Protein AF-0000000087539225 (afdb_homodimer)

InterPro domains:
  IPR010106 Recombination-promoting nuclease RpnA [TIGR01784] (16-247)

Organism: NCBI:txid88431

pLDDT: mean 88.34, std 15.27, range [31.14, 98.81]

Solvent-accessible surface area (backbone atoms only — not comparable to full-atom values): 29543 Å² total; per-residue (Å²): 127,89,72,78,77,55,67,78,72,51,22,45,39,36,59,68,53,31,54,61,48,50,68,36,59,67,45,41,44,51,51,49,17,47,75,68,71,48,86,68,53,62,39,82,70,54,60,56,61,62,57,68,63,63,58,88,86,47,44,49,81,64,60,76,38,41,40,35,29,77,85,49,37,36,37,34,49,40,58,40,65,68,88,80,85,27,64,46,30,40,54,49,43,52,50,8,48,53,44,53,66,68,54,55,52,68,68,79,62,43,72,70,59,54,38,36,38,40,38,39,37,25,71,49,63,91,82,71,78,41,47,38,62,41,40,28,34,44,23,23,70,81,43,71,88,41,64,59,76,47,43,58,38,40,34,43,33,18,50,63,39,72,46,70,88,80,51,58,70,63,40,54,47,49,37,47,29,30,70,42,59,44,71,70,47,42,69,72,44,84,50,62,65,56,38,54,44,49,53,52,45,50,50,51,52,66,29,65,70,49,50,52,51,49,51,51,52,50,51,50,50,51,50,51,47,49,50,47,49,50,52,48,50,51,51,49,49,52,50,51,52,53,31,58,75,66,67,37,59,68,56,54,59,48,33,77,75,30,65,67,58,32,52,51,52,32,56,75,69,70,98,129,89,71,79,77,55,69,77,73,50,23,45,38,36,58,69,53,31,56,61,47,50,66,38,59,68,45,42,44,52,52,50,16,46,73,68,71,47,87,69,53,62,40,85,70,52,59,56,59,61,57,69,63,65,58,88,85,46,45,49,82,63,63,78,38,41,40,35,30,78,85,47,38,36,37,36,50,40,58,40,64,69,89,80,85,26,63,46,30,38,54,50,43,53,51,7,48,53,44,54,65,68,55,54,53,68,68,81,64,42,72,70,59,54,36,36,39,41,36,39,39,24,72,49,64,90,82,71,78,42,48,37,62,41,42,29,33,44,25,22,70,81,43,69,88,42,65,60,76,47,44,57,38,40,35,44,34,20,50,64,39,72,46,69,88,81,51,59,68,63,39,53,48,49,36,48,30,32,69,42,58,43,71,71,49,41,67,72,44,84,48,62,68,55,38,54,45,48,54,53,46,51,49,52,51,66,30,65,68,48,49,52,51,49,50,51,52,48,51,51,49,50,51,50,48,50,50,47,51,51,51,48,49,50,50,50,50,51,50,49,51,53,31,59,75,68,66,38,57,69,57,55,59,47,33,78,75,30,65,66,56,32,52,50,50,32,56,75,69,70,97

Structure (mmCIF, N/CA/C/O backbone):
data_AF-0000000087539225-model_v1
#
loop_
_entity.id
_entity.type
_entity.pdbx_description
1 polymer 'Rpn family recombination-promoting nuclease/putative transposase'
#
loop_
_atom_site.group_PDB
_atom_site.id
_atom_site.type_symbol
_atom_site.label_atom_id
_atom_site.label_alt_id
_atom_site.label_comp_id
_atom_site.label_asym_id
_atom_site.label_entity_id
_atom_site.label_seq_id
_atom_site.pdbx_PDB_ins_code
_atom_site.Cartn_x
_atom_site.Cartn_y
_atom_site.Cartn_z
_atom_site.occupancy
_atom_site.B_iso_or_equiv
_atom_site.auth_seq_id
_atom_site.auth_comp_id
_atom_site.auth_asym_id
_atom_site.auth_atom_id
_atom_site.pdbx_PDB_model_num
ATOM 1 N N . MET A 1 1 ? -22.438 32.406 12.562 1 39.09 1 MET A N 1
ATOM 2 C CA . MET A 1 1 ? -21.516 33.219 11.781 1 39.09 1 MET A CA 1
ATOM 3 C C . MET A 1 1 ? -20.094 32.656 11.875 1 39.09 1 MET A C 1
ATOM 5 O O . MET A 1 1 ? -19.469 32.688 12.938 1 39.09 1 MET A O 1
ATOM 9 N N . ASN A 1 2 ? -19.766 31.516 11.328 1 51.44 2 ASN A N 1
ATOM 10 C CA . ASN A 1 2 ? -18.5 30.781 11.375 1 51.44 2 ASN A CA 1
ATOM 11 C C . ASN A 1 2 ? -17.328 31.688 11.055 1 51.44 2 ASN A C 1
ATOM 13 O O . ASN A 1 2 ? -17.141 32.094 9.906 1 51.44 2 ASN A O 1
ATOM 17 N N . GLN A 1 3 ? -17.062 32.656 11.969 1 65.56 3 GLN A N 1
ATOM 18 C CA . GLN A 1 3 ? -16.047 33.688 11.852 1 65.56 3 GLN A CA 1
ATOM 19 C C . GLN A 1 3 ? -14.688 33.094 11.484 1 65.56 3 GLN A C 1
ATOM 21 O O . GLN A 1 3 ? -14.312 32.031 12.008 1 65.56 3 GLN A O 1
ATOM 26 N N . ARG A 1 4 ? -14.133 33.625 10.383 1 80 4 ARG A N 1
ATOM 27 C CA . ARG A 1 4 ? -12.828 33.219 9.859 1 80 4 ARG A CA 1
ATOM 28 C C . ARG A 1 4 ? -11.727 33.469 10.891 1 80 4 ARG A C 1
ATOM 30 O O . ARG A 1 4 ? -11.641 34.562 11.461 1 80 4 ARG A O 1
ATOM 37 N N . LYS A 1 5 ? -11.008 32.5 11.281 1 88.19 5 LYS A N 1
ATOM 38 C CA . LYS A 1 5 ? -9.797 32.688 12.078 1 88.19 5 LYS A CA 1
ATOM 39 C C . LYS A 1 5 ? -8.742 33.469 11.305 1 88.19 5 LYS A C 1
ATOM 41 O O . LYS A 1 5 ? -8.438 33.125 10.156 1 88.19 5 LYS A O 1
ATOM 46 N N . PRO A 1 6 ? -8.211 34.562 11.953 1 92.62 6 PRO A N 1
ATOM 47 C CA . PRO A 1 6 ? -7.16 35.312 11.25 1 92.62 6 PRO A CA 1
ATOM 48 C C . PRO A 1 6 ? -5.902 34.469 11.016 1 92.62 6 PRO A C 1
ATOM 50 O O . PRO A 1 6 ? -5.586 33.594 11.812 1 92.62 6 PRO A O 1
ATOM 53 N N . LEU A 1 7 ? -5.18 34.75 9.961 1 94.75 7 LEU A N 1
ATOM 54 C CA . LEU A 1 7 ? -3.963 34.031 9.578 1 94.75 7 LEU A CA 1
ATOM 55 C C . LEU A 1 7 ? -2.975 33.969 10.734 1 94.75 7 LEU A C 1
ATOM 57 O O . LEU A 1 7 ? -2.352 32.938 10.977 1 94.75 7 LEU A O 1
ATOM 61 N N . LYS A 1 8 ? -2.863 35.094 11.492 1 93.44 8 LYS A N 1
ATOM 62 C CA . LYS A 1 8 ? -1.906 35.219 12.586 1 93.44 8 LYS A CA 1
ATOM 63 C C . LYS A 1 8 ? -2.225 34.25 13.719 1 93.44 8 LYS A C 1
ATOM 65 O O . LYS A 1 8 ? -1.36 33.938 14.539 1 93.44 8 LYS A O 1
ATOM 70 N N . GLU A 1 9 ? -3.441 33.75 13.75 1 95.06 9 GLU A N 1
ATOM 71 C CA . GLU A 1 9 ? -3.877 32.875 14.836 1 95.06 9 GLU A CA 1
ATOM 72 C C . GLU A 1 9 ? -3.82 31.406 14.43 1 95.06 9 GLU A C 1
ATOM 74 O O . GLU A 1 9 ? -4.078 30.516 15.242 1 95.06 9 GLU A O 1
ATOM 79 N N . LEU A 1 10 ? -3.492 31.125 13.188 1 96.25 10 LEU A N 1
ATOM 80 C CA . LEU A 1 10 ? -3.395 29.75 12.719 1 96.25 10 LEU A CA 1
ATOM 81 C C . LEU A 1 10 ? -2.188 29.047 13.328 1 96.25 10 LEU A C 1
ATOM 83 O O . LEU A 1 10 ? -1.188 29.688 13.656 1 96.25 10 LEU A O 1
ATOM 87 N N . ASN A 1 11 ? -2.326 27.766 13.531 1 97.19 11 ASN A N 1
ATOM 88 C CA . ASN A 1 11 ? -1.239 26.875 13.953 1 97.19 11 ASN A CA 1
ATOM 89 C C . ASN A 1 11 ? -0.847 25.906 12.852 1 97.19 11 ASN A C 1
ATOM 91 O O . ASN A 1 11 ? -1.572 25.75 11.867 1 97.19 11 ASN A O 1
ATOM 95 N N . LEU A 1 12 ? 0.24 25.266 12.992 1 96 12 LEU A N 1
ATOM 96 C CA . LEU A 1 12 ? 0.751 24.359 11.969 1 96 12 LEU A CA 1
ATOM 97 C C . LEU A 1 12 ? -0.185 23.172 11.773 1 96 12 LEU A C 1
ATOM 99 O O . LEU A 1 12 ? -0.094 22.469 10.766 1 96 12 LEU A O 1
ATOM 103 N N . LEU A 1 13 ? -1.043 22.922 12.672 1 95.81 13 LEU A N 1
ATOM 104 C CA . LEU A 1 13 ? -2.023 21.859 12.469 1 95.81 13 LEU A CA 1
ATOM 105 C C . LEU A 1 13 ? -3.154 22.344 11.562 1 95.81 13 LEU A C 1
ATOM 107 O O . LEU A 1 13 ? -3.955 21.531 11.078 1 95.81 13 LEU A O 1
ATOM 111 N N . ASP A 1 14 ? -3.223 23.641 11.414 1 93.38 14 ASP A N 1
ATOM 112 C CA . ASP A 1 14 ? -4.129 24.156 10.398 1 93.38 14 ASP A CA 1
ATOM 113 C C . ASP A 1 14 ? -3.578 23.922 8.992 1 93.38 14 ASP A C 1
ATOM 115 O O . ASP A 1 14 ? -2.477 24.359 8.672 1 93.38 14 ASP A O 1
ATOM 119 N N . LYS A 1 15 ? -4.371 23.328 8.203 1 88.88 15 LYS A N 1
ATOM 120 C CA . LYS A 1 15 ? -3.918 22.828 6.906 1 88.88 15 LYS A CA 1
ATOM 121 C C . LYS A 1 15 ? -3.301 23.938 6.074 1 88.88 15 LYS A C 1
ATOM 123 O O . LYS A 1 15 ? -2.238 23.766 5.473 1 88.88 15 LYS A O 1
ATOM 128 N N . PHE A 1 16 ? -3.994 25.078 6.004 1 90.31 16 PHE A N 1
ATOM 129 C CA . PHE A 1 16 ? -3.508 26.156 5.152 1 90.31 16 PHE A CA 1
ATOM 130 C C . PHE A 1 16 ? -2.098 26.578 5.555 1 90.31 16 PHE A C 1
ATOM 132 O O . PHE A 1 16 ? -1.202 26.641 4.711 1 90.31 16 PHE A O 1
ATOM 139 N N . LEU A 1 17 ? -1.971 26.891 6.848 1 94.88 17 LEU A N 1
ATOM 140 C CA . LEU A 1 17 ? -0.66 27.344 7.305 1 94.88 17 LEU A CA 1
ATOM 141 C C . LEU A 1 17 ? 0.389 26.25 7.094 1 94.88 17 LEU A C 1
ATOM 143 O O . LEU A 1 17 ? 1.525 26.547 6.719 1 94.88 17 LEU A O 1
ATOM 147 N N . PHE A 1 18 ? 0.068 25.031 7.363 1 94.12 18 PHE A N 1
ATOM 148 C CA . PHE A 1 18 ? 0.99 23.922 7.16 1 94.12 18 PHE A CA 1
ATOM 149 C C . PHE A 1 18 ? 1.491 23.891 5.723 1 94.12 18 PHE A C 1
ATOM 151 O O . PHE A 1 18 ? 2.699 23.828 5.48 1 94.12 18 PHE A O 1
ATOM 158 N N . ASP A 1 19 ? 0.604 23.922 4.805 1 89.12 19 ASP A N 1
ATOM 159 C CA . ASP A 1 19 ? 0.943 23.859 3.385 1 89.12 19 ASP A CA 1
ATOM 160 C C . ASP A 1 19 ? 1.881 25 2.996 1 89.12 19 ASP A C 1
ATOM 162 O O . ASP A 1 19 ? 2.871 24.781 2.295 1 89.12 19 ASP A O 1
ATOM 166 N N . GLU A 1 20 ? 1.54 26.172 3.436 1 91.44 20 GLU A N 1
ATOM 167 C CA . GLU A 1 20 ? 2.352 27.344 3.107 1 91.44 20 GLU A CA 1
ATOM 168 C C . GLU A 1 20 ? 3.734 27.25 3.75 1 91.44 20 GLU A C 1
ATOM 170 O O . GLU A 1 20 ? 4.742 27.578 3.117 1 91.44 20 GLU A O 1
ATOM 175 N N . ALA A 1 21 ? 3.729 26.828 4.977 1 93.62 21 ALA A N 1
ATOM 176 C CA . ALA A 1 21 ? 4.98 26.734 5.723 1 93.62 21 ALA A CA 1
ATOM 177 C C . ALA A 1 21 ? 5.902 25.688 5.113 1 93.62 21 ALA A C 1
ATOM 179 O O . ALA A 1 21 ? 7.117 25.875 5.047 1 93.62 21 ALA A O 1
ATOM 180 N N . MET A 1 22 ? 5.367 24.609 4.629 1 91.81 22 MET A N 1
ATOM 181 C CA . MET A 1 22 ? 6.156 23.469 4.152 1 91.81 22 MET A CA 1
ATOM 182 C C . MET A 1 22 ? 6.59 23.672 2.705 1 91.81 22 MET A C 1
ATOM 184 O O . MET A 1 22 ? 7.32 22.859 2.148 1 91.81 22 MET A O 1
ATOM 188 N N . ASP A 1 23 ? 6.164 24.734 2.172 1 87.38 23 ASP A N 1
ATOM 189 C CA . ASP A 1 23 ? 6.707 25.125 0.876 1 87.38 23 ASP A CA 1
ATOM 190 C C . ASP A 1 23 ? 8.188 25.469 0.987 1 87.38 23 ASP A C 1
ATOM 192 O O . ASP A 1 23 ? 8.914 25.453 -0.01 1 87.38 23 ASP A O 1
ATOM 196 N N . ASP A 1 24 ? 8.555 25.875 2.145 1 88.75 24 ASP A N 1
ATOM 197 C CA . ASP A 1 24 ? 9.969 26.109 2.439 1 88.75 24 ASP A CA 1
ATOM 198 C C . ASP A 1 24 ? 10.695 24.797 2.729 1 88.75 24 ASP A C 1
ATOM 200 O O . ASP A 1 24 ? 10.445 24.156 3.75 1 88.75 24 ASP A O 1
ATOM 204 N N . PRO A 1 25 ? 11.68 24.438 1.879 1 88.31 25 PRO A N 1
ATOM 205 C CA . PRO A 1 25 ? 12.391 23.172 2.074 1 88.31 25 PRO A CA 1
ATOM 206 C C . PRO A 1 25 ? 13.109 23.109 3.418 1 88.31 25 PRO A C 1
ATOM 208 O O . PRO A 1 25 ? 13.273 22.016 3.977 1 88.31 25 PRO A O 1
ATOM 211 N N . GLU A 1 26 ? 13.516 24.219 3.918 1 91.88 26 GLU A N 1
ATOM 212 C CA . GLU A 1 26 ? 14.188 24.219 5.215 1 91.88 26 GLU A CA 1
ATOM 213 C C . GLU A 1 26 ? 13.242 23.766 6.324 1 91.88 26 GLU A C 1
ATOM 215 O O . GLU A 1 26 ? 13.664 23.094 7.266 1 91.88 26 GLU A O 1
ATOM 220 N N . ASN A 1 27 ? 11.984 24.188 6.211 1 94.19 27 ASN A N 1
ATOM 221 C CA . ASN A 1 27 ? 11 23.75 7.191 1 94.19 27 ASN A CA 1
ATOM 222 C C . ASN A 1 27 ? 10.727 22.25 7.082 1 94.19 27 ASN A C 1
ATOM 224 O O . ASN A 1 27 ? 10.594 21.562 8.094 1 94.19 27 ASN A O 1
ATOM 228 N N . VAL A 1 28 ? 10.688 21.766 5.828 1 92.38 28 VAL A N 1
ATOM 229 C CA . VAL A 1 28 ? 10.469 20.344 5.598 1 92.38 28 VAL A CA 1
ATOM 230 C C . VAL A 1 28 ? 11.617 19.547 6.211 1 92.38 28 VAL A C 1
ATOM 232 O O . VAL A 1 28 ? 11.383 18.578 6.941 1 92.38 28 VAL A O 1
ATOM 235 N N . LYS A 1 29 ? 12.781 19.984 5.898 1 93.19 29 LYS A N 1
ATOM 236 C CA . LYS A 1 29 ? 13.953 19.297 6.43 1 93.19 29 LYS A CA 1
ATOM 237 C C . LYS A 1 29 ? 13.953 19.297 7.953 1 93.19 29 LYS A C 1
ATOM 239 O O . LYS A 1 29 ? 14.211 18.266 8.578 1 93.19 29 LYS A O 1
ATOM 244 N N . THR A 1 30 ? 13.719 20.469 8.523 1 95.06 30 THR A N 1
ATOM 245 C CA . THR A 1 30 ? 13.695 20.578 9.977 1 95.06 30 THR A CA 1
ATOM 246 C C . THR A 1 30 ? 12.68 19.609 10.578 1 95.06 30 THR A C 1
ATOM 248 O O . THR A 1 30 ? 13 18.875 11.516 1 95.06 30 THR A O 1
ATOM 251 N N . MET A 1 31 ? 11.453 19.609 10.055 1 95.44 31 MET A N 1
ATOM 252 C CA . MET A 1 31 ? 10.398 18.734 10.555 1 95.44 31 MET A CA 1
ATOM 253 C C . MET A 1 31 ? 10.805 17.266 10.438 1 95.44 31 MET A C 1
ATOM 255 O O . MET A 1 31 ? 10.703 16.516 11.406 1 95.44 31 MET A O 1
ATOM 259 N N . LEU A 1 32 ? 11.297 16.875 9.289 1 95.19 32 LEU A N 1
ATOM 260 C CA . LEU A 1 32 ? 11.68 15.484 9.047 1 95.19 32 LEU A CA 1
ATOM 261 C C . LEU A 1 32 ? 12.828 15.078 9.961 1 95.19 32 LEU A C 1
ATOM 263 O O . LEU A 1 32 ? 12.828 13.977 10.516 1 95.19 32 LEU A O 1
ATOM 267 N N . ASP A 1 33 ? 13.812 15.961 10.102 1 96.56 33 ASP A N 1
ATOM 268 C CA . ASP A 1 33 ? 14.961 15.672 10.961 1 96.56 33 ASP A CA 1
ATOM 269 C C . ASP A 1 33 ? 14.516 15.383 12.391 1 96.56 33 ASP A C 1
ATOM 271 O O . ASP A 1 33 ? 15.016 14.445 13.023 1 96.56 33 ASP A O 1
ATOM 275 N N . ILE A 1 34 ? 13.617 16.141 12.859 1 97.69 34 ILE A N 1
ATOM 276 C CA . ILE A 1 34 ? 13.148 15.977 14.227 1 97.69 34 ILE A CA 1
ATOM 277 C C . ILE A 1 34 ? 12.32 14.703 14.344 1 97.69 34 ILE A C 1
ATOM 279 O O . ILE A 1 34 ? 12.523 13.898 15.25 1 97.69 34 ILE A O 1
ATOM 283 N N . ILE A 1 35 ? 11.375 14.477 13.414 1 97.31 35 ILE A N 1
ATOM 284 C CA . ILE A 1 35 ? 10.477 13.328 13.445 1 97.31 35 ILE A CA 1
ATOM 285 C C . ILE A 1 35 ? 11.289 12.031 13.375 1 97.31 35 ILE A C 1
ATOM 287 O O . ILE A 1 35 ? 11 11.078 14.094 1 97.31 35 ILE A O 1
ATOM 291 N N . LEU A 1 36 ? 12.305 12.023 12.562 1 96.19 36 LEU A N 1
ATOM 292 C CA . LEU A 1 36 ? 13.062 10.797 12.305 1 96.19 36 LEU A CA 1
ATOM 293 C C . LEU A 1 36 ? 14.305 10.734 13.188 1 96.19 36 LEU A C 1
ATOM 295 O O . LEU A 1 36 ? 15.023 9.727 13.18 1 96.19 36 LEU A O 1
ATOM 299 N N . SER A 1 37 ? 14.578 11.828 13.953 1 94.69 37 SER A N 1
ATOM 300 C CA . SER A 1 37 ?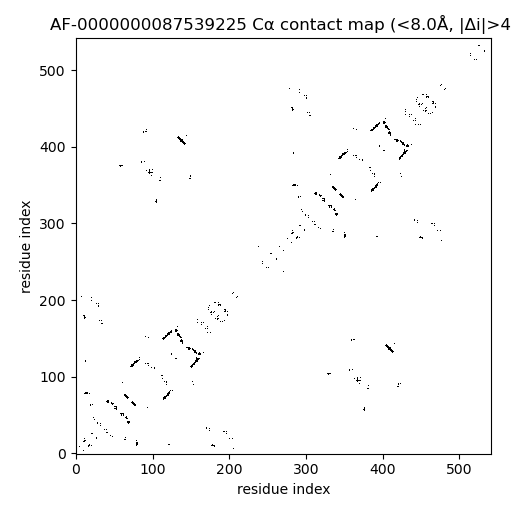 15.766 11.922 14.797 1 94.69 37 SER A CA 1
ATOM 301 C C . SER A 1 37 ? 17.031 11.648 14 1 94.69 37 SER A C 1
ATOM 303 O O . SER A 1 37 ? 17.859 10.828 14.398 1 94.69 37 SER A O 1
ATOM 305 N N . GLN A 1 38 ? 17.109 12.273 12.859 1 93.12 38 GLN A N 1
ATOM 306 C CA . GLN A 1 38 ? 18.25 12.141 11.969 1 93.12 38 GLN A CA 1
ATOM 307 C C . GLN A 1 38 ? 18.516 13.438 11.211 1 93.12 38 GLN A C 1
ATOM 309 O O . GLN A 1 38 ? 17.844 14.445 11.438 1 93.12 38 GLN A O 1
ATOM 314 N N . ASN A 1 39 ? 19.625 13.438 10.508 1 91.94 39 ASN A N 1
ATOM 315 C CA . ASN A 1 39 ? 19.891 14.5 9.539 1 91.94 39 ASN A CA 1
ATOM 316 C C . ASN A 1 39 ? 19.547 14.07 8.117 1 91.94 39 ASN A C 1
ATOM 318 O O . ASN A 1 39 ? 20.312 13.344 7.488 1 91.94 39 ASN A O 1
ATOM 322 N N . THR A 1 40 ? 18.406 14.508 7.633 1 90.19 40 THR A N 1
ATOM 323 C CA . THR A 1 40 ? 17.906 14.094 6.324 1 90.19 40 THR A CA 1
ATOM 324 C C . THR A 1 40 ? 18.547 14.938 5.219 1 90.19 40 THR A C 1
ATOM 326 O O . THR A 1 40 ? 18.531 16.172 5.281 1 90.19 40 THR A O 1
ATOM 329 N N . ASN A 1 41 ? 19.156 14.242 4.297 1 89.94 41 ASN A N 1
ATOM 330 C CA . ASN A 1 41 ? 19.703 14.93 3.133 1 89.94 41 ASN A CA 1
ATOM 331 C C . ASN A 1 41 ? 18.719 14.953 1.976 1 89.94 41 ASN A C 1
ATOM 333 O O . ASN A 1 41 ? 18.719 14.055 1.129 1 89.94 41 ASN A O 1
ATOM 337 N N . LEU A 1 42 ? 17.953 15.953 1.929 1 89.12 42 LEU A N 1
ATOM 338 C CA . LEU A 1 42 ? 16.906 16.047 0.914 1 89.12 42 LEU A CA 1
ATOM 339 C C . LEU A 1 42 ? 17.5 16.438 -0.44 1 89.12 42 LEU A C 1
ATOM 341 O O . LEU A 1 42 ? 18.453 17.219 -0.509 1 89.12 42 LEU A O 1
ATOM 345 N N . LYS A 1 43 ? 16.984 15.719 -1.484 1 83.69 43 LYS A N 1
ATOM 346 C CA . LYS A 1 43 ? 17.344 16.141 -2.834 1 83.69 43 LYS A CA 1
ATOM 347 C C . LYS A 1 43 ? 16.766 17.5 -3.166 1 83.69 43 LYS A C 1
ATOM 349 O O . LYS A 1 43 ? 15.641 17.812 -2.762 1 83.69 43 LYS A O 1
ATOM 354 N N . HIS A 1 44 ? 17.516 18.375 -3.604 1 63.53 44 HIS A N 1
ATOM 355 C CA . HIS A 1 44 ? 17.094 19.734 -3.957 1 63.53 44 HIS A CA 1
ATOM 356 C C . HIS A 1 44 ? 16.734 19.828 -5.434 1 63.53 44 HIS A C 1
ATOM 358 O O . HIS A 1 44 ? 17.375 19.203 -6.281 1 63.53 44 HIS A O 1
ATOM 364 N N . PRO A 1 45 ? 15.555 20.516 -5.762 1 56 45 PRO A N 1
ATOM 365 C CA . PRO A 1 45 ? 14.492 21.109 -4.949 1 56 45 PRO A CA 1
ATOM 366 C C . PRO A 1 45 ? 13.438 20.094 -4.531 1 56 45 PRO A C 1
ATOM 368 O O . PRO A 1 45 ? 13.227 19.094 -5.223 1 56 45 PRO A O 1
ATOM 371 N N . PRO A 1 46 ? 13.109 20.188 -3.27 1 51.31 46 PRO A N 1
ATOM 372 C CA . PRO A 1 46 ? 11.992 19.312 -2.92 1 51.31 46 PRO A CA 1
ATOM 373 C C . PRO A 1 46 ? 10.867 19.344 -3.957 1 51.31 46 PRO A C 1
ATOM 375 O O . PRO A 1 46 ? 10.602 20.391 -4.547 1 51.31 46 PRO A O 1
ATOM 378 N N . GLN A 1 47 ? 10.789 18.422 -4.844 1 48.56 47 GLN A N 1
ATOM 379 C CA . GLN A 1 47 ? 9.648 18.375 -5.758 1 48.56 47 GLN A CA 1
ATOM 380 C C . GLN A 1 47 ? 8.328 18.453 -4.996 1 48.56 47 GLN A C 1
ATOM 382 O O . GLN A 1 47 ? 7.863 17.438 -4.453 1 48.56 47 GLN A O 1
ATOM 387 N N . THR A 1 48 ? 8.18 19.516 -4.18 1 45.09 48 THR A N 1
ATOM 388 C CA . THR A 1 48 ? 6.797 19.594 -3.719 1 45.09 48 THR A CA 1
ATOM 389 C C . THR A 1 48 ? 5.824 19.469 -4.887 1 45.09 48 THR A C 1
ATOM 391 O O . THR A 1 48 ? 5.773 20.344 -5.758 1 45.09 48 THR A O 1
ATOM 394 N N . GLU A 1 49 ? 6.016 18.5 -5.688 1 41.62 49 GLU A N 1
ATOM 395 C CA . GLU A 1 49 ? 4.992 18.422 -6.727 1 41.62 49 GLU A CA 1
ATOM 396 C C . GLU A 1 49 ? 3.592 18.531 -6.129 1 41.62 49 GLU A C 1
ATOM 398 O O . GLU A 1 49 ? 3.125 17.609 -5.469 1 41.62 49 GLU A O 1
ATOM 403 N N . LYS A 1 50 ? 3.275 19.812 -5.699 1 43.22 50 LYS A N 1
ATOM 404 C CA . LYS A 1 50 ? 1.829 19.953 -5.555 1 43.22 50 LYS A CA 1
ATOM 405 C C . LYS A 1 50 ? 1.099 19.422 -6.785 1 43.22 50 LYS A C 1
ATOM 407 O O . LYS A 1 50 ? 1.263 19.953 -7.887 1 43.22 50 LYS A O 1
ATOM 412 N N . GLU A 1 51 ? 1.331 18.297 -7.113 1 38.69 51 GLU A N 1
ATOM 413 C CA . GLU A 1 51 ? 0.468 17.922 -8.227 1 38.69 51 GLU A CA 1
ATOM 414 C C . GLU A 1 51 ? -0.915 18.547 -8.094 1 38.69 51 GLU A C 1
ATOM 416 O O . GLU A 1 51 ? -1.601 18.344 -7.09 1 38.69 51 GLU A O 1
ATOM 421 N N . GLN A 1 52 ? -0.926 19.766 -8.625 1 34.47 52 GLN A N 1
ATOM 422 C CA . GLN A 1 52 ? -2.131 20.578 -8.688 1 34.47 52 GLN A CA 1
ATOM 423 C C . GLN A 1 52 ? -3.346 19.75 -9.086 1 34.47 52 GLN A C 1
ATOM 425 O O . GLN A 1 52 ? -3.24 18.844 -9.922 1 34.47 52 GLN A O 1
ATOM 430 N N . ARG A 1 53 ? -4.434 20.031 -8.375 1 36.66 53 ARG A N 1
ATOM 431 C CA . ARG A 1 53 ? -5.84 19.672 -8.539 1 36.66 53 ARG A CA 1
ATOM 432 C C . ARG A 1 53 ? -6.348 20.062 -9.922 1 36.66 53 ARG A C 1
ATOM 434 O O . ARG A 1 53 ? -7.117 21.016 -10.055 1 36.66 53 ARG A O 1
ATOM 441 N N . THR A 1 54 ? -5.574 20.266 -10.859 1 31.14 54 THR A N 1
ATOM 442 C CA . THR A 1 54 ? -6.332 21 -11.867 1 31.14 54 THR A CA 1
ATOM 443 C C . THR A 1 54 ? -7.574 20.219 -12.289 1 31.14 54 THR A C 1
ATOM 445 O O . THR A 1 54 ? -8.578 20.812 -12.688 1 31.14 54 THR A O 1
ATOM 448 N N . SER A 1 55 ? -7.414 19 -13.094 1 31.41 55 SER A N 1
ATOM 449 C CA . SER A 1 55 ? -8.57 18.828 -13.969 1 31.41 55 SER A CA 1
ATOM 450 C C . SER A 1 55 ? -9.773 18.312 -13.195 1 31.41 55 SER A C 1
ATOM 452 O O . SER A 1 55 ? -9.633 17.531 -12.266 1 31.41 55 SER A O 1
ATOM 454 N N . THR A 1 56 ? -10.977 18.922 -13.266 1 34.94 56 THR A N 1
ATOM 455 C CA . THR A 1 56 ? -12.336 18.594 -12.844 1 34.94 56 THR A CA 1
ATOM 456 C C . THR A 1 56 ? -12.547 17.094 -12.773 1 34.94 56 THR A C 1
ATOM 458 O O . THR A 1 56 ? -13.266 16.594 -11.906 1 34.94 56 THR A O 1
ATOM 461 N N . ASP A 1 57 ? -12.203 16.344 -13.797 1 38.62 57 ASP A N 1
ATOM 462 C CA . ASP A 1 57 ? -12.516 14.945 -14.062 1 38.62 57 ASP A CA 1
ATOM 463 C C . ASP A 1 57 ? -11.641 14.023 -13.234 1 38.62 57 ASP A C 1
ATOM 465 O O . ASP A 1 57 ? -11.859 12.805 -13.203 1 38.62 57 ASP A O 1
ATOM 469 N N . ASN A 1 58 ? -10.258 14.492 -12.75 1 36.41 58 ASN A N 1
ATOM 470 C CA . ASN A 1 58 ? -9.297 13.617 -12.086 1 36.41 58 ASN A CA 1
ATOM 471 C C . ASN A 1 58 ? -8.945 14.133 -10.688 1 36.41 58 ASN A C 1
ATOM 473 O O . ASN A 1 58 ? -7.965 14.859 -10.523 1 36.41 58 ASN A O 1
ATOM 477 N N . ARG A 1 59 ? -9.805 14.328 -9.766 1 39.97 59 ARG A N 1
ATOM 478 C CA . ARG A 1 59 ? -9.477 14.75 -8.406 1 39.97 59 ARG A CA 1
ATOM 479 C C . ARG A 1 59 ? -8.234 14.031 -7.895 1 39.97 59 ARG A C 1
ATOM 481 O O . ARG A 1 59 ? -8.266 12.828 -7.641 1 39.97 59 ARG A O 1
ATOM 488 N N . GLN A 1 60 ? -7.172 14.5 -8.336 1 44.19 60 GLN A N 1
ATOM 489 C CA . GLN A 1 60 ? -5.852 14.039 -7.914 1 44.19 60 GLN A CA 1
ATOM 490 C C . GLN A 1 60 ? -5.637 14.281 -6.422 1 44.19 60 GLN A C 1
ATOM 492 O O . GLN A 1 60 ? -5.965 15.352 -5.906 1 44.19 60 GLN A O 1
ATOM 497 N N . ILE A 1 61 ? -5.77 13.219 -5.637 1 50.59 61 ILE A N 1
ATOM 498 C CA . ILE A 1 61 ? -5.371 13.305 -4.238 1 50.59 61 ILE A CA 1
ATOM 499 C C . ILE A 1 61 ? -4.074 14.094 -4.117 1 50.59 61 ILE A C 1
ATOM 501 O O . ILE A 1 61 ? -3.094 13.805 -4.809 1 50.59 61 ILE A O 1
ATOM 505 N N . ARG A 1 62 ? -4.254 15.344 -3.65 1 54 62 ARG A N 1
ATOM 506 C CA . ARG A 1 62 ? -3.061 16.141 -3.396 1 54 62 ARG A CA 1
ATOM 507 C C . ARG A 1 62 ? -2.34 15.672 -2.139 1 54 62 ARG A C 1
ATOM 509 O O . ARG A 1 62 ? -2.965 15.477 -1.095 1 54 62 ARG A O 1
ATOM 516 N N . LEU A 1 63 ? -1.191 15.102 -2.49 1 60.25 63 LEU A N 1
ATOM 517 C CA . LEU A 1 63 ? -0.324 14.836 -1.349 1 60.25 63 LEU A CA 1
ATOM 518 C C . LEU A 1 63 ? 0.295 16.125 -0.823 1 60.25 63 LEU A C 1
ATOM 520 O O . LEU A 1 63 ? 0.654 17.016 -1.604 1 60.25 63 LEU A O 1
ATOM 524 N N . ASP A 1 64 ? 0.091 16.422 0.377 1 65.94 64 ASP A N 1
ATOM 525 C CA . ASP A 1 64 ? 0.483 17.672 1.005 1 65.94 64 ASP A CA 1
ATOM 526 C C . ASP A 1 64 ? 1.978 17.938 0.828 1 65.94 64 ASP A C 1
ATOM 528 O O . ASP A 1 64 ? 2.371 18.953 0.258 1 65.94 64 ASP A O 1
ATOM 532 N N . VAL A 1 65 ? 2.789 17.172 1.463 1 67 65 VAL A N 1
ATOM 533 C CA . VAL A 1 65 ? 4.227 17.406 1.389 1 67 65 VAL A CA 1
ATOM 534 C C . VAL A 1 65 ? 4.945 16.109 1.017 1 67 65 VAL A C 1
ATOM 536 O O . VAL A 1 65 ? 4.746 15.086 1.66 1 67 65 VAL A O 1
ATOM 539 N N . TYR A 1 66 ? 5.605 16.172 -0.21 1 77.25 66 TYR A N 1
ATOM 540 C CA . TYR A 1 66 ? 6.457 15.023 -0.51 1 77.25 66 TYR A CA 1
ATOM 541 C C . TYR A 1 66 ? 7.895 15.469 -0.757 1 77.25 66 TYR A C 1
ATOM 543 O O . TYR A 1 66 ? 8.133 16.516 -1.347 1 77.25 66 TYR A O 1
ATOM 551 N N . ALA A 1 67 ? 8.82 14.852 -0.045 1 85.19 67 ALA A N 1
ATOM 552 C CA . ALA A 1 67 ? 10.258 15.078 -0.172 1 85.19 67 ALA A CA 1
ATOM 553 C C . ALA A 1 67 ? 10.992 13.781 -0.497 1 85.19 67 ALA A C 1
ATOM 555 O O . ALA A 1 67 ? 10.5 12.688 -0.193 1 85.19 67 ALA A O 1
ATOM 556 N N . ILE A 1 68 ? 12.062 13.898 -1.22 1 89 68 ILE A N 1
ATOM 557 C CA . ILE A 1 68 ? 12.93 12.766 -1.535 1 89 68 ILE A CA 1
ATOM 558 C C . ILE A 1 68 ? 14.352 13.055 -1.048 1 89 68 ILE A C 1
ATOM 560 O O . ILE A 1 68 ? 14.859 14.164 -1.214 1 89 68 ILE A O 1
ATOM 564 N N . ASP A 1 69 ? 14.898 12.141 -0.413 1 91.5 69 ASP A N 1
ATOM 565 C CA . ASP A 1 69 ? 16.25 12.375 0.078 1 91.5 69 ASP A CA 1
ATOM 566 C C . ASP A 1 69 ? 17.297 11.781 -0.866 1 91.5 69 ASP A C 1
ATOM 568 O O . ASP A 1 69 ? 16.938 11.266 -1.935 1 91.5 69 ASP A O 1
ATOM 572 N N . GLU A 1 70 ? 18.562 11.836 -0.508 1 90.5 70 GLU A N 1
ATOM 573 C CA . GLU A 1 70 ? 19.672 11.414 -1.364 1 90.5 70 GLU A CA 1
ATOM 574 C C . GLU A 1 70 ? 19.703 9.898 -1.527 1 90.5 70 GLU A C 1
ATOM 576 O O . GLU A 1 70 ? 20.297 9.383 -2.475 1 90.5 70 GLU A O 1
ATOM 581 N N . ASP A 1 71 ? 19.078 9.211 -0.668 1 90.81 71 ASP A N 1
ATOM 582 C CA . ASP A 1 71 ? 18.984 7.758 -0.776 1 90.81 71 ASP A CA 1
ATOM 583 C C . ASP A 1 71 ? 17.688 7.348 -1.489 1 90.81 71 ASP A C 1
ATOM 585 O O . ASP A 1 71 ? 17.328 6.168 -1.509 1 90.81 71 ASP A O 1
ATOM 589 N N . ASP A 1 72 ? 16.922 8.273 -1.946 1 88.94 72 ASP A N 1
ATOM 590 C CA . ASP A 1 72 ? 15.711 8.102 -2.75 1 88.94 72 ASP A CA 1
ATOM 591 C C . ASP A 1 72 ? 14.547 7.617 -1.892 1 88.94 72 ASP A C 1
ATOM 593 O O . ASP A 1 72 ? 13.648 6.926 -2.383 1 88.94 72 ASP A O 1
ATOM 597 N N . VAL A 1 73 ? 14.68 7.91 -0.633 1 93.19 73 VAL A N 1
ATOM 598 C CA . VAL A 1 73 ? 13.539 7.668 0.239 1 93.19 73 VAL A CA 1
ATOM 599 C C . VAL A 1 73 ? 12.5 8.781 0.054 1 93.19 73 VAL A C 1
ATOM 601 O O . VAL A 1 73 ? 12.859 9.961 -0.006 1 93.19 73 VAL A O 1
ATOM 604 N N . ILE A 1 74 ? 11.25 8.383 -0.069 1 92.44 74 ILE A N 1
ATOM 605 C CA . ILE A 1 74 ? 10.164 9.344 -0.245 1 92.44 74 ILE A CA 1
ATOM 606 C C . ILE A 1 74 ? 9.453 9.57 1.088 1 92.44 74 ILE A C 1
ATOM 608 O O . ILE A 1 74 ? 9.117 8.609 1.79 1 92.44 74 ILE A O 1
ATOM 612 N N . TYR A 1 75 ? 9.234 10.852 1.419 1 92.88 75 TYR A N 1
ATOM 613 C CA . TYR A 1 75 ? 8.539 11.227 2.645 1 92.88 75 TYR A CA 1
ATOM 614 C C . TYR A 1 75 ? 7.254 11.984 2.33 1 92.88 75 TYR A C 1
ATOM 616 O O . TYR A 1 75 ? 7.262 12.938 1.54 1 92.88 75 TYR A O 1
ATOM 624 N N . GLU A 1 76 ? 6.172 11.531 2.877 1 91.81 76 GLU A N 1
ATOM 625 C CA . GLU A 1 76 ? 4.902 12.25 2.844 1 91.81 76 GLU A CA 1
ATOM 626 C C . GLU A 1 76 ? 4.434 12.609 4.25 1 91.81 76 GLU A C 1
ATOM 628 O O . GLU A 1 76 ? 4.309 11.734 5.113 1 91.81 76 GLU A O 1
ATOM 633 N N . VAL A 1 77 ? 4.242 13.898 4.504 1 93.12 77 VAL A N 1
ATOM 634 C CA . VAL A 1 77 ? 3.809 14.352 5.82 1 93.12 77 VAL A CA 1
ATOM 635 C C . VAL A 1 77 ? 2.486 15.102 5.703 1 93.12 77 VAL A C 1
ATOM 637 O O . VAL A 1 77 ? 2.322 15.945 4.816 1 93.12 77 VAL A O 1
ATOM 640 N N . GLU A 1 78 ? 1.571 14.758 6.586 1 91.75 78 GLU A N 1
ATOM 641 C CA . GLU A 1 78 ? 0.258 15.398 6.59 1 91.75 78 GLU A CA 1
ATOM 642 C C . GLU A 1 78 ? -0.174 15.766 8.008 1 91.75 78 GLU A C 1
ATOM 644 O O . GLU A 1 78 ? -0.046 14.953 8.93 1 91.75 78 GLU A O 1
ATOM 649 N N . ALA A 1 79 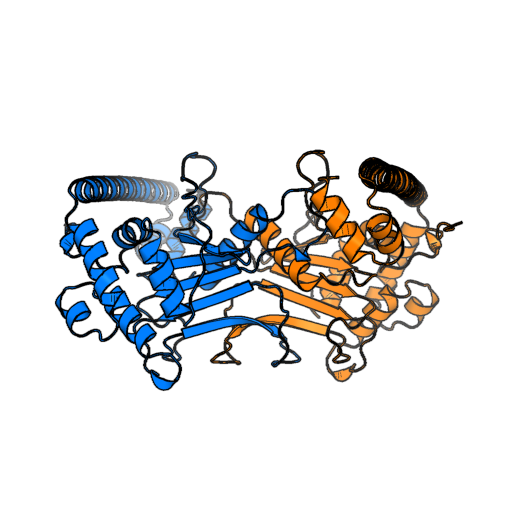? -0.552 17.031 8.188 1 93.5 79 ALA A N 1
ATOM 650 C CA . ALA A 1 79 ? -1.217 17.438 9.422 1 93.5 79 ALA A CA 1
ATOM 651 C C . ALA A 1 79 ? -2.725 17.219 9.328 1 93.5 79 ALA A C 1
ATOM 653 O O . ALA A 1 79 ? -3.361 17.641 8.367 1 93.5 79 ALA A O 1
ATOM 654 N N . GLN A 1 80 ? -3.234 16.484 10.234 1 93.44 80 GLN A N 1
ATOM 655 C CA . GLN A 1 80 ? -4.66 16.172 10.281 1 93.44 80 GLN A CA 1
ATOM 656 C C . GLN A 1 80 ? -5.277 16.609 11.602 1 93.44 80 GLN A C 1
ATOM 658 O O . GLN A 1 80 ? -5.184 15.898 12.609 1 93.44 80 GLN A O 1
ATOM 663 N N . LYS A 1 81 ? -5.992 17.672 11.516 1 93.94 81 LYS A N 1
ATOM 664 C CA . LYS A 1 81 ? -6.512 18.297 12.727 1 93.94 81 LYS A CA 1
ATOM 665 C C . LYS A 1 81 ? -7.738 17.562 13.25 1 93.94 81 LYS A C 1
ATOM 667 O O . LYS A 1 81 ? -7.871 17.328 14.453 1 93.94 81 LYS A O 1
ATOM 672 N N . GLU A 1 82 ? -8.617 17.156 12.344 1 92.81 82 GLU A N 1
ATOM 673 C CA . GLU A 1 82 ? -9.859 16.5 12.727 1 92.81 82 GLU A CA 1
ATOM 674 C C . GLU A 1 82 ? -9.805 15 12.43 1 92.81 82 GLU A C 1
ATOM 676 O O . GLU A 1 82 ? -9.227 14.586 11.422 1 92.81 82 GLU A O 1
ATOM 681 N N . ASN A 1 83 ? -10.43 14.219 13.344 1 94.25 83 ASN A N 1
ATOM 682 C CA . ASN A 1 83 ? -10.555 12.789 13.086 1 94.25 83 ASN A CA 1
ATOM 683 C C . ASN A 1 83 ? -11.648 12.492 12.055 1 94.25 83 ASN A C 1
ATOM 685 O O . ASN A 1 83 ? -12.836 12.547 12.375 1 94.25 83 ASN A O 1
ATOM 689 N N . THR A 1 84 ? -11.273 12.219 10.898 1 90.19 84 THR A N 1
ATOM 690 C CA . THR A 1 84 ? -12.203 11.906 9.82 1 90.19 84 THR A CA 1
ATOM 691 C C . THR A 1 84 ? -12.617 10.445 9.859 1 90.19 84 THR A C 1
ATOM 693 O O . THR A 1 84 ? -13.477 10.008 9.086 1 90.19 84 THR A O 1
ATOM 696 N N . HIS A 1 85 ? -12.016 9.625 10.773 1 93.12 85 HIS A N 1
ATOM 697 C CA . HIS A 1 85 ? -12.328 8.219 11.008 1 93.12 85 HIS A CA 1
ATOM 698 C C . HIS A 1 85 ? -11.992 7.371 9.789 1 93.12 85 HIS A C 1
ATOM 700 O O . HIS A 1 85 ? -12.703 6.41 9.484 1 93.12 85 HIS A O 1
ATOM 706 N N . ASN A 1 86 ? -10.961 7.816 9.016 1 92.94 86 ASN A N 1
ATOM 707 C CA . ASN A 1 86 ? -10.586 7.086 7.812 1 92.94 86 ASN A CA 1
ATOM 708 C C . ASN A 1 86 ? -9.078 7.105 7.59 1 92.94 86 ASN A C 1
ATOM 710 O O . ASN A 1 86 ? -8.602 6.727 6.523 1 92.94 86 ASN A O 1
ATOM 714 N N . LEU A 1 87 ? -8.344 7.496 8.594 1 95.06 87 LEU A N 1
ATOM 715 C CA . LEU A 1 87 ? -6.922 7.789 8.445 1 95.06 87 LEU A CA 1
ATOM 716 C C . LEU A 1 87 ? -6.145 6.531 8.086 1 95.06 87 LEU A C 1
ATOM 718 O O . LEU A 1 87 ? -5.238 6.574 7.246 1 95.06 87 LEU A O 1
ATOM 722 N N . PRO A 1 88 ? -6.539 5.328 8.672 1 96.62 88 PRO A N 1
ATOM 723 C CA . PRO A 1 88 ? -5.809 4.125 8.266 1 96.62 88 PRO A CA 1
ATOM 724 C C . PRO A 1 88 ? -5.949 3.82 6.777 1 96.62 88 PRO A C 1
ATOM 726 O O . PRO A 1 88 ? -4.945 3.625 6.086 1 96.62 88 PRO A O 1
ATOM 729 N N . LYS A 1 89 ? -7.102 3.869 6.23 1 94.31 89 LYS A N 1
ATOM 730 C CA . LYS A 1 89 ? -7.324 3.602 4.812 1 94.31 89 LYS A CA 1
ATOM 731 C C . LYS A 1 89 ? -6.77 4.73 3.943 1 94.31 89 LYS A C 1
ATOM 733 O O . LYS A 1 89 ? -6.273 4.484 2.844 1 94.31 89 LYS A O 1
ATOM 738 N N . ARG A 1 90 ? -6.852 5.941 4.453 1 91.25 90 ARG A N 1
ATOM 739 C CA . ARG A 1 90 ? -6.293 7.078 3.727 1 91.25 90 ARG A CA 1
ATOM 740 C C . ARG A 1 90 ? -4.785 6.93 3.555 1 91.25 90 ARG A C 1
ATOM 742 O O . ARG A 1 90 ? -4.25 7.176 2.471 1 91.25 90 ARG A O 1
ATOM 749 N N . SER A 1 91 ? -4.098 6.516 4.625 1 94.06 91 SER A N 1
ATOM 750 C CA . SER A 1 91 ? -2.656 6.32 4.539 1 94.06 91 SER A CA 1
ATOM 751 C C . SER A 1 91 ? -2.303 5.227 3.535 1 94.06 91 SER 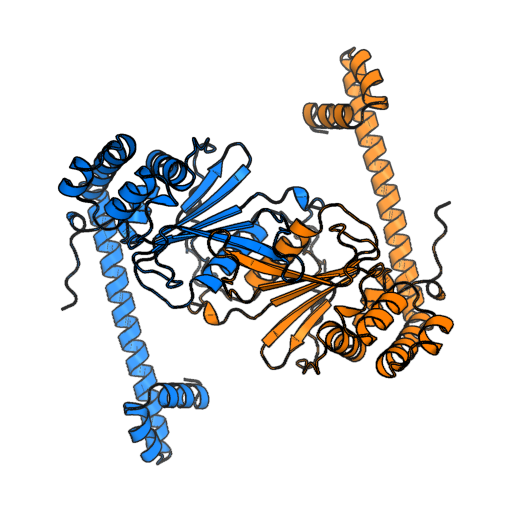A C 1
ATOM 753 O O . SER A 1 91 ? -1.284 5.316 2.848 1 94.06 91 SER A O 1
ATOM 755 N N . ARG A 1 92 ? -3.107 4.191 3.424 1 95.25 92 ARG A N 1
ATOM 756 C CA . ARG A 1 92 ? -2.92 3.145 2.424 1 95.25 92 ARG A CA 1
ATOM 757 C C . ARG A 1 92 ? -3.045 3.707 1.012 1 95.25 92 ARG A C 1
ATOM 759 O O . ARG A 1 92 ? -2.219 3.416 0.146 1 95.25 92 ARG A O 1
ATOM 766 N N . LEU A 1 93 ? -4.105 4.453 0.833 1 90.5 93 LEU A N 1
ATOM 767 C CA . LEU A 1 93 ? -4.332 5.031 -0.487 1 90.5 93 LEU A CA 1
ATOM 768 C C . LEU A 1 93 ? -3.168 5.93 -0.896 1 90.5 93 LEU A C 1
ATOM 770 O O . LEU A 1 93 ? -2.732 5.902 -2.049 1 90.5 93 LEU A O 1
ATOM 774 N N . TYR A 1 94 ? -2.678 6.746 0.071 1 89.31 94 TYR A N 1
ATOM 775 C CA . TYR A 1 94 ? -1.525 7.594 -0.218 1 89.31 94 TYR A CA 1
ATOM 776 C C . TYR A 1 94 ? -0.336 6.758 -0.676 1 89.31 94 TYR A C 1
ATOM 778 O O . TYR A 1 94 ? 0.324 7.094 -1.662 1 89.31 94 TYR A O 1
ATOM 786 N N . GLN A 1 95 ? -0.132 5.66 0.011 1 92.19 95 GLN A N 1
ATOM 787 C CA . GLN A 1 95 ? 0.935 4.738 -0.372 1 92.19 95 GLN A CA 1
ATOM 788 C C . GLN A 1 95 ? 0.732 4.227 -1.795 1 92.19 95 GLN A C 1
ATOM 790 O O . GLN A 1 95 ? 1.669 4.211 -2.596 1 92.19 95 GLN A O 1
ATOM 795 N N . GLY A 1 96 ? -0.463 3.828 -2.078 1 88.31 96 GLY A N 1
ATOM 796 C CA . GLY A 1 96 ? -0.779 3.309 -3.398 1 88.31 96 GLY A CA 1
ATOM 797 C C . GLY A 1 96 ? -0.557 4.32 -4.508 1 88.31 96 GLY A C 1
ATOM 798 O O . GLY A 1 96 ? -0.01 3.988 -5.559 1 88.31 96 GLY A O 1
ATOM 799 N N . ILE A 1 97 ? -0.966 5.496 -4.281 1 84.69 97 ILE A N 1
ATOM 800 C CA . ILE A 1 97 ? -0.818 6.57 -5.258 1 84.69 97 ILE A CA 1
ATOM 801 C C . ILE A 1 97 ? 0.665 6.84 -5.504 1 84.69 97 ILE A C 1
ATOM 803 O O . ILE A 1 97 ? 1.1 6.945 -6.652 1 84.69 97 ILE A O 1
ATOM 807 N N . ILE A 1 98 ? 1.448 6.898 -4.48 1 86.38 98 ILE A N 1
ATOM 808 C CA . ILE A 1 98 ? 2.885 7.125 -4.598 1 86.38 98 ILE A CA 1
ATOM 809 C C . ILE A 1 98 ? 3.527 5.977 -5.371 1 86.38 98 ILE A C 1
ATOM 811 O O . ILE A 1 98 ? 4.262 6.203 -6.336 1 86.38 98 ILE A O 1
ATOM 815 N N . ASP A 1 99 ? 3.195 4.77 -5.023 1 86.81 99 ASP A N 1
ATOM 816 C CA . ASP A 1 99 ? 3.797 3.586 -5.629 1 86.81 99 ASP A CA 1
ATOM 817 C C . ASP A 1 99 ? 3.453 3.498 -7.117 1 86.81 99 ASP A C 1
ATOM 819 O O . ASP A 1 99 ? 4.289 3.096 -7.93 1 86.81 99 ASP A O 1
ATOM 823 N N . SER A 1 100 ? 2.277 3.824 -7.441 1 79.56 100 SER A N 1
ATOM 824 C CA . SER A 1 100 ? 1.818 3.697 -8.82 1 79.56 100 SER A CA 1
ATOM 825 C C . SER A 1 100 ? 2.541 4.68 -9.734 1 79.56 100 SER A C 1
ATOM 827 O O . SER A 1 100 ? 2.6 4.477 -10.953 1 79.56 100 SER A O 1
ATOM 829 N N . LYS A 1 101 ? 3.113 5.695 -9.172 1 76.44 101 LYS A N 1
ATOM 830 C CA . LYS A 1 101 ? 3.805 6.719 -9.953 1 76.44 101 LYS A CA 1
ATOM 831 C C . LYS A 1 101 ? 5.301 6.426 -10.031 1 76.44 101 LYS A C 1
ATOM 833 O O . LYS A 1 101 ? 5.996 6.977 -10.891 1 76.44 101 LYS A O 1
ATOM 838 N N . LEU A 1 102 ? 5.836 5.738 -9.109 1 74.81 102 LEU A N 1
ATOM 839 C CA . LEU A 1 102 ? 7.273 5.523 -8.992 1 74.81 102 LEU A CA 1
ATOM 840 C C . LEU A 1 102 ? 7.758 4.523 -10.039 1 74.81 102 LEU A C 1
ATOM 842 O O . LEU A 1 102 ? 8.922 4.555 -10.438 1 74.81 102 LEU A O 1
ATOM 846 N N . LEU A 1 103 ? 7.016 3.49 -10.328 1 65.88 103 LEU A N 1
ATOM 847 C CA . LEU A 1 103 ? 7.555 2.547 -11.297 1 65.88 103 LEU A CA 1
ATOM 848 C C . LEU A 1 103 ? 6.906 2.742 -12.664 1 65.88 103 LEU A C 1
ATOM 850 O O . LEU A 1 103 ? 5.715 2.477 -12.828 1 65.88 103 LEU A O 1
ATOM 854 N N . PRO A 1 104 ? 7.727 3.557 -13.43 1 56.88 104 PRO A N 1
ATOM 855 C CA . PRO A 1 104 ? 7.234 3.697 -14.805 1 56.88 104 PRO A CA 1
ATOM 856 C C . PRO A 1 104 ? 6.852 2.359 -15.43 1 56.88 104 PRO A C 1
ATOM 858 O O . PRO A 1 104 ? 7.355 1.312 -15.023 1 56.88 104 PRO A O 1
ATOM 861 N N . PRO A 1 105 ? 5.938 2.506 -16.219 1 55.91 105 PRO A N 1
ATOM 862 C CA . PRO A 1 105 ? 5.594 1.296 -16.984 1 55.91 105 PRO A CA 1
ATOM 863 C C . PRO A 1 105 ? 6.816 0.605 -17.578 1 55.91 105 PRO A C 1
ATOM 865 O O . PRO A 1 105 ? 7.727 1.274 -18.078 1 55.91 105 PRO A O 1
ATOM 868 N N . GLY A 1 106 ? 7.043 -0.639 -17.328 1 55.25 106 GLY A N 1
ATOM 869 C CA . GLY A 1 106 ? 8.109 -1.391 -17.969 1 55.25 106 GLY A CA 1
ATOM 870 C C . GLY A 1 106 ? 9.211 -1.803 -17.016 1 55.25 106 GLY A C 1
ATOM 871 O O . GLY A 1 106 ? 10.086 -2.598 -17.375 1 55.25 106 GLY A O 1
ATOM 872 N N . VAL A 1 107 ? 9.156 -1.085 -15.859 1 57.44 107 VAL A N 1
ATOM 873 C CA . VAL A 1 107 ? 10.234 -1.444 -14.945 1 57.44 107 VAL A CA 1
ATOM 874 C C . VAL A 1 107 ? 10.023 -2.869 -14.438 1 57.44 107 VAL A C 1
ATOM 876 O O . VAL A 1 107 ? 8.93 -3.225 -14 1 57.44 107 VAL A O 1
ATOM 879 N N . ILE A 1 108 ? 11.133 -3.697 -14.602 1 63.25 108 ILE A N 1
ATOM 880 C CA . ILE A 1 108 ? 11.047 -5.117 -14.273 1 63.25 108 ILE A CA 1
ATOM 881 C C . ILE A 1 108 ? 11.594 -5.359 -12.875 1 63.25 108 ILE A C 1
ATOM 883 O O . ILE A 1 108 ? 11.18 -6.297 -12.188 1 63.25 108 ILE A O 1
ATOM 887 N N . ASP A 1 109 ? 12.422 -4.41 -12.406 1 75.81 109 ASP A N 1
ATOM 888 C CA . ASP A 1 109 ? 13.016 -4.672 -11.102 1 75.81 109 ASP A CA 1
ATOM 889 C C . ASP A 1 109 ? 12.258 -3.943 -10 1 75.81 109 ASP A C 1
ATOM 891 O O . ASP A 1 109 ? 12.445 -2.744 -9.789 1 75.81 109 ASP A O 1
ATOM 895 N N . PHE A 1 110 ? 11.508 -4.684 -9.234 1 79.44 110 PHE A N 1
ATOM 896 C CA . PHE A 1 110 ? 10.656 -4.137 -8.188 1 79.44 110 PHE A CA 1
ATOM 897 C C . PHE A 1 110 ? 11.5 -3.672 -6.996 1 79.44 110 PHE A C 1
ATOM 899 O O . PHE A 1 110 ? 11.016 -2.93 -6.141 1 79.44 110 PHE A O 1
ATOM 906 N N . ASN A 1 111 ? 12.734 -4.074 -7.031 1 80.25 111 ASN A N 1
ATOM 907 C CA . ASN A 1 111 ? 13.594 -3.637 -5.941 1 80.25 111 ASN A CA 1
ATOM 908 C C . ASN A 1 111 ? 13.945 -2.156 -6.062 1 80.25 111 ASN A C 1
ATOM 910 O O . ASN A 1 111 ? 14.445 -1.552 -5.113 1 80.25 111 ASN A O 1
ATOM 914 N N . LEU A 1 112 ? 13.578 -1.629 -7.172 1 81.06 112 LEU A N 1
ATOM 915 C CA . LEU A 1 112 ? 13.859 -0.214 -7.398 1 81.06 112 LEU A CA 1
ATOM 916 C C . LEU A 1 112 ? 12.781 0.659 -6.762 1 81.06 112 LEU A C 1
ATOM 918 O O . LEU A 1 112 ? 12.914 1.884 -6.715 1 81.06 112 LEU A O 1
ATOM 922 N N . LEU A 1 113 ? 11.797 0.022 -6.254 1 87.69 113 LEU A N 1
ATOM 923 C CA . LEU A 1 113 ? 10.766 0.791 -5.566 1 87.69 113 LEU A CA 1
ATOM 924 C C . LEU A 1 113 ? 11.352 1.524 -4.363 1 87.69 113 LEU A C 1
ATOM 926 O O . LEU A 1 113 ? 12.023 0.919 -3.527 1 87.69 113 LEU A O 1
ATOM 930 N N . ASN A 1 114 ? 11.125 2.77 -4.293 1 90.56 114 ASN A N 1
ATOM 931 C CA . ASN A 1 114 ? 11.641 3.598 -3.205 1 90.56 114 ASN A CA 1
ATOM 932 C C . ASN A 1 114 ? 11.055 3.178 -1.857 1 90.56 114 ASN A C 1
ATOM 934 O O . ASN A 1 114 ? 9.93 2.678 -1.792 1 90.56 114 ASN A O 1
ATOM 938 N N . GLU A 1 115 ? 11.922 3.387 -0.866 1 94.75 115 GLU A N 1
ATOM 939 C CA . GLU A 1 115 ? 11.328 3.395 0.469 1 94.75 115 GLU A CA 1
ATOM 940 C C . GLU A 1 115 ? 10.398 4.59 0.651 1 94.75 115 GLU A C 1
ATOM 942 O O . GLU A 1 115 ? 10.695 5.691 0.181 1 94.75 115 GLU A O 1
ATOM 947 N N . VAL A 1 116 ? 9.273 4.312 1.226 1 95.25 116 VAL A N 1
ATOM 948 C CA . VAL A 1 116 ? 8.289 5.371 1.418 1 95.25 116 VAL A CA 1
ATOM 949 C C . VAL A 1 116 ? 7.902 5.457 2.893 1 95.25 116 VAL A C 1
ATOM 951 O O . VAL A 1 116 ? 7.609 4.441 3.525 1 95.25 116 VAL A O 1
ATOM 954 N N . LEU A 1 117 ? 7.957 6.625 3.438 1 96.62 117 LEU A N 1
ATOM 955 C CA . LEU A 1 117 ? 7.504 6.914 4.793 1 96.62 117 LEU A CA 1
ATOM 956 C C . LEU A 1 117 ? 6.367 7.93 4.781 1 96.62 117 LEU A C 1
ATOM 958 O O . LEU A 1 117 ? 6.535 9.055 4.293 1 96.62 117 LEU A O 1
ATOM 962 N N . ILE A 1 118 ? 5.203 7.547 5.262 1 96.5 118 ILE A N 1
ATOM 963 C CA . ILE A 1 118 ? 4.051 8.43 5.383 1 96.5 118 ILE A CA 1
ATOM 964 C C . ILE A 1 118 ? 3.822 8.789 6.848 1 96.5 118 ILE A C 1
ATOM 966 O O . ILE A 1 118 ? 3.703 7.898 7.699 1 96.5 118 ILE A O 1
ATOM 970 N N . VAL A 1 119 ? 3.76 10.047 7.109 1 96.81 119 VAL A N 1
ATOM 971 C CA . VAL A 1 119 ? 3.588 10.531 8.477 1 96.81 119 VAL A CA 1
ATOM 972 C C . VAL A 1 119 ? 2.303 11.352 8.578 1 96.81 119 VAL A C 1
ATOM 974 O O . VAL A 1 119 ? 2.084 12.273 7.797 1 96.81 119 VAL A O 1
ATOM 977 N N . MET A 1 120 ? 1.484 10.992 9.484 1 96.5 120 MET A N 1
ATOM 978 C CA . MET A 1 120 ? 0.298 11.789 9.797 1 96.5 120 MET A CA 1
ATOM 979 C C . MET A 1 120 ? 0.369 12.328 11.219 1 96.5 120 MET A C 1
ATOM 981 O O . MET A 1 120 ? 0.588 11.578 12.172 1 96.5 120 MET A O 1
ATOM 985 N N . ILE A 1 121 ? 0.231 13.602 11.352 1 97.12 121 ILE A N 1
ATOM 986 C CA . ILE A 1 121 ? 0.303 14.266 12.648 1 97.12 121 ILE A CA 1
ATOM 987 C C . ILE A 1 121 ? -1.092 14.719 13.078 1 97.12 121 ILE A C 1
ATOM 989 O O . ILE A 1 121 ? -1.756 15.469 12.352 1 97.12 121 ILE A O 1
ATOM 993 N N . THR A 1 122 ? -1.511 14.32 14.234 1 98.06 122 THR A N 1
ATOM 994 C CA . THR A 1 122 ? -2.871 14.586 14.688 1 98.06 122 THR A CA 1
ATOM 995 C C . THR A 1 122 ? -2.871 15.102 16.125 1 98.06 122 THR A C 1
ATOM 997 O O . THR A 1 122 ? -1.984 14.766 16.906 1 98.06 122 THR A O 1
ATOM 1000 N N . PRO A 1 123 ? -3.857 15.914 16.5 1 98.25 123 PRO A N 1
ATOM 1001 C CA . PRO A 1 123 ? -3.988 16.344 17.906 1 98.25 123 PRO A CA 1
ATOM 1002 C C . PRO A 1 123 ? -4.891 15.422 18.719 1 98.25 123 PRO A C 1
ATOM 1004 O O . PRO A 1 123 ? -5.562 15.883 19.641 1 98.25 123 PRO A O 1
ATOM 1007 N N . PHE A 1 124 ? -5.078 14.18 18.312 1 98.06 124 PHE A N 1
ATOM 1008 C CA . PHE A 1 124 ? -5.844 13.164 19.031 1 98.06 124 PHE A CA 1
ATOM 1009 C C . PHE A 1 124 ? -5.16 11.805 18.922 1 98.06 124 PHE A C 1
ATOM 1011 O O . PHE A 1 124 ? -4.398 11.555 17.984 1 98.06 124 PHE A O 1
ATOM 1018 N N . ASP A 1 125 ? -5.445 11.031 19.891 1 98.25 125 ASP A N 1
ATOM 1019 C CA . ASP A 1 125 ? -4.871 9.688 19.922 1 98.25 125 ASP A CA 1
ATOM 1020 C C . ASP A 1 125 ? -5.727 8.711 19.125 1 98.25 125 ASP A C 1
ATOM 1022 O O . ASP A 1 125 ? -6.711 8.172 19.641 1 98.25 125 ASP A O 1
ATOM 1026 N N . LEU A 1 126 ? -5.34 8.43 17.953 1 97.69 126 LEU A N 1
ATOM 1027 C CA . LEU A 1 126 ? -6.121 7.609 17.047 1 97.69 126 LEU A CA 1
ATOM 1028 C C . LEU A 1 126 ? -6.277 6.191 17.578 1 97.69 126 LEU A C 1
ATOM 1030 O O . LEU A 1 126 ? -7.281 5.527 17.312 1 97.69 126 LEU A O 1
ATOM 1034 N N . PHE A 1 127 ? -5.332 5.707 18.438 1 98.12 127 PHE A N 1
ATOM 1035 C CA . PHE A 1 127 ? -5.281 4.289 18.766 1 98.12 127 PHE A CA 1
ATOM 1036 C C . PHE A 1 127 ? -5.52 4.07 20.25 1 98.12 127 PHE A C 1
ATOM 1038 O O . PHE A 1 127 ? -5.75 2.943 20.703 1 98.12 127 PHE A O 1
ATOM 1045 N N . GLY A 1 128 ? -5.379 5.078 21.078 1 97.81 128 GLY A N 1
ATOM 1046 C CA . GLY A 1 128 ? -5.84 5.035 22.453 1 97.81 128 GLY A CA 1
ATOM 1047 C C . GLY A 1 128 ? -4.805 4.473 23.406 1 97.81 128 GLY A C 1
ATOM 1048 O O . GLY A 1 128 ? -5.145 4.043 24.516 1 97.81 128 GLY A O 1
ATOM 1049 N N . HIS A 1 129 ? -3.545 4.461 23.062 1 98.25 129 HIS A N 1
ATOM 1050 C CA . HIS A 1 129 ? -2.518 3.912 23.938 1 98.25 129 HIS A CA 1
ATOM 1051 C C . HIS A 1 129 ? -1.697 5.02 24.578 1 98.25 129 HIS A C 1
ATOM 1053 O O . HIS A 1 129 ? -0.732 4.746 25.297 1 98.25 129 HIS A O 1
ATOM 1059 N N . GLY A 1 130 ? -2.01 6.301 24.219 1 98.38 130 GLY A N 1
ATOM 1060 C CA . GLY A 1 130 ? -1.371 7.445 24.844 1 98.38 130 GLY A CA 1
ATOM 1061 C C . GLY A 1 130 ? 0.032 7.703 24.328 1 98.38 130 GLY A C 1
ATOM 1062 O O . GLY A 1 130 ? 0.823 8.391 24.984 1 98.38 130 GLY A O 1
ATOM 1063 N N . LEU A 1 131 ? 0.455 7.086 23.219 1 98.62 131 LEU A N 1
ATOM 1064 C CA . LEU A 1 131 ? 1.812 7.246 22.703 1 98.62 131 LEU A CA 1
ATOM 1065 C C . LEU A 1 131 ? 1.916 8.484 21.812 1 98.62 131 LEU A C 1
ATOM 1067 O O . LEU A 1 131 ? 0.93 8.891 21.203 1 98.62 131 LEU A O 1
ATOM 1071 N N . TYR A 1 132 ? 3.096 9.07 21.766 1 98.75 132 TYR A N 1
ATOM 1072 C CA . TYR A 1 132 ? 3.371 10.172 20.844 1 98.75 132 TYR A CA 1
ATOM 1073 C C . TYR A 1 132 ? 3.551 9.664 19.422 1 98.75 132 TYR A C 1
ATOM 1075 O O . TYR A 1 132 ? 3.283 10.383 18.469 1 98.75 132 TYR A O 1
ATOM 1083 N N . ARG A 1 133 ? 3.988 8.438 19.359 1 98.81 133 ARG A N 1
ATOM 1084 C CA . ARG A 1 133 ? 4.363 7.895 18.062 1 98.81 133 ARG A CA 1
ATOM 1085 C C . ARG A 1 133 ? 3.883 6.457 17.906 1 98.81 133 ARG A C 1
ATOM 1087 O O . ARG A 1 133 ? 4.074 5.633 18.812 1 98.81 133 ARG A O 1
ATOM 1094 N N . TYR A 1 134 ? 3.205 6.16 16.891 1 98.81 134 TYR A N 1
ATOM 1095 C CA . TYR A 1 134 ? 2.852 4.824 16.422 1 98.81 134 TYR A CA 1
ATOM 1096 C C . TYR A 1 134 ? 3.477 4.539 15.055 1 98.81 134 TYR A C 1
ATOM 1098 O O . TYR A 1 134 ? 3.199 5.238 14.078 1 98.81 134 TYR A O 1
ATOM 1106 N N . THR A 1 135 ? 4.34 3.562 14.984 1 98.69 135 THR A N 1
ATOM 1107 C CA . THR A 1 135 ? 5 3.188 13.742 1 98.69 135 THR A CA 1
ATOM 1108 C C . THR A 1 135 ? 4.457 1.859 13.219 1 98.69 135 THR A C 1
ATOM 1110 O O . THR A 1 135 ? 4.477 0.853 13.93 1 98.69 135 THR A O 1
ATOM 1113 N N . PHE A 1 136 ? 3.982 1.885 12.031 1 98.75 136 PHE A N 1
ATOM 1114 C CA . PHE A 1 136 ? 3.387 0.684 11.453 1 98.75 136 PHE A CA 1
ATOM 1115 C C . PHE A 1 136 ? 4.199 0.188 10.266 1 98.75 136 PHE A C 1
ATOM 1117 O O . PHE A 1 136 ? 4.621 0.982 9.422 1 98.75 136 PHE A O 1
ATOM 1124 N N . GLN A 1 137 ? 4.406 -1.055 10.211 1 98.56 137 GLN A N 1
ATOM 1125 C CA . GLN A 1 137 ? 4.996 -1.796 9.102 1 98.56 137 GLN A CA 1
ATOM 1126 C C . GLN A 1 137 ? 4.305 -3.145 8.914 1 98.56 137 GLN A C 1
ATOM 1128 O O . GLN A 1 137 ? 3.59 -3.611 9.805 1 98.56 137 GLN A O 1
ATOM 1133 N N . MET A 1 138 ? 4.449 -3.711 7.723 1 98.56 138 MET A N 1
ATOM 1134 C CA . MET A 1 138 ? 3.918 -5.055 7.504 1 98.56 138 MET A CA 1
ATOM 1135 C C . MET A 1 138 ? 4.66 -6.078 8.359 1 98.56 138 MET A C 1
ATOM 1137 O O . MET A 1 138 ? 5.871 -6.25 8.211 1 98.56 138 MET A O 1
ATOM 1141 N N . ARG A 1 139 ? 3.924 -6.691 9.242 1 98.25 139 ARG A N 1
ATOM 1142 C CA . ARG A 1 139 ? 4.488 -7.715 10.117 1 98.25 139 ARG A CA 1
ATOM 1143 C C . ARG A 1 139 ? 3.668 -9 10.055 1 98.25 139 ARG A C 1
ATOM 1145 O O . ARG A 1 139 ? 2.475 -8.969 9.75 1 98.25 139 ARG A O 1
ATOM 1152 N N . CYS A 1 140 ? 4.32 -10.023 10.352 1 98.19 140 CYS A N 1
ATOM 1153 C CA . CYS A 1 140 ? 3.746 -11.352 10.18 1 98.19 140 CYS A CA 1
ATOM 1154 C C . CYS A 1 140 ? 2.896 -11.742 11.383 1 98.19 140 CYS A C 1
ATOM 1156 O O . CYS A 1 140 ? 3.316 -11.555 12.531 1 98.19 140 CYS A O 1
ATOM 1158 N N . GLU A 1 141 ? 1.742 -12.219 11.133 1 97 141 GLU A N 1
ATOM 1159 C CA . GLU A 1 141 ? 0.847 -12.672 12.188 1 97 141 GLU A CA 1
ATOM 1160 C C . GLU A 1 141 ? 1.394 -13.922 12.875 1 97 141 GLU A C 1
ATOM 1162 O O . GLU A 1 141 ? 1.378 -14.023 14.102 1 97 141 GLU A O 1
ATOM 1167 N N . GLU A 1 142 ? 1.889 -14.883 12.094 1 97.38 142 GLU A N 1
ATOM 1168 C CA . GLU A 1 142 ? 2.352 -16.172 12.586 1 97.38 142 GLU A CA 1
ATOM 1169 C C . GLU A 1 142 ? 3.703 -16.047 13.281 1 97.38 142 GLU A C 1
ATOM 1171 O O . GLU A 1 142 ? 4.016 -16.812 14.195 1 97.38 142 GLU A O 1
ATOM 1176 N N . VAL A 1 143 ? 4.547 -15.109 12.828 1 96.94 143 VAL A N 1
ATOM 1177 C CA . VAL A 1 143 ? 5.852 -14.797 13.406 1 96.94 143 VAL A CA 1
ATOM 1178 C C . VAL A 1 143 ? 5.945 -13.297 13.68 1 96.94 143 VAL A C 1
ATOM 1180 O O . VAL A 1 143 ? 6.488 -12.547 12.867 1 96.94 143 VAL A O 1
ATOM 1183 N N . PRO A 1 144 ? 5.547 -12.883 14.875 1 93 144 PRO A N 1
ATOM 1184 C CA . PRO A 1 144 ? 5.371 -11.453 15.141 1 93 144 PRO A CA 1
ATOM 1185 C C . PRO A 1 144 ? 6.66 -10.656 14.953 1 93 144 PRO A C 1
ATOM 1187 O O . PRO A 1 144 ? 6.613 -9.469 14.609 1 93 144 PRO A O 1
ATOM 1190 N N . GLU A 1 145 ? 7.832 -11.273 15.094 1 94.75 145 GLU A N 1
ATOM 1191 C CA . GLU A 1 145 ? 9.102 -10.562 14.969 1 94.75 145 GLU A CA 1
ATOM 1192 C C . GLU A 1 145 ? 9.5 -10.391 13.508 1 94.75 145 GLU A C 1
ATOM 1194 O O . GLU A 1 145 ? 10.414 -9.633 13.195 1 94.75 145 GLU A O 1
ATOM 1199 N N . LEU A 1 146 ? 8.781 -11.039 12.609 1 97.5 146 LEU A N 1
ATOM 1200 C CA . LEU A 1 146 ? 9.133 -11.039 11.195 1 97.5 146 LEU A CA 1
ATOM 1201 C C . LEU A 1 146 ? 8.484 -9.859 10.477 1 97.5 146 LEU A C 1
ATOM 1203 O O . LEU A 1 146 ? 7.262 -9.703 10.492 1 97.5 146 LEU A O 1
ATOM 1207 N N . LYS A 1 147 ? 9.328 -8.992 9.875 1 98 147 LYS A N 1
ATOM 1208 C CA . LYS A 1 147 ? 8.891 -7.898 9.016 1 98 147 LYS A CA 1
ATOM 1209 C C . LYS A 1 147 ? 8.922 -8.305 7.543 1 98 147 LYS A C 1
ATOM 1211 O O . LYS A 1 147 ? 9.82 -9.039 7.117 1 98 147 LYS A O 1
ATOM 1216 N N . LEU A 1 148 ? 8.031 -7.812 6.754 1 98.25 148 LEU A N 1
ATOM 1217 C CA . LEU A 1 148 ? 7.988 -8.125 5.328 1 98.25 148 LEU A CA 1
ATOM 1218 C C . LEU A 1 148 ? 9.117 -7.422 4.582 1 98.25 148 LEU A C 1
ATOM 1220 O O . LEU A 1 148 ? 9.602 -7.918 3.566 1 98.25 148 LEU A O 1
ATOM 1224 N N . ASP A 1 149 ? 9.508 -6.23 5.078 1 96.69 149 ASP A N 1
ATOM 1225 C CA . ASP A 1 149 ? 10.562 -5.414 4.492 1 96.69 149 ASP A CA 1
ATOM 1226 C C . ASP A 1 149 ? 10.219 -5.008 3.061 1 96.69 149 ASP A C 1
ATOM 1228 O O . ASP A 1 149 ? 11.016 -5.215 2.145 1 96.69 149 ASP A O 1
ATOM 1232 N N . ASP A 1 150 ? 9.047 -4.484 2.912 1 97.38 150 ASP A N 1
ATOM 1233 C CA . ASP A 1 150 ? 8.602 -4.035 1.599 1 97.38 150 ASP A CA 1
ATOM 1234 C C . ASP A 1 150 ? 8.938 -2.562 1.378 1 97.38 150 ASP A C 1
ATOM 1236 O O . ASP A 1 150 ? 8.57 -1.984 0.354 1 97.38 150 ASP A O 1
ATOM 1240 N N . GLY A 1 151 ? 9.531 -1.877 2.365 1 97 151 GLY A N 1
ATOM 1241 C CA . GLY A 1 151 ? 9.992 -0.505 2.232 1 97 151 GLY A CA 1
ATOM 1242 C C . GLY A 1 151 ? 8.93 0.521 2.562 1 97 151 GLY A C 1
ATOM 1243 O O . GLY A 1 151 ? 9.133 1.72 2.363 1 97 151 GLY A O 1
ATOM 1244 N N . ALA A 1 152 ? 7.77 0.072 3.051 1 97.69 152 ALA A N 1
ATOM 1245 C CA . ALA A 1 152 ? 6.684 0.981 3.398 1 97.69 152 ALA A CA 1
ATOM 1246 C C . ALA A 1 152 ? 6.566 1.147 4.91 1 97.69 152 ALA A C 1
ATOM 1248 O O . ALA A 1 152 ? 6.512 0.16 5.648 1 97.69 152 ALA A O 1
ATOM 1249 N N . THR A 1 153 ? 6.57 2.316 5.375 1 98.31 153 THR A N 1
ATOM 1250 C CA . THR A 1 153 ? 6.375 2.639 6.785 1 98.31 153 THR A CA 1
ATOM 1251 C C . THR A 1 153 ? 5.336 3.744 6.949 1 98.31 153 THR A C 1
ATOM 1253 O O . THR A 1 153 ? 5.34 4.723 6.199 1 98.31 153 THR A O 1
ATOM 1256 N N . ARG A 1 154 ? 4.422 3.566 7.855 1 98.38 154 ARG A N 1
ATOM 1257 C CA . ARG A 1 154 ? 3.434 4.57 8.227 1 98.38 154 ARG A CA 1
ATOM 1258 C C . ARG A 1 154 ? 3.6 4.992 9.688 1 98.38 154 ARG A C 1
ATOM 1260 O O . ARG A 1 154 ? 3.693 4.145 10.578 1 98.38 154 ARG A O 1
ATOM 1267 N N . ILE A 1 155 ? 3.646 6.258 9.883 1 98.56 155 ILE A N 1
ATOM 1268 C CA . ILE A 1 155 ? 3.816 6.789 11.234 1 98.56 155 ILE A CA 1
ATOM 1269 C C . ILE A 1 155 ? 2.65 7.715 11.57 1 98.56 155 ILE A C 1
ATOM 1271 O O . ILE A 1 155 ? 2.283 8.578 10.781 1 98.56 155 ILE A O 1
ATOM 1275 N N . PHE A 1 156 ? 2.072 7.504 12.68 1 98.75 156 PHE A N 1
ATOM 1276 C CA . PHE A 1 156 ? 1.058 8.391 13.234 1 98.75 156 PHE A CA 1
ATOM 1277 C C . PHE A 1 156 ? 1.567 9.078 14.492 1 98.75 156 PHE A C 1
ATOM 1279 O O . PHE A 1 156 ? 1.912 8.406 15.477 1 98.75 156 PHE A O 1
ATOM 1286 N N . LEU A 1 157 ? 1.675 10.344 14.414 1 98.69 157 LEU A N 1
ATOM 1287 C CA . LEU A 1 157 ? 2.105 11.133 15.562 1 98.69 157 LEU A CA 1
ATOM 1288 C C . LEU A 1 157 ? 0.913 11.789 16.25 1 98.69 157 LEU A C 1
ATOM 1290 O O . LEU A 1 157 ? -0.011 12.266 15.586 1 98.69 157 LEU A O 1
ATOM 1294 N N . ASN A 1 158 ? 0.993 11.852 17.484 1 98.06 158 ASN A N 1
ATOM 1295 C CA . ASN A 1 158 ? -0.061 12.344 18.359 1 98.06 158 ASN A CA 1
ATOM 1296 C C . ASN A 1 158 ? 0.459 13.43 19.297 1 98.06 158 ASN A C 1
ATOM 1298 O O . ASN A 1 158 ? 1.382 13.188 20.078 1 98.06 158 ASN A O 1
ATOM 1302 N N . THR A 1 159 ? -0.141 14.633 19.25 1 98.12 159 THR A N 1
ATOM 1303 C CA . THR A 1 159 ? 0.36 15.734 20.062 1 98.12 159 THR A CA 1
ATOM 1304 C C . THR A 1 159 ? -0.074 15.578 21.516 1 98.12 159 THR A C 1
ATOM 1306 O O . THR A 1 159 ? 0.39 16.312 22.391 1 98.12 159 THR A O 1
ATOM 1309 N N . LYS A 1 160 ? -0.898 14.594 21.844 1 97.94 160 LYS A N 1
ATOM 1310 C CA . LYS A 1 160 ? -1.434 14.398 23.188 1 97.94 160 LYS A CA 1
ATOM 1311 C C . LYS A 1 160 ? -0.794 13.188 23.859 1 97.94 160 LYS A C 1
ATOM 1313 O O . LYS A 1 160 ? -1.397 12.57 24.734 1 97.94 160 LYS A O 1
ATOM 1318 N N . GLY A 1 161 ? 0.331 12.812 23.453 1 98.06 161 GLY A N 1
ATOM 1319 C CA . GLY A 1 161 ? 1.01 11.664 24.031 1 98.06 161 GLY A CA 1
ATOM 1320 C C . GLY A 1 161 ? 1.253 11.812 25.516 1 98.06 161 GLY A C 1
ATOM 1321 O O . GLY A 1 161 ? 1.323 12.93 26.031 1 98.06 161 GLY A O 1
ATOM 1322 N N . LYS A 1 162 ? 1.425 10.695 26.188 1 98.31 162 LYS A N 1
ATOM 1323 C CA . LYS A 1 162 ? 1.61 10.688 27.641 1 98.31 162 LYS A CA 1
ATOM 1324 C C . LYS A 1 162 ? 2.85 9.891 28.031 1 98.31 162 LYS A C 1
ATOM 1326 O O . LYS A 1 162 ? 3.131 9.711 29.219 1 98.31 162 LYS A O 1
ATOM 1331 N N . HIS A 1 163 ? 3.523 9.375 27.078 1 97.94 163 HIS A N 1
ATOM 1332 C CA . HIS A 1 163 ? 4.711 8.57 27.344 1 97.94 163 HIS A CA 1
ATOM 1333 C C . HIS A 1 163 ? 5.953 9.203 26.734 1 97.94 163 HIS A C 1
ATOM 1335 O O . HIS A 1 163 ? 6.457 8.727 25.719 1 97.94 163 HIS A O 1
ATOM 1341 N N . PRO A 1 164 ? 6.457 10.234 27.375 1 97.25 164 PRO A N 1
ATOM 1342 C CA . PRO A 1 164 ? 7.59 10.977 26.828 1 97.25 164 PRO A CA 1
ATOM 1343 C C . PRO A 1 164 ? 8.875 10.156 26.781 1 97.25 164 PRO A C 1
ATOM 1345 O O . PRO A 1 164 ? 9.797 10.484 26.031 1 97.25 164 PRO A O 1
ATOM 1348 N N . GLU A 1 165 ? 8.961 9.023 27.531 1 96.88 165 GLU A N 1
ATOM 1349 C CA . GLU A 1 165 ? 10.172 8.219 27.625 1 96.88 165 GLU A CA 1
ATOM 1350 C C . GLU A 1 165 ? 10.422 7.418 26.359 1 96.88 165 GLU A C 1
ATOM 1352 O O . GLU A 1 165 ? 11.523 6.918 26.141 1 96.88 165 GLU A O 1
ATOM 1357 N N . LEU A 1 166 ? 9.477 7.352 25.469 1 96.5 166 LEU A N 1
ATOM 1358 C CA . LEU A 1 166 ? 9.586 6.477 24.297 1 96.5 166 LEU A CA 1
ATOM 1359 C C . LEU A 1 166 ? 10.023 7.254 23.062 1 96.5 166 LEU A C 1
ATOM 1361 O O . LEU A 1 166 ? 10.25 6.672 22.016 1 96.5 166 LEU A O 1
ATOM 1365 N N . VAL A 1 167 ? 10.102 8.594 23.188 1 97.75 167 VAL A N 1
ATOM 1366 C CA . VAL A 1 167 ? 10.461 9.414 22.047 1 97.75 167 VAL A CA 1
ATOM 1367 C C . VAL A 1 167 ? 11.453 10.5 22.484 1 97.75 167 VAL A C 1
ATOM 1369 O O . VAL A 1 167 ? 11.68 10.695 23.672 1 97.75 167 VAL A O 1
ATOM 1372 N N . SER A 1 168 ? 12.086 11.195 21.547 1 97.25 168 SER A N 1
ATOM 1373 C CA . SER A 1 168 ? 13.016 12.273 21.859 1 97.25 168 SER A CA 1
ATOM 1374 C C . SER A 1 168 ? 12.289 13.492 22.406 1 97.25 168 SER A C 1
ATOM 1376 O O . SER A 1 168 ? 11.172 13.797 21.984 1 97.25 168 SER A O 1
ATOM 1378 N N . PRO A 1 169 ? 12.891 14.172 23.297 1 97.56 169 PRO A N 1
ATOM 1379 C CA . PRO A 1 169 ? 12.281 15.398 23.812 1 97.56 169 PRO A CA 1
ATOM 1380 C C . PRO A 1 169 ? 11.977 16.406 22.703 1 97.56 169 PRO A C 1
ATOM 1382 O O . PRO A 1 169 ? 10.977 17.125 22.766 1 97.56 169 PRO A O 1
ATOM 1385 N N . GLU A 1 170 ? 12.812 16.438 21.734 1 98.19 170 GLU A N 1
ATOM 1386 C CA . GLU A 1 170 ? 12.633 17.391 20.641 1 98.19 170 GLU A CA 1
ATOM 1387 C C . GLU A 1 170 ? 11.352 17.109 19.859 1 98.19 170 GLU A C 1
ATOM 1389 O O . GLU A 1 170 ? 10.672 18.031 19.422 1 98.19 170 GLU A O 1
ATOM 1394 N N . LEU A 1 171 ? 11.07 15.836 19.719 1 98.62 171 LEU A N 1
ATOM 1395 C CA . LEU A 1 171 ? 9.82 15.484 19.047 1 98.62 171 LEU A CA 1
ATOM 1396 C C . LEU A 1 171 ? 8.617 15.984 19.828 1 98.62 171 LEU A C 1
ATOM 1398 O O . LEU A 1 171 ? 7.66 16.5 19.25 1 98.62 171 LEU A O 1
ATOM 1402 N N . ILE A 1 172 ? 8.664 15.859 21.109 1 98.56 172 ILE A N 1
ATOM 1403 C CA . ILE A 1 172 ? 7.586 16.328 21.969 1 98.56 172 ILE A CA 1
ATOM 1404 C C . ILE A 1 172 ? 7.414 17.844 21.812 1 98.56 172 ILE A C 1
ATOM 1406 O O . ILE A 1 172 ? 6.293 18.328 21.688 1 98.56 172 ILE A O 1
ATOM 1410 N N . GLU A 1 173 ? 8.508 18.531 21.781 1 98.44 173 GLU A N 1
ATOM 1411 C CA . GLU A 1 173 ? 8.469 19.984 21.594 1 98.44 173 GLU A CA 1
ATOM 1412 C C . GLU A 1 173 ? 7.844 20.359 20.25 1 98.44 173 GLU A C 1
ATOM 1414 O O . GLU A 1 173 ? 7.031 21.281 20.172 1 98.44 173 GLU A O 1
ATOM 1419 N N . LEU A 1 174 ? 8.266 19.641 19.234 1 98.5 174 LEU A N 1
ATOM 1420 C CA . LEU A 1 174 ? 7.715 19.906 17.906 1 98.5 174 LEU A CA 1
ATOM 1421 C C . LEU A 1 174 ? 6.203 19.703 17.891 1 98.5 174 LEU A C 1
ATOM 1423 O O . LEU A 1 174 ? 5.469 20.547 17.359 1 98.5 174 LEU A O 1
ATOM 1427 N N . LEU A 1 175 ? 5.762 18.594 18.469 1 98.56 175 LEU A N 1
ATOM 1428 C CA . LEU A 1 175 ? 4.34 18.281 18.469 1 98.56 175 LEU A CA 1
ATOM 1429 C C . LEU A 1 175 ? 3.547 19.328 19.25 1 98.56 175 LEU A C 1
ATOM 1431 O O . LEU A 1 175 ? 2.465 19.734 18.812 1 98.56 175 LEU A O 1
ATOM 1435 N N . LYS A 1 176 ? 4.031 19.75 20.344 1 97.88 176 LYS A N 1
ATOM 1436 C CA . LYS A 1 176 ? 3.4 20.828 21.094 1 97.88 176 LYS A CA 1
ATOM 1437 C C . LYS A 1 176 ? 3.357 22.109 20.281 1 97.88 176 LYS A C 1
ATOM 1439 O O . LYS A 1 176 ? 2.332 22.797 20.25 1 97.88 176 LYS A O 1
ATOM 1444 N N . TYR A 1 177 ? 4.461 22.406 19.672 1 98.12 177 TYR A N 1
ATOM 1445 C CA . TYR A 1 177 ? 4.555 23.609 18.859 1 98.12 177 TYR A CA 1
ATOM 1446 C C . TYR A 1 177 ? 3.564 23.562 17.703 1 98.12 177 TYR A C 1
ATOM 1448 O O . TYR A 1 177 ? 2.979 24.578 17.328 1 98.12 177 TYR A O 1
ATOM 1456 N N . MET A 1 178 ? 3.379 22.422 17.062 1 97.06 178 MET A N 1
ATOM 1457 C CA . MET A 1 178 ? 2.451 22.281 15.945 1 97.06 178 MET A CA 1
ATOM 1458 C C . MET A 1 178 ? 1.023 22.609 16.375 1 97.06 178 MET A C 1
ATOM 1460 O O . MET A 1 178 ? 0.25 23.172 15.602 1 97.06 178 MET A O 1
ATOM 1464 N N . GLU A 1 179 ? 0.75 22.234 17.547 1 95.69 179 GLU A N 1
ATOM 1465 C CA . GLU A 1 179 ? -0.587 22.5 18.062 1 95.69 179 GLU A CA 1
ATOM 1466 C C . GLU A 1 179 ? -0.758 23.969 18.422 1 95.69 179 GLU A C 1
ATOM 1468 O O . GLU A 1 179 ? -1.845 24.531 18.266 1 95.69 179 GLU A O 1
ATOM 1473 N N . HIS A 1 180 ? 0.353 24.5 18.953 1 96.56 180 HIS A N 1
ATOM 1474 C CA . HIS A 1 180 ? 0.376 25.906 19.359 1 96.56 180 HIS A CA 1
ATOM 1475 C C . HIS A 1 180 ? 1.603 26.625 18.797 1 96.56 180 HIS A C 1
ATOM 1477 O O . HIS A 1 180 ? 2.586 26.828 19.5 1 96.56 180 HIS A O 1
ATOM 1483 N N . SER A 1 181 ? 1.489 27.109 17.578 1 97.31 181 SER A N 1
ATOM 1484 C CA . SER A 1 181 ? 2.609 27.734 16.891 1 97.31 181 SER A CA 1
ATOM 1485 C C . SER A 1 181 ? 2.707 29.219 17.234 1 97.31 181 SER A C 1
ATOM 1487 O O . SER A 1 181 ? 2.557 30.078 16.359 1 97.31 181 SER A O 1
ATOM 1489 N N . THR A 1 182 ? 3.031 29.516 18.484 1 96.88 182 THR A N 1
ATOM 1490 C CA . THR A 1 182 ? 3.068 30.875 19.016 1 96.88 182 THR A CA 1
ATOM 1491 C C . THR A 1 182 ? 4.469 31.234 19.516 1 96.88 182 THR A C 1
ATOM 1493 O O . THR A 1 182 ? 5.309 30.344 19.688 1 96.88 182 THR A O 1
ATOM 1496 N N . ASP A 1 183 ? 4.617 32.5 19.719 1 97.06 183 ASP A N 1
ATOM 1497 C CA . ASP A 1 183 ? 5.871 33 20.281 1 97.06 183 ASP A CA 1
ATOM 1498 C C . ASP A 1 183 ? 6.133 32.375 21.656 1 97.06 183 ASP A C 1
ATOM 1500 O O . ASP A 1 183 ? 7.262 31.969 21.953 1 97.06 183 ASP A O 1
ATOM 1504 N N . GLU A 1 184 ? 5.148 32.281 22.422 1 96.94 184 GLU A N 1
ATOM 1505 C CA . GLU A 1 184 ? 5.27 31.766 23.781 1 96.94 184 GLU A CA 1
ATOM 1506 C C . GLU A 1 184 ? 5.797 30.328 23.781 1 96.94 184 GLU A C 1
ATOM 1508 O O . GLU A 1 184 ? 6.719 30 24.531 1 96.94 184 GLU A O 1
ATOM 1513 N N . VAL A 1 185 ? 5.234 29.516 22.953 1 97.38 185 VAL A N 1
ATOM 1514 C CA . VAL A 1 185 ? 5.633 28.109 22.891 1 97.38 185 VAL A CA 1
ATOM 1515 C C . VAL A 1 185 ? 7.043 28 22.312 1 97.38 185 VAL A C 1
ATOM 1517 O O . VAL A 1 185 ? 7.852 27.188 22.797 1 97.38 185 VAL A O 1
ATOM 1520 N N . SER A 1 186 ? 7.328 28.719 21.234 1 97.12 186 SER A N 1
ATOM 1521 C CA . SER A 1 186 ? 8.656 28.719 20.641 1 97.12 186 SER A CA 1
ATOM 1522 C C . SER A 1 186 ? 9.727 29.109 21.656 1 97.12 186 SER A C 1
ATOM 1524 O O . SER A 1 186 ? 10.805 28.516 21.688 1 97.12 186 SER A O 1
ATOM 1526 N N . GLU A 1 187 ? 9.453 30.047 22.516 1 95.38 187 GLU A N 1
ATOM 1527 C CA . GLU A 1 187 ? 10.414 30.578 23.484 1 95.38 187 GLU A CA 1
ATOM 1528 C C . GLU A 1 187 ? 10.75 29.531 24.547 1 95.38 187 GLU A C 1
ATOM 1530 O O . GLU A 1 187 ? 11.875 29.5 25.062 1 95.38 187 GLU A O 1
ATOM 1535 N N . ILE A 1 188 ? 9.82 28.734 24.906 1 94.88 188 ILE A N 1
ATOM 1536 C CA . ILE A 1 188 ? 10.016 27.719 25.922 1 94.88 188 ILE A CA 1
ATOM 1537 C C . ILE A 1 188 ? 10.742 26.5 25.344 1 94.88 188 ILE A C 1
ATOM 1539 O O . ILE A 1 188 ? 11.328 25.703 26.062 1 94.88 188 ILE A O 1
ATOM 1543 N N . CYS A 1 189 ? 10.672 26.359 23.984 1 94.88 189 CYS A N 1
ATOM 1544 C CA . CYS A 1 189 ? 11.336 25.25 23.328 1 94.88 189 CYS A CA 1
ATOM 1545 C C . CYS A 1 189 ? 12.844 25.328 23.484 1 94.88 189 CYS A C 1
ATOM 1547 O O . CYS A 1 189 ? 13.43 26.406 23.391 1 94.88 189 CYS A O 1
ATOM 1549 N N . LYS A 1 190 ? 13.523 24.281 23.797 1 96.38 190 LYS A N 1
ATOM 1550 C CA . LYS A 1 190 ? 14.977 24.188 23.875 1 96.38 190 LYS A CA 1
ATOM 1551 C C . LYS A 1 190 ? 15.602 24.016 22.5 1 96.38 190 LYS A C 1
ATOM 1553 O O . LYS A 1 190 ? 16.75 24.422 22.266 1 96.38 190 LYS A O 1
ATOM 1558 N N . SER A 1 191 ? 14.875 23.5 21.578 1 97.06 191 SER A N 1
ATOM 1559 C CA . SER A 1 191 ? 15.375 23.203 20.25 1 97.06 191 SER A CA 1
ATOM 1560 C C . SER A 1 191 ? 15.562 24.484 19.438 1 97.06 191 SER A C 1
ATOM 1562 O O . SER A 1 191 ? 14.594 25.156 19.078 1 97.06 191 SER A O 1
ATOM 1564 N N . GLU A 1 192 ? 16.734 24.719 19.047 1 96.56 192 GLU A N 1
ATOM 1565 C CA . GLU A 1 192 ? 17.047 25.875 18.203 1 96.56 192 GLU A CA 1
ATOM 1566 C C . GLU A 1 192 ? 16.422 25.719 16.812 1 96.56 192 GLU A C 1
ATOM 1568 O O . GLU A 1 192 ? 16.047 26.719 16.188 1 96.56 192 GLU A O 1
ATOM 1573 N N . ARG A 1 193 ? 16.344 24.531 16.406 1 96.5 193 ARG A N 1
ATOM 1574 C CA . ARG A 1 193 ? 15.766 24.266 15.102 1 96.5 193 ARG A CA 1
ATOM 1575 C C . ARG A 1 193 ? 14.297 24.688 15.062 1 96.5 193 ARG A C 1
ATOM 1577 O O . ARG A 1 193 ? 13.836 25.266 14.07 1 96.5 193 ARG A O 1
ATOM 1584 N N . ILE A 1 194 ? 13.625 24.406 16.141 1 98 194 ILE A N 1
ATOM 1585 C CA . ILE A 1 194 ? 12.219 24.766 16.219 1 98 194 ILE A CA 1
ATOM 1586 C C . ILE A 1 194 ? 12.078 26.281 16.297 1 98 194 ILE A C 1
ATOM 1588 O O . ILE A 1 194 ? 11.203 26.875 15.664 1 98 194 ILE A O 1
ATOM 1592 N N . GLN A 1 195 ? 12.945 26.906 17 1 98.12 195 GLN A N 1
ATOM 1593 C CA . GLN A 1 195 ? 12.93 28.359 17.109 1 98.12 195 GLN A CA 1
ATOM 1594 C C . GLN A 1 195 ? 13.172 29.031 15.75 1 98.12 195 GLN A C 1
ATOM 1596 O O . GLN A 1 195 ? 12.492 29.984 15.391 1 98.12 195 GLN A O 1
ATOM 1601 N N . LYS A 1 196 ? 14.125 28.5 15.055 1 97.69 196 LYS A N 1
ATOM 1602 C CA . LYS A 1 196 ? 14.398 29.016 13.719 1 97.69 196 LYS A CA 1
ATOM 1603 C C . LYS A 1 196 ? 13.203 28.797 12.789 1 97.69 196 LYS A C 1
ATOM 1605 O O . LYS A 1 196 ? 12.852 29.688 12.008 1 97.69 196 LYS A O 1
ATOM 1610 N N . MET A 1 197 ? 12.617 27.625 12.867 1 97.56 197 MET A N 1
ATOM 1611 C CA . MET A 1 197 ? 11.422 27.359 12.07 1 97.56 197 MET A CA 1
ATOM 1612 C C . MET A 1 197 ? 10.305 28.328 12.43 1 97.56 197 MET A C 1
ATOM 1614 O O . MET A 1 197 ? 9.594 28.812 11.547 1 97.56 197 MET A O 1
ATOM 1618 N N . HIS A 1 198 ? 10.117 28.609 13.734 1 98.12 198 HIS A N 1
ATOM 1619 C CA . HIS A 1 198 ? 9.109 29.562 14.18 1 98.12 198 HIS A CA 1
ATOM 1620 C C . HIS A 1 198 ? 9.32 30.938 13.539 1 98.12 198 HIS A C 1
ATOM 1622 O O . HIS A 1 198 ? 8.359 31.594 13.125 1 98.12 198 HIS A O 1
ATOM 1628 N N . SER A 1 199 ? 10.555 31.297 13.469 1 97.75 199 SER A N 1
ATOM 1629 C CA . SER A 1 199 ? 10.859 32.594 12.828 1 97.75 199 SER A CA 1
ATOM 1630 C C . SER A 1 199 ? 10.391 32.594 11.375 1 97.75 199 SER A C 1
ATOM 1632 O O . SER A 1 199 ? 9.82 33.594 10.914 1 97.75 199 SER A O 1
ATOM 1634 N N . ARG A 1 200 ? 10.633 31.547 10.688 1 97.38 200 ARG A N 1
ATOM 1635 C CA . ARG A 1 200 ? 10.195 31.438 9.297 1 97.38 200 ARG A CA 1
ATOM 1636 C C . ARG A 1 200 ? 8.68 31.422 9.203 1 97.38 200 ARG A C 1
ATOM 1638 O O . ARG A 1 200 ? 8.094 32.031 8.297 1 97.38 200 ARG A O 1
ATOM 1645 N N . ILE A 1 201 ? 8.047 30.766 10.117 1 97.5 201 ILE A N 1
ATOM 1646 C CA . ILE A 1 201 ? 6.594 30.672 10.125 1 97.5 201 ILE A CA 1
ATOM 1647 C C . ILE A 1 201 ? 5.984 32.031 10.391 1 97.5 201 ILE A C 1
ATOM 1649 O O . ILE A 1 201 ? 4.98 32.406 9.781 1 97.5 201 ILE A O 1
ATOM 1653 N N . CYS A 1 202 ? 6.59 32.781 11.281 1 97.25 202 CYS A N 1
ATOM 1654 C CA . CYS A 1 202 ? 6.137 34.125 11.555 1 97.25 202 CYS A CA 1
ATOM 1655 C C . CYS A 1 202 ? 6.219 35 10.297 1 97.25 202 CYS A C 1
ATOM 1657 O O . CYS A 1 202 ? 5.344 35.812 10.047 1 97.25 202 CYS A O 1
ATOM 1659 N N . GLN A 1 203 ? 7.227 34.781 9.523 1 97 203 GLN A N 1
ATOM 1660 C CA . GLN A 1 203 ? 7.355 35.5 8.266 1 97 203 GLN A CA 1
ATOM 1661 C C . GLN A 1 203 ? 6.223 35.156 7.309 1 97 203 GLN A C 1
ATOM 1663 O O . GLN A 1 203 ? 5.691 36.031 6.617 1 97 203 GLN A O 1
ATOM 1668 N N . VAL A 1 204 ? 5.914 33.906 7.262 1 96.31 204 VAL A N 1
ATOM 1669 C CA . VAL A 1 204 ? 4.812 33.438 6.422 1 96.31 204 VAL A CA 1
ATOM 1670 C C . VAL A 1 204 ? 3.514 34.094 6.867 1 96.31 204 VAL A C 1
ATOM 1672 O O . VAL A 1 204 ? 2.74 34.594 6.035 1 96.31 204 VAL A O 1
ATOM 1675 N N . LYS A 1 205 ? 3.27 34.188 8.172 1 96.19 205 LYS A N 1
ATOM 1676 C CA . LYS A 1 205 ? 2.051 34.75 8.727 1 96.19 205 LYS A CA 1
ATOM 1677 C C . LYS A 1 205 ? 1.985 36.281 8.484 1 96.19 205 LYS A C 1
ATOM 1679 O O . LYS A 1 205 ? 0.898 36.844 8.391 1 96.19 205 LYS A O 1
ATOM 1684 N N . ALA A 1 206 ? 3.133 36.844 8.344 1 95.56 206 ALA A N 1
ATOM 1685 C CA . ALA A 1 206 ? 3.205 38.281 8.195 1 95.56 206 ALA A CA 1
ATOM 1686 C C . ALA A 1 206 ? 3.156 38.688 6.73 1 95.56 206 ALA A C 1
ATOM 1688 O O . ALA A 1 206 ? 3.018 39.875 6.41 1 95.56 206 ALA A O 1
ATOM 1689 N N . SER A 1 207 ? 3.211 37.781 5.898 1 94.69 207 SER A N 1
ATOM 1690 C CA . SER A 1 207 ? 3.285 38.031 4.465 1 94.69 207 SER A CA 1
ATOM 1691 C C . SER A 1 207 ? 1.932 38.469 3.914 1 94.69 207 SER A C 1
ATOM 1693 O O . SER A 1 207 ? 0.933 37.781 4.074 1 94.69 207 SER A O 1
ATOM 1695 N N . GLU A 1 208 ? 1.907 39.562 3.178 1 93.38 208 GLU A N 1
ATOM 1696 C CA . GLU A 1 208 ? 0.691 40.031 2.525 1 93.38 208 GLU A CA 1
ATOM 1697 C C . GLU A 1 208 ? 0.217 39.031 1.458 1 93.38 208 GLU A C 1
ATOM 1699 O O . GLU A 1 208 ? -0.985 38.812 1.309 1 93.38 208 GLU A O 1
ATOM 1704 N N . LYS A 1 209 ? 1.195 38.625 0.836 1 94.31 209 LYS A N 1
ATOM 1705 C CA . LYS A 1 209 ? 0.87 37.625 -0.197 1 94.31 209 LYS A CA 1
ATOM 1706 C C . LYS A 1 209 ? 0.147 36.438 0.396 1 94.31 209 LYS A C 1
ATOM 1708 O O . LYS A 1 209 ? -0.851 35.969 -0.159 1 94.31 209 LYS A O 1
ATOM 1713 N N . THR A 1 210 ? 0.624 35.969 1.483 1 94.44 210 THR A N 1
ATOM 1714 C CA . THR A 1 210 ? 0.011 34.812 2.145 1 94.44 210 THR A CA 1
ATOM 1715 C C . THR A 1 210 ? -1.386 35.156 2.65 1 94.44 210 THR A C 1
ATOM 1717 O O . THR A 1 210 ? -2.301 34.344 2.584 1 94.44 210 THR A O 1
ATOM 1720 N N . GLU A 1 211 ? -1.507 36.312 3.146 1 93.38 211 GLU A N 1
ATOM 1721 C CA . GLU A 1 211 ? -2.809 36.75 3.631 1 93.38 211 GLU A CA 1
ATOM 1722 C C . GLU A 1 211 ? -3.846 36.75 2.512 1 93.38 211 GLU A C 1
ATOM 1724 O O . GLU A 1 211 ? -4.988 36.344 2.721 1 93.38 211 GLU A O 1
ATOM 1729 N N . VAL A 1 212 ? -3.5 37.219 1.398 1 93.94 212 VAL A N 1
ATOM 1730 C CA . VAL A 1 212 ? -4.402 37.25 0.253 1 93.94 212 VAL A CA 1
ATOM 1731 C C . VAL A 1 212 ? -4.785 35.812 -0.12 1 93.94 212 VAL A C 1
ATOM 1733 O O . VAL A 1 212 ? -5.961 35.5 -0.333 1 93.94 212 VAL A O 1
ATOM 1736 N N . LYS A 1 213 ? -3.787 35 -0.16 1 93.06 213 LYS A N 1
ATOM 1737 C CA . LYS A 1 213 ? -4.043 33.594 -0.471 1 93.06 213 LYS A CA 1
ATOM 1738 C C . LYS A 1 213 ? -5.012 32.969 0.533 1 93.06 213 LYS A C 1
ATOM 1740 O O . LYS A 1 213 ? -5.898 32.219 0.157 1 93.06 213 LYS A O 1
ATOM 1745 N N . TYR A 1 214 ? -4.781 33.312 1.733 1 93 214 TYR A N 1
ATOM 1746 C CA . TYR A 1 214 ? -5.625 32.781 2.799 1 93 214 TYR A CA 1
ATOM 1747 C C . TYR A 1 214 ? -7.07 33.25 2.623 1 93 214 TYR A C 1
ATOM 1749 O O . TYR A 1 214 ? -7.996 32.438 2.725 1 93 214 TYR A O 1
ATOM 1757 N N . MET A 1 215 ? -7.238 34.438 2.367 1 92.25 215 MET A N 1
ATOM 1758 C CA . MET A 1 215 ? -8.57 34.969 2.172 1 92.25 215 MET A CA 1
ATOM 1759 C C . MET A 1 215 ? -9.258 34.344 0.972 1 92.25 215 MET A C 1
ATOM 1761 O O . MET A 1 215 ? -10.445 34 1.032 1 92.25 215 MET A O 1
ATOM 1765 N N . GLN A 1 216 ? -8.562 34.219 -0.028 1 91.38 216 GLN A N 1
ATOM 1766 C CA . GLN A 1 216 ? -9.117 33.594 -1.222 1 91.38 216 GLN A CA 1
ATOM 1767 C C . GLN A 1 216 ? -9.539 32.156 -0.937 1 91.38 216 GLN A C 1
ATOM 1769 O O . GLN A 1 216 ? -10.617 31.719 -1.365 1 91.38 216 GLN A O 1
ATOM 1774 N N . SER A 1 217 ? -8.656 31.469 -0.284 1 89.56 217 SER A N 1
ATOM 1775 C CA . SER A 1 217 ? -8.984 30.094 0.085 1 89.56 217 SER A CA 1
ATOM 1776 C C . SER A 1 217 ? -10.234 30.047 0.952 1 89.56 217 SER A C 1
ATOM 1778 O O . SER A 1 217 ? -11.062 29.141 0.795 1 89.56 217 SER A O 1
ATOM 1780 N N . TRP A 1 218 ? -10.344 30.906 1.865 1 87.94 218 TRP A N 1
ATOM 1781 C CA . TRP A 1 218 ? -11.5 30.969 2.752 1 87.94 218 TRP A CA 1
ATOM 1782 C C . TRP A 1 218 ? -12.773 31.266 1.967 1 87.94 218 TRP A C 1
ATOM 1784 O O . TRP A 1 218 ? -13.812 30.625 2.193 1 87.94 218 TRP A O 1
ATOM 1794 N N . GLU A 1 219 ? -12.664 32.188 1.097 1 87.06 219 GLU A N 1
ATOM 1795 C CA . GLU A 1 219 ? -13.812 32.531 0.254 1 87.06 219 GLU A CA 1
ATOM 1796 C C . GLU A 1 219 ? -14.266 31.312 -0.557 1 87.06 219 GLU A C 1
ATOM 1798 O O . GLU A 1 219 ? -15.461 31.047 -0.667 1 87.06 219 GLU A O 1
ATOM 1803 N N . GLU A 1 220 ? -13.328 30.734 -1.104 1 85.81 220 GLU A N 1
ATOM 1804 C CA . GLU A 1 220 ? -13.633 29.516 -1.866 1 85.81 220 GLU A CA 1
ATOM 1805 C C . GLU A 1 220 ? -14.336 28.484 -0.997 1 85.81 220 GLU A C 1
ATOM 1807 O O . GLU A 1 220 ? -15.289 27.844 -1.438 1 85.81 220 GLU A O 1
ATOM 1812 N N . LYS A 1 221 ? -13.875 28.344 0.152 1 85.81 221 LYS A N 1
ATOM 1813 C CA . LYS A 1 221 ? -14.469 27.375 1.082 1 85.81 221 LYS A CA 1
ATOM 1814 C C . LYS A 1 221 ? -15.914 27.766 1.418 1 85.81 221 LYS A C 1
ATOM 1816 O O . LYS A 1 221 ? -16.781 26.891 1.512 1 85.81 221 LYS A O 1
ATOM 1821 N N . ILE A 1 222 ? -16.141 28.969 1.649 1 86.56 222 ILE A N 1
ATOM 1822 C CA . ILE A 1 222 ? -17.484 29.453 1.951 1 86.56 222 ILE A CA 1
ATOM 1823 C C . ILE A 1 222 ? -18.406 29.172 0.77 1 86.56 222 ILE A C 1
ATOM 1825 O O . ILE A 1 222 ? -19.531 28.703 0.954 1 86.56 222 ILE A O 1
ATOM 1829 N N . LEU A 1 223 ? -17.922 29.516 -0.364 1 85.75 223 LEU A N 1
ATOM 1830 C CA . LEU A 1 223 ? -18.719 29.281 -1.564 1 85.75 223 LEU A CA 1
ATOM 1831 C C . LEU A 1 223 ? -19.047 27.812 -1.718 1 85.75 223 LEU A C 1
ATOM 1833 O O . LEU A 1 223 ? -20.188 27.453 -2.047 1 85.75 223 LEU A O 1
ATOM 1837 N N . ILE A 1 224 ? -18.078 27.031 -1.532 1 83.44 224 ILE A N 1
ATOM 1838 C CA . ILE A 1 224 ? -18.266 25.578 -1.631 1 83.44 224 ILE A CA 1
ATOM 1839 C C . ILE A 1 224 ? -19.281 25.125 -0.585 1 83.44 224 ILE A C 1
ATOM 1841 O O . ILE A 1 224 ? -20.156 24.297 -0.876 1 83.44 224 ILE A O 1
ATOM 1845 N N . LYS A 1 225 ? -19.172 25.625 0.563 1 87.31 225 LYS A N 1
ATOM 1846 C CA . LYS A 1 225 ? -20.109 25.297 1.632 1 87.31 225 LYS A CA 1
ATOM 1847 C C . LYS A 1 225 ? -21.531 25.688 1.26 1 87.31 225 LYS A C 1
ATOM 1849 O O . LYS A 1 225 ? -22.469 24.922 1.47 1 87.31 225 LYS A O 1
ATOM 1854 N N . GLN A 1 226 ? -21.578 26.828 0.822 1 86.94 226 GLN A N 1
ATOM 1855 C CA . GLN A 1 226 ? -22.891 27.312 0.401 1 86.94 226 GLN A CA 1
ATOM 1856 C C . GLN A 1 226 ? -23.484 26.438 -0.704 1 86.94 226 GLN A C 1
ATOM 1858 O O . GLN A 1 226 ? -24.656 26.094 -0.675 1 86.94 226 GLN A O 1
ATOM 1863 N N . GLU A 1 227 ? -22.672 26.219 -1.645 1 87.38 227 GLU A N 1
ATOM 1864 C CA . GLU A 1 227 ? -23.094 25.328 -2.715 1 87.38 227 GLU A CA 1
ATOM 1865 C C . GLU A 1 227 ? -23.531 23.969 -2.16 1 87.38 227 GLU A C 1
ATOM 1867 O O . GLU A 1 227 ? -24.531 23.406 -2.604 1 87.38 227 GLU A O 1
ATOM 1872 N N . GLY A 1 228 ? -22.766 23.5 -1.288 1 86.88 228 GLY A N 1
ATOM 1873 C CA . GLY A 1 228 ? -23.125 22.25 -0.644 1 86.88 228 GLY A CA 1
ATOM 1874 C C . GLY A 1 228 ? -24.438 22.297 0.101 1 86.88 228 GLY A C 1
ATOM 1875 O O . GLY A 1 228 ? -25.234 21.359 0.047 1 86.88 228 GLY A O 1
ATOM 1876 N N . GLU A 1 229 ? -24.547 23.328 0.788 1 89.25 229 GLU A N 1
ATOM 1877 C CA . GLU A 1 229 ? -25.812 23.547 1.48 1 89.25 229 GLU A CA 1
ATOM 1878 C C . GLU A 1 229 ? -26.984 23.578 0.499 1 89.25 229 GLU A C 1
ATOM 1880 O O . GLU A 1 229 ? -28.031 22.969 0.751 1 89.25 229 GLU A O 1
ATOM 1885 N N . ARG A 1 230 ? -26.766 24.328 -0.52 1 89 230 ARG A N 1
ATOM 1886 C CA . ARG A 1 230 ? -27.797 24.406 -1.552 1 89 230 ARG A CA 1
ATOM 1887 C C . ARG A 1 230 ? -28.109 23.031 -2.129 1 89 230 ARG A C 1
ATOM 1889 O O . ARG A 1 230 ? -29.281 22.641 -2.238 1 89 230 ARG A O 1
ATOM 1896 N N . ILE A 1 231 ? -27.156 22.312 -2.531 1 88.06 231 ILE A N 1
ATOM 1897 C CA . ILE A 1 231 ? -27.312 20.969 -3.094 1 88.06 231 ILE A CA 1
ATOM 1898 C C . ILE A 1 231 ? -28.016 20.078 -2.09 1 88.06 231 ILE A C 1
ATOM 1900 O O . ILE A 1 231 ? -28.938 19.328 -2.455 1 88.06 231 ILE A O 1
ATOM 1904 N N . GLY A 1 232 ? -27.609 20.188 -0.866 1 89.25 232 GLY A N 1
ATOM 1905 C CA . GLY A 1 232 ? -28.25 19.406 0.172 1 89.25 232 GLY A CA 1
ATOM 1906 C C . GLY A 1 232 ? -29.734 19.703 0.316 1 89.25 232 GLY A C 1
ATOM 1907 O O . GLY A 1 232 ? -30.562 18.797 0.412 1 89.25 232 GLY A O 1
ATOM 1908 N N . LEU A 1 233 ? -29.938 20.906 0.375 1 90.12 233 LEU A N 1
ATOM 1909 C CA . LEU A 1 233 ? -31.328 21.344 0.468 1 90.12 233 LEU A CA 1
ATOM 1910 C C . LEU A 1 233 ? -32.125 20.859 -0.73 1 90.12 233 LEU A C 1
ATOM 1912 O O . LEU A 1 233 ? -33.25 20.375 -0.571 1 90.12 233 LEU A O 1
ATOM 1916 N N . GLU A 1 234 ? -31.562 21.031 -1.846 1 92.19 234 GLU A N 1
ATOM 1917 C CA . GLU A 1 234 ? -32.25 20.578 -3.061 1 92.19 234 GLU A CA 1
ATOM 1918 C C . GLU A 1 234 ? -32.5 19.078 -3.039 1 92.19 234 GLU A C 1
ATOM 1920 O O . GLU A 1 234 ? -33.562 18.609 -3.43 1 92.19 234 GLU A O 1
ATOM 1925 N N . ARG A 1 235 ? -31.547 18.328 -2.611 1 91.5 235 ARG A N 1
ATOM 1926 C CA . ARG A 1 235 ? -31.672 16.891 -2.545 1 91.5 235 ARG A CA 1
ATOM 1927 C C . ARG A 1 235 ? -32.781 16.469 -1.575 1 91.5 235 ARG A C 1
ATOM 1929 O O . ARG A 1 235 ? -33.594 15.609 -1.889 1 91.5 235 ARG A O 1
ATOM 1936 N N . ILE A 1 236 ? -32.781 17.125 -0.441 1 92.25 236 ILE A N 1
ATOM 1937 C CA . ILE A 1 236 ? -33.781 16.797 0.572 1 92.25 236 ILE A CA 1
ATOM 1938 C C . ILE A 1 236 ? -35.188 17.219 0.096 1 92.25 236 ILE A C 1
ATOM 1940 O O . ILE A 1 236 ? -36.156 16.516 0.318 1 92.25 236 ILE A O 1
ATOM 1944 N N . ASN A 1 237 ? -35.188 18.344 -0.506 1 92.31 237 ASN A N 1
ATOM 1945 C CA . ASN A 1 237 ? -36.469 18.797 -1.05 1 92.31 237 ASN A CA 1
ATOM 1946 C C . ASN A 1 237 ? -37 17.844 -2.109 1 92.31 237 ASN A C 1
ATOM 1948 O O . ASN A 1 237 ? -38.188 17.531 -2.131 1 92.31 237 ASN A O 1
ATOM 1952 N N . ARG A 1 238 ? -36.156 17.406 -2.906 1 94 238 ARG A N 1
ATOM 1953 C CA . ARG A 1 238 ? -36.562 16.422 -3.916 1 94 238 ARG A CA 1
ATOM 1954 C C . ARG A 1 238 ? -37.062 15.133 -3.268 1 94 238 ARG A C 1
ATOM 1956 O O . ARG A 1 238 ? -38.062 14.555 -3.711 1 94 238 ARG A O 1
ATOM 1963 N N . LEU A 1 239 ? -36.375 14.711 -2.244 1 94.19 239 LEU A N 1
ATOM 1964 C CA . LEU A 1 239 ? -36.781 13.516 -1.513 1 94.19 239 LEU A CA 1
ATOM 1965 C C . LEU A 1 239 ? -38.156 13.711 -0.89 1 94.19 239 LEU A C 1
ATOM 1967 O O . LEU A 1 239 ? -39.031 12.852 -1.02 1 94.19 239 LEU A O 1
ATOM 1971 N N . ASN A 1 240 ? -38.312 14.82 -0.273 1 93.31 240 ASN A N 1
ATOM 1972 C CA . ASN A 1 240 ? -39.594 15.125 0.37 1 93.31 240 ASN A CA 1
ATOM 1973 C C . ASN A 1 240 ? -40.719 15.156 -0.64 1 93.31 240 ASN A C 1
ATOM 1975 O O . ASN A 1 240 ? -41.812 14.625 -0.378 1 93.31 240 ASN A O 1
ATOM 1979 N N . GLN A 1 241 ? -40.469 15.758 -1.727 1 94.38 241 GLN A N 1
ATOM 1980 C CA . GLN A 1 241 ? -41.5 15.828 -2.779 1 94.38 241 GLN A CA 1
ATOM 1981 C C . GLN A 1 241 ? -41.875 14.43 -3.246 1 94.38 241 GLN A C 1
ATOM 1983 O O . GLN A 1 241 ? -43.062 14.148 -3.414 1 94.38 241 GLN A O 1
ATOM 1988 N N . LYS A 1 242 ? -40.906 13.594 -3.432 1 95.25 242 LYS A N 1
ATOM 1989 C CA . LYS A 1 242 ? -41.188 12.227 -3.889 1 95.25 242 LYS A CA 1
ATOM 1990 C C . LYS A 1 242 ? -41.969 11.438 -2.846 1 95.25 242 LYS A C 1
ATOM 1992 O O . LYS A 1 242 ? -42.875 10.68 -3.188 1 95.25 242 LYS A O 1
ATOM 1997 N N . LEU A 1 243 ? -41.656 11.586 -1.65 1 94.81 243 LEU A N 1
ATOM 1998 C CA . LEU A 1 243 ? -42.312 10.867 -0.576 1 94.81 243 LEU A CA 1
ATOM 1999 C C . LEU A 1 243 ? -43.75 11.367 -0.418 1 94.81 243 LEU A C 1
ATOM 2001 O O . LEU A 1 243 ? -44.688 10.57 -0.192 1 94.81 243 LEU A O 1
ATOM 2005 N N . ILE A 1 244 ? -44 12.641 -0.524 1 94.12 244 ILE A N 1
ATOM 2006 C CA . ILE A 1 244 ? -45.344 13.234 -0.432 1 94.12 244 ILE A CA 1
ATOM 2007 C C . ILE A 1 244 ? -46.188 12.742 -1.593 1 94.12 244 ILE A C 1
ATOM 2009 O O . ILE A 1 244 ? -47.344 12.344 -1.394 1 94.12 244 ILE A O 1
ATOM 2013 N N . GLU A 1 245 ? -45.594 12.719 -2.74 1 94.88 245 GLU A N 1
ATOM 2014 C CA . GLU A 1 245 ? -46.312 12.266 -3.93 1 94.88 245 GLU A CA 1
ATOM 2015 C C . GLU A 1 245 ? -46.75 10.805 -3.785 1 94.88 245 GLU A C 1
ATOM 2017 O O . GLU A 1 245 ? -47.812 10.422 -4.289 1 94.88 245 GLU A O 1
ATOM 2022 N N . GLN A 1 246 ? -46 10.031 -3.041 1 95.12 246 GLN A N 1
ATOM 2023 C CA . GLN A 1 246 ? -46.281 8.609 -2.9 1 95.12 246 GLN A CA 1
ATOM 2024 C C . GLN A 1 246 ? -47.062 8.336 -1.619 1 95.12 246 GLN A C 1
ATOM 2026 O O . GLN A 1 246 ? -47.344 7.176 -1.294 1 95.12 246 GLN A O 1
ATOM 2031 N N . GLY A 1 247 ? -47.375 9.336 -0.844 1 93.25 247 GLY A N 1
ATOM 2032 C CA . GLY A 1 247 ? -48.125 9.203 0.386 1 93.25 247 GLY A CA 1
ATOM 2033 C C . GLY A 1 247 ? -47.375 8.523 1.499 1 93.25 247 GLY A C 1
ATOM 2034 O O . GLY A 1 247 ? -47.969 7.93 2.4 1 93.25 247 GLY A O 1
ATOM 2035 N N . ARG A 1 248 ? -46.062 8.469 1.407 1 94.81 248 ARG A N 1
ATOM 2036 C CA . ARG A 1 248 ? -45.219 7.812 2.396 1 94.81 248 ARG A CA 1
ATOM 2037 C C . ARG A 1 248 ? -44.844 8.766 3.529 1 94.81 248 ARG A C 1
ATOM 2039 O O . ARG A 1 248 ? -43.688 9.039 3.77 1 94.81 248 ARG A O 1
ATOM 2046 N N . PHE A 1 249 ? -45.812 9.242 4.297 1 93.38 249 PHE A N 1
ATOM 2047 C CA . PHE A 1 249 ? -45.656 10.266 5.32 1 93.38 249 PHE A CA 1
ATOM 2048 C C . PHE A 1 249 ? -44.906 9.719 6.527 1 93.38 249 PHE A C 1
ATOM 2050 O O . PHE A 1 249 ? -44.188 10.445 7.199 1 93.38 249 PHE A O 1
ATOM 2057 N N . ASP A 1 250 ? -45.094 8.461 6.758 1 94 250 ASP A N 1
ATOM 2058 C CA . ASP A 1 250 ? -44.344 7.836 7.844 1 94 250 ASP A CA 1
ATOM 2059 C C . ASP A 1 250 ? -42.844 7.859 7.555 1 94 250 ASP A C 1
ATOM 2061 O O . ASP A 1 250 ? -42.031 8.133 8.445 1 94 250 ASP A O 1
ATOM 2065 N N . ASP A 1 251 ? -42.5 7.613 6.297 1 94.44 251 ASP A N 1
ATOM 2066 C CA . ASP A 1 251 ? -41.094 7.668 5.875 1 94.44 251 ASP A CA 1
ATOM 2067 C C . ASP A 1 251 ? -40.531 9.086 5.984 1 94.44 251 ASP A C 1
ATOM 2069 O O . ASP A 1 251 ? -39.375 9.281 6.375 1 94.44 251 ASP A O 1
ATOM 2073 N N . LEU A 1 252 ? -41.375 10.047 5.613 1 92.56 252 LEU A N 1
ATOM 2074 C CA . LEU A 1 252 ? -40.969 11.453 5.703 1 92.56 252 LEU A CA 1
ATOM 2075 C C . LEU A 1 252 ? -40.656 11.836 7.145 1 92.56 252 LEU A C 1
ATOM 2077 O O . LEU A 1 252 ? -39.625 12.461 7.402 1 92.56 252 LEU A O 1
ATOM 2081 N N . THR A 1 253 ? -41.5 11.406 8.078 1 93.25 253 THR A N 1
ATOM 2082 C CA . THR A 1 253 ? -41.312 11.703 9.492 1 93.25 253 THR A CA 1
ATOM 2083 C C . THR A 1 253 ? -40.031 11.008 10.016 1 93.25 253 THR A C 1
ATOM 2085 O O . THR A 1 253 ? -39.219 11.633 10.688 1 93.25 253 THR A O 1
ATOM 2088 N N . LYS A 1 254 ? -39.938 9.836 9.664 1 93.69 254 LYS A N 1
ATOM 2089 C CA . LYS A 1 254 ? -38.781 9.055 10.133 1 93.69 254 LYS A CA 1
ATOM 2090 C C . LYS A 1 254 ? -37.469 9.586 9.562 1 93.69 254 LYS A C 1
ATOM 2092 O O . LYS A 1 254 ? -36.438 9.578 10.242 1 93.69 254 LYS A O 1
ATOM 2097 N N . ALA A 1 255 ? -37.5 10.062 8.367 1 91.25 255 ALA A N 1
ATOM 2098 C CA . ALA A 1 255 ? -36.312 10.547 7.68 1 91.25 255 ALA A CA 1
ATOM 2099 C C . ALA A 1 255 ? -35.75 11.805 8.352 1 91.25 255 ALA A C 1
ATOM 2101 O O . ALA A 1 255 ? -34.562 12.078 8.281 1 91.25 255 ALA A O 1
ATOM 2102 N N . THR A 1 256 ? -36.594 12.602 9.008 1 89.31 256 THR A N 1
ATOM 2103 C CA . THR A 1 256 ? -36.125 13.844 9.625 1 89.31 256 THR A CA 1
ATOM 2104 C C . THR A 1 256 ? -35.344 13.562 10.898 1 89.31 256 THR A C 1
ATOM 2106 O O . THR A 1 256 ? -34.531 14.391 11.32 1 89.31 256 THR A O 1
ATOM 2109 N N . SER A 1 257 ? -35.531 12.336 11.461 1 90.88 257 SER A N 1
ATOM 2110 C CA . SER A 1 257 ? -34.875 12.047 12.742 1 90.88 257 SER A CA 1
ATOM 2111 C C . SER A 1 257 ? -33.844 10.961 12.602 1 90.88 257 SER A C 1
ATOM 2113 O O . SER A 1 257 ? -32.969 10.797 13.477 1 90.88 257 SER A O 1
ATOM 2115 N N . ASP A 1 258 ? -33.906 10.25 11.625 1 92.12 258 ASP A N 1
ATOM 2116 C CA . ASP A 1 258 ? -32.969 9.133 11.391 1 92.12 258 ASP A CA 1
ATOM 2117 C C . ASP A 1 258 ? -32.156 9.367 10.141 1 92.12 258 ASP A C 1
ATOM 2119 O O . ASP A 1 258 ? -32.594 9.062 9.023 1 92.12 258 ASP A O 1
ATOM 2123 N N . SER A 1 259 ? -30.938 9.734 10.359 1 89.94 259 SER A N 1
ATOM 2124 C CA . SER A 1 259 ? -30.047 10.094 9.25 1 89.94 259 SER A CA 1
ATOM 2125 C C . SER A 1 259 ? -29.75 8.891 8.367 1 89.94 259 SER A C 1
ATOM 2127 O O . SER A 1 259 ? -29.672 9.016 7.145 1 89.94 259 SER A O 1
ATOM 2129 N N . ASN A 1 260 ? -29.594 7.832 8.977 1 89.56 260 ASN A N 1
ATOM 2130 C CA . ASN A 1 260 ? -29.312 6.617 8.211 1 89.56 260 ASN A CA 1
ATOM 2131 C C . ASN A 1 260 ? -30.5 6.238 7.328 1 89.56 260 ASN A C 1
ATOM 2133 O O . ASN A 1 260 ? -30.328 5.824 6.18 1 89.56 260 ASN A O 1
ATOM 2137 N N . TYR A 1 261 ? -31.594 6.332 7.973 1 91.5 261 TYR A N 1
ATOM 2138 C CA . TYR A 1 261 ? -32.812 6.035 7.215 1 91.5 261 TYR A CA 1
ATOM 2139 C C . TYR A 1 261 ? -32.969 7.016 6.059 1 91.5 261 TYR A C 1
ATOM 2141 O O . TYR A 1 261 ? -33.375 6.625 4.965 1 91.5 261 TYR A O 1
ATOM 2149 N N . GLN A 1 262 ? -32.656 8.266 6.289 1 91.75 262 GLN A N 1
ATOM 2150 C CA . GLN A 1 262 ? -32.719 9.273 5.238 1 91.75 262 GLN A CA 1
ATOM 2151 C C . GLN A 1 262 ? -31.781 8.93 4.086 1 91.75 262 GLN A C 1
ATOM 2153 O O . GLN A 1 262 ? -32.156 9.07 2.916 1 91.75 262 GLN A O 1
ATOM 2158 N N . LYS A 1 263 ? -30.609 8.531 4.402 1 90.12 263 LYS A N 1
ATOM 2159 C CA . LYS A 1 263 ? -29.625 8.133 3.389 1 90.12 263 LYS A CA 1
ATOM 2160 C C . LYS A 1 263 ? -30.156 6.969 2.551 1 90.12 263 LYS A C 1
ATOM 2162 O O . LYS A 1 263 ? -29.953 6.941 1.333 1 90.12 263 LYS A O 1
ATOM 2167 N N . LYS A 1 264 ? -30.734 6.02 3.215 1 92.06 264 LYS A N 1
ATOM 2168 C CA . LYS A 1 264 ? -31.312 4.875 2.521 1 92.06 264 LYS A CA 1
ATOM 2169 C C . LYS A 1 264 ? -32.375 5.32 1.52 1 92.06 264 LYS A C 1
ATOM 2171 O O . LYS A 1 264 ? -32.438 4.805 0.402 1 92.06 264 LYS A O 1
ATOM 2176 N N . LEU A 1 265 ? -33.188 6.211 1.967 1 93 265 LEU A N 1
ATOM 2177 C CA . LEU A 1 265 ? -34.25 6.719 1.104 1 93 265 LEU A CA 1
ATOM 2178 C C . LEU A 1 265 ? -33.688 7.469 -0.089 1 93 265 LEU A C 1
ATOM 2180 O O . LEU A 1 265 ? -34.188 7.359 -1.206 1 93 265 LEU A O 1
ATOM 2184 N N . LEU A 1 266 ? -32.625 8.219 0.162 1 93.12 266 LEU A N 1
ATOM 2185 C CA . LEU A 1 266 ? -31.984 8.945 -0.916 1 93.12 266 LEU A CA 1
ATOM 2186 C C . LEU A 1 266 ? -31.438 7.984 -1.97 1 93.12 266 LEU A C 1
ATOM 2188 O O . LEU A 1 266 ? -31.562 8.242 -3.17 1 93.12 266 LEU A O 1
ATOM 2192 N N . LYS A 1 267 ? -30.891 6.902 -1.541 1 91.12 267 LYS A N 1
ATOM 2193 C CA . LYS A 1 267 ? -30.375 5.879 -2.449 1 91.12 267 LYS A CA 1
ATOM 2194 C C . LYS A 1 267 ? -31.516 5.219 -3.229 1 91.12 267 LYS A C 1
ATOM 2196 O O . LYS A 1 267 ? -31.391 4.984 -4.43 1 91.12 267 LYS A O 1
ATOM 2201 N N . GLU A 1 268 ? -32.562 4.887 -2.475 1 92.31 268 GLU A N 1
ATOM 2202 C CA . GLU A 1 268 ? -33.719 4.27 -3.086 1 92.31 268 GLU A CA 1
ATOM 2203 C C . GLU A 1 268 ? -34.25 5.098 -4.262 1 92.31 268 GLU A C 1
ATOM 2205 O O . GLU A 1 268 ? -34.594 4.547 -5.312 1 92.31 268 GLU A O 1
ATOM 2210 N N . PHE A 1 269 ? -34.219 6.391 -4.086 1 93.38 269 PHE A N 1
ATOM 2211 C CA . PHE A 1 269 ? -34.781 7.27 -5.102 1 93.38 269 PHE A CA 1
ATOM 2212 C C . PHE A 1 269 ? -33.688 7.789 -6.035 1 93.38 269 PHE A C 1
ATOM 2214 O O . PHE A 1 269 ? -33.969 8.648 -6.883 1 93.38 269 PHE A O 1
ATOM 2221 N N . LYS A 1 270 ? -32.438 7.281 -5.844 1 90.75 270 LYS A N 1
ATOM 2222 C CA . LYS A 1 270 ? -31.266 7.645 -6.66 1 90.75 270 LYS A CA 1
ATOM 2223 C C . LYS A 1 270 ? -31.062 9.156 -6.672 1 90.75 270 LYS A C 1
ATOM 2225 O O . LYS A 1 270 ? -30.906 9.758 -7.738 1 90.75 270 LYS A O 1
ATOM 2230 N N . ILE A 1 271 ? -31.297 9.742 -5.652 1 87.06 271 ILE A N 1
ATOM 2231 C CA . ILE A 1 271 ? -31.078 11.172 -5.461 1 87.06 271 ILE A CA 1
ATOM 2232 C C . ILE A 1 271 ? -29.688 11.398 -4.887 1 87.06 271 ILE A C 1
ATOM 2234 O O . ILE A 1 271 ? -29.219 10.648 -4.027 1 87.06 271 ILE A O 1
ATOM 2238 N N . MET B 1 1 ? 19.891 -26.516 -25.547 1 39.16 1 MET B N 1
ATOM 2239 C CA . MET B 1 1 ? 18.609 -26.641 -26.234 1 39.16 1 MET B CA 1
ATOM 2240 C C . MET B 1 1 ? 17.453 -26.594 -25.234 1 39.16 1 MET B C 1
ATOM 2242 O O . MET B 1 1 ? 17.281 -27.516 -24.438 1 39.16 1 MET B O 1
ATOM 2246 N N . ASN B 1 2 ? 17.125 -25.5 -24.594 1 51.47 2 ASN B N 1
ATOM 2247 C CA . ASN B 1 2 ? 16.109 -25.297 -23.562 1 51.47 2 ASN B CA 1
ATOM 2248 C C . ASN B 1 2 ? 14.766 -25.859 -23.984 1 51.47 2 ASN B C 1
ATOM 2250 O O . ASN B 1 2 ? 14.102 -25.312 -24.875 1 51.47 2 ASN B O 1
ATOM 2254 N N . GLN B 1 3 ? 14.711 -27.219 -24.094 1 65.38 3 GLN B N 1
ATOM 2255 C CA . GLN B 1 3 ? 13.555 -27.984 -24.547 1 65.38 3 GLN B CA 1
ATOM 2256 C C . GLN B 1 3 ? 12.289 -27.562 -23.828 1 65.38 3 GLN B C 1
ATOM 2258 O O . GLN B 1 3 ? 12.305 -27.344 -22.609 1 65.38 3 GLN B O 1
ATOM 2263 N N . ARG B 1 4 ? 11.281 -27.172 -24.625 1 79.56 4 ARG B N 1
ATOM 2264 C CA . ARG B 1 4 ? 9.969 -26.75 -24.156 1 79.56 4 ARG B CA 1
ATOM 2265 C C . ARG B 1 4 ? 9.281 -27.875 -23.375 1 79.56 4 ARG B C 1
ATOM 2267 O O . ARG B 1 4 ? 9.211 -29.016 -23.844 1 79.56 4 ARG B O 1
ATOM 2274 N N . LYS B 1 5 ? 8.922 -27.672 -22.172 1 88.12 5 LYS B N 1
ATOM 2275 C CA . LYS B 1 5 ? 8.062 -28.594 -21.438 1 88.12 5 LYS B CA 1
ATOM 2276 C C . LYS B 1 5 ? 6.684 -28.688 -22.078 1 88.12 5 LYS B C 1
ATOM 2278 O O . LYS B 1 5 ? 6.055 -27.672 -22.359 1 88.12 5 LYS B O 1
ATOM 2283 N N . PRO B 1 6 ? 6.227 -29.969 -22.344 1 92.62 6 PRO B N 1
ATOM 2284 C CA . PRO B 1 6 ? 4.887 -30.094 -22.906 1 92.62 6 PRO B CA 1
ATOM 2285 C C . PRO B 1 6 ? 3.793 -29.594 -21.969 1 92.62 6 PRO B C 1
ATOM 2287 O O . PRO B 1 6 ? 3.939 -29.672 -20.75 1 92.62 6 PRO B O 1
ATOM 2290 N N . LEU B 1 7 ? 2.707 -29.094 -22.516 1 94.69 7 LEU B N 1
ATOM 2291 C CA . LEU B 1 7 ? 1.576 -28.562 -21.766 1 94.69 7 LEU B CA 1
ATOM 2292 C C . LEU B 1 7 ? 1.092 -29.562 -20.719 1 94.69 7 LEU B C 1
ATOM 2294 O O . LEU B 1 7 ? 0.788 -29.188 -19.578 1 94.69 7 LEU B O 1
ATOM 2298 N N . LYS B 1 8 ? 1.078 -30.859 -21.062 1 93.5 8 LYS B N 1
ATOM 2299 C CA . LYS B 1 8 ? 0.569 -31.938 -20.219 1 93.5 8 LYS B CA 1
ATOM 2300 C C . LYS B 1 8 ? 1.436 -32.094 -18.969 1 93.5 8 LYS B C 1
ATOM 2302 O O . LYS B 1 8 ? 0.99 -32.656 -17.969 1 93.5 8 LYS B O 1
ATOM 2307 N N . GLU B 1 9 ? 2.645 -31.594 -19.016 1 95.06 9 GLU B N 1
ATOM 2308 C CA . GLU B 1 9 ? 3.584 -31.781 -17.906 1 95.06 9 GLU B CA 1
ATOM 2309 C C . GLU B 1 9 ? 3.639 -30.547 -17.016 1 95.06 9 GLU B C 1
ATOM 2311 O O . GLU B 1 9 ? 4.32 -30.531 -15.992 1 95.06 9 GLU B O 1
ATOM 2316 N N . LEU B 1 10 ? 2.928 -29.5 -17.391 1 96.25 10 LEU B N 1
ATOM 2317 C CA . LEU B 1 10 ? 2.912 -28.281 -16.594 1 96.25 10 LEU B CA 1
ATOM 2318 C C . LEU B 1 10 ? 2.143 -28.484 -15.289 1 96.25 10 LEU B C 1
ATOM 2320 O O . LEU B 1 10 ? 1.228 -29.312 -15.234 1 96.25 10 LEU B O 1
ATOM 2324 N N . ASN B 1 11 ? 2.576 -27.781 -14.266 1 97.19 11 ASN B N 1
ATOM 2325 C CA . ASN B 1 11 ? 1.881 -27.734 -12.984 1 97.19 11 ASN B CA 1
ATOM 2326 C C . ASN B 1 11 ? 1.298 -26.344 -12.727 1 97.19 11 ASN B C 1
ATOM 2328 O O . ASN B 1 11 ? 1.64 -25.375 -13.422 1 97.19 11 ASN B O 1
ATOM 2332 N N . LEU B 1 12 ? 0.456 -26.219 -11.781 1 96.06 12 LEU B N 1
ATOM 2333 C CA . LEU B 1 12 ? -0.224 -24.969 -11.492 1 96.06 12 LEU B CA 1
ATOM 2334 C C . LEU B 1 12 ? 0.772 -23.891 -11.047 1 96.06 12 LEU B C 1
ATOM 2336 O O . LEU B 1 12 ? 0.451 -22.703 -11.039 1 96.06 12 LEU B O 1
ATOM 2340 N N . LEU B 1 13 ? 1.936 -24.266 -10.664 1 95.81 13 LEU B N 1
ATOM 2341 C CA . LEU B 1 13 ? 2.945 -23.266 -10.336 1 95.81 13 LEU B CA 1
ATOM 2342 C C . LEU B 1 13 ? 3.568 -22.688 -11.609 1 95.81 13 LEU B C 1
ATOM 2344 O O . LEU B 1 13 ? 4.27 -21.688 -11.562 1 95.81 13 LEU B O 1
ATOM 2348 N N . ASP B 1 14 ? 3.352 -23.406 -12.68 1 93.38 14 ASP B N 1
ATOM 2349 C CA . ASP B 1 14 ? 3.729 -22.812 -13.961 1 93.38 14 ASP B CA 1
ATOM 2350 C C . ASP B 1 14 ? 2.758 -21.703 -14.367 1 93.38 14 ASP B C 1
ATOM 2352 O O . ASP B 1 14 ? 1.554 -21.938 -14.484 1 93.38 14 ASP B O 1
ATOM 2356 N N . LYS B 1 15 ? 3.312 -20.609 -14.641 1 88.75 15 LYS B N 1
ATOM 2357 C CA . LYS B 1 15 ? 2.516 -19.406 -14.836 1 88.75 15 LYS B CA 1
ATOM 2358 C C . LYS B 1 15 ? 1.459 -19.594 -15.914 1 88.75 15 LYS B C 1
ATOM 2360 O O . LYS B 1 15 ? 0.3 -19.219 -15.742 1 88.75 15 LYS B O 1
ATOM 2365 N N . PHE B 1 16 ? 1.874 -20.156 -17.047 1 90.25 16 PHE B N 1
ATOM 2366 C CA . PHE B 1 16 ? 0.938 -20.297 -18.156 1 90.25 16 PHE B CA 1
ATOM 2367 C C . PHE B 1 16 ? -0.283 -21.094 -17.75 1 90.25 16 PHE B C 1
ATOM 2369 O O . PHE B 1 16 ? -1.42 -20.672 -17.938 1 90.25 16 PHE B O 1
ATOM 2376 N N . LEU B 1 17 ? 0.01 -22.297 -17.203 1 94.88 17 LEU B N 1
ATOM 2377 C CA . LEU B 1 17 ? -1.104 -23.141 -16.812 1 94.88 17 LEU B CA 1
ATOM 2378 C C . LEU B 1 17 ? -1.958 -22.469 -15.75 1 94.88 17 LEU B C 1
ATOM 2380 O O . LEU B 1 17 ? -3.186 -22.578 -15.773 1 94.88 17 LEU B O 1
ATOM 2384 N N . PHE B 1 18 ? -1.372 -21.844 -14.805 1 94.06 18 PHE B N 1
ATOM 2385 C CA . PHE B 1 18 ? -2.098 -21.125 -13.758 1 94.06 18 PHE B CA 1
ATOM 2386 C C . PHE B 1 18 ? -3.068 -20.125 -14.352 1 94.06 18 PHE B C 1
ATOM 2388 O O . PHE B 1 18 ? -4.25 -20.109 -14 1 94.06 18 PHE B O 1
ATOM 2395 N N . ASP B 1 19 ? -2.586 -19.312 -15.211 1 89.06 19 ASP B N 1
ATOM 2396 C CA . ASP B 1 19 ? -3.396 -18.266 -15.836 1 89.06 19 ASP B CA 1
ATOM 2397 C C . ASP B 1 19 ? -4.594 -18.875 -16.578 1 89.06 19 ASP B C 1
ATOM 2399 O O . ASP B 1 19 ? -5.715 -18.375 -16.438 1 89.06 19 ASP B O 1
ATOM 2403 N N . GLU B 1 20 ? -4.312 -19.891 -17.328 1 91.38 20 GLU B N 1
ATOM 2404 C CA . GLU B 1 20 ? -5.375 -20.531 -18.094 1 91.38 20 GLU B CA 1
ATOM 2405 C C . GLU B 1 20 ? -6.398 -21.203 -17.172 1 91.38 20 GLU B C 1
ATOM 2407 O O . GLU B 1 20 ? -7.605 -21.109 -17.406 1 91.38 20 GLU B O 1
ATOM 2412 N N . ALA B 1 21 ? -5.887 -21.844 -16.172 1 93.69 21 ALA B N 1
ATOM 2413 C CA . ALA B 1 21 ? -6.75 -22.562 -15.234 1 93.69 21 ALA B CA 1
ATOM 2414 C C . ALA B 1 21 ? -7.629 -21.578 -14.453 1 93.69 21 ALA B C 1
ATOM 2416 O O . ALA B 1 21 ? -8.805 -21.875 -14.203 1 93.69 21 ALA B O 1
ATOM 2417 N N . MET B 1 22 ? -7.133 -20.438 -14.109 1 91.81 22 MET B N 1
ATOM 2418 C CA . MET B 1 22 ? -7.828 -19.5 -13.242 1 91.81 22 MET B CA 1
ATOM 2419 C C . MET B 1 22 ? -8.781 -18.609 -14.047 1 91.81 22 MET B C 1
ATOM 2421 O O . MET B 1 22 ? -9.508 -17.797 -13.484 1 91.81 22 MET B O 1
ATOM 2425 N N . ASP B 1 23 ? -8.75 -18.812 -15.289 1 87.31 23 ASP B N 1
ATOM 2426 C CA . ASP B 1 23 ? -9.781 -18.188 -16.109 1 87.31 23 ASP B CA 1
ATOM 2427 C C . ASP B 1 23 ? -11.164 -18.75 -15.781 1 87.31 23 ASP B C 1
ATOM 2429 O O . ASP B 1 23 ? -12.18 -18.109 -16.062 1 87.31 23 ASP B O 1
ATOM 2433 N N . ASP B 1 24 ? -11.164 -19.938 -15.297 1 88.75 24 ASP B N 1
ATOM 2434 C CA . ASP B 1 24 ? -12.391 -20.547 -14.812 1 88.75 24 ASP B CA 1
ATOM 2435 C C . ASP B 1 24 ? -12.734 -20.062 -13.406 1 88.75 24 ASP B C 1
ATOM 2437 O O . ASP B 1 24 ? -12.023 -20.359 -12.445 1 88.75 24 ASP B O 1
ATOM 2441 N N . PRO B 1 25 ? -13.883 -19.359 -13.266 1 88.19 25 PRO B N 1
ATOM 2442 C CA . PRO B 1 25 ? -14.25 -18.812 -11.953 1 88.19 25 PRO B CA 1
ATOM 2443 C C . PRO B 1 25 ? -14.414 -19.906 -10.891 1 88.19 25 PRO B C 1
ATOM 2445 O O . PRO B 1 25 ? -14.172 -19.656 -9.711 1 88.19 25 PRO B O 1
ATOM 2448 N N . GLU B 1 26 ? -14.789 -21.047 -11.297 1 91.88 26 GLU B N 1
ATOM 2449 C CA . GLU B 1 26 ? -14.945 -22.141 -10.336 1 91.88 26 GLU B CA 1
ATOM 2450 C C . GLU B 1 26 ? -13.602 -22.516 -9.719 1 91.88 26 GLU B C 1
ATOM 2452 O O . GLU B 1 26 ? -13.531 -22.859 -8.539 1 91.88 26 GLU B O 1
ATOM 2457 N N . ASN B 1 27 ? -12.562 -22.5 -10.539 1 94.12 27 ASN B N 1
ATOM 2458 C CA . ASN B 1 27 ? -11.227 -22.781 -10.023 1 94.12 27 ASN B CA 1
ATOM 2459 C C . ASN B 1 27 ? -10.758 -21.688 -9.055 1 94.12 27 ASN B C 1
ATOM 2461 O O . ASN B 1 27 ? -10.156 -21.984 -8.023 1 94.12 27 ASN B O 1
ATOM 2465 N N . VAL B 1 28 ? -11.102 -20.438 -9.422 1 92.31 28 VAL B N 1
ATOM 2466 C CA . VAL B 1 28 ? -10.734 -19.312 -8.562 1 92.31 28 VAL B CA 1
ATOM 2467 C C . VAL B 1 28 ? -11.43 -19.453 -7.207 1 92.31 28 VAL B C 1
ATOM 2469 O O . VAL B 1 28 ? -10.789 -19.344 -6.16 1 92.31 28 VAL B O 1
ATOM 2472 N N . LYS B 1 29 ? -12.672 -19.703 -7.285 1 93.12 29 LYS B N 1
ATOM 2473 C CA . LYS B 1 29 ? -13.445 -19.859 -6.055 1 93.12 29 LYS B CA 1
ATOM 2474 C C . LYS B 1 29 ? -12.898 -21 -5.203 1 93.12 29 LYS B C 1
ATOM 2476 O O . LYS B 1 29 ? -12.734 -20.844 -3.99 1 93.12 29 LYS B O 1
ATOM 2481 N N . THR B 1 30 ? -12.68 -22.125 -5.848 1 95 30 THR B N 1
ATOM 2482 C CA . THR B 1 30 ? -12.156 -23.281 -5.133 1 95 30 THR B CA 1
ATOM 2483 C C . THR B 1 30 ? -10.844 -22.938 -4.434 1 95 30 THR B C 1
ATOM 2485 O O . THR B 1 30 ? -10.672 -23.234 -3.246 1 95 30 THR B O 1
ATOM 2488 N N . MET B 1 31 ? -9.914 -22.344 -5.168 1 95.38 31 MET B N 1
ATOM 2489 C CA . MET B 1 31 ? -8.617 -21.984 -4.613 1 95.38 31 MET B CA 1
ATOM 2490 C C . MET B 1 31 ? -8.773 -21.016 -3.438 1 95.38 31 MET B C 1
ATOM 2492 O O . MET B 1 31 ? -8.203 -21.25 -2.367 1 95.38 31 MET B O 1
ATOM 2496 N N . LEU B 1 32 ? -9.57 -19.984 -3.604 1 95.12 32 LEU B N 1
ATOM 2497 C CA . LEU B 1 32 ? -9.766 -18.984 -2.562 1 95.12 32 LEU B CA 1
ATOM 2498 C C . LEU B 1 32 ? -10.43 -19.594 -1.333 1 95.12 32 LEU B C 1
ATOM 2500 O O . LEU B 1 32 ? -10.039 -19.312 -0.201 1 95.12 32 LEU B O 1
ATOM 2504 N N . ASP B 1 33 ? -11.422 -20.438 -1.562 1 96.5 33 ASP B N 1
ATOM 2505 C CA . ASP B 1 33 ? -12.117 -21.094 -0.454 1 96.5 33 ASP B CA 1
ATOM 2506 C C . ASP B 1 33 ? -11.141 -21.891 0.404 1 96.5 33 ASP B C 1
ATOM 2508 O O . ASP B 1 33 ? -11.211 -21.844 1.635 1 96.5 33 ASP B O 1
ATOM 2512 N N . ILE B 1 34 ? -10.281 -22.578 -0.229 1 97.62 34 ILE B N 1
ATOM 2513 C CA . ILE B 1 34 ? -9.336 -23.422 0.49 1 97.62 34 ILE B CA 1
ATOM 2514 C C . ILE B 1 34 ? -8.312 -22.547 1.208 1 97.62 34 ILE B C 1
ATOM 2516 O O . ILE B 1 34 ? -8.031 -22.75 2.391 1 97.62 34 ILE B O 1
ATOM 2520 N N . ILE B 1 35 ? -7.742 -21.547 0.527 1 97.31 35 ILE B N 1
ATOM 2521 C CA . ILE B 1 35 ? -6.711 -20.672 1.076 1 97.31 35 ILE B CA 1
ATOM 2522 C C . ILE B 1 35 ? -7.258 -19.938 2.295 1 97.31 35 ILE B C 1
ATOM 2524 O O . ILE B 1 35 ? -6.57 -19.812 3.312 1 97.31 35 ILE B O 1
ATOM 2528 N N . LEU B 1 36 ? -8.484 -19.5 2.213 1 96.12 36 LEU B N 1
ATOM 2529 C CA . LEU B 1 36 ? -9.055 -18.656 3.258 1 96.12 36 LEU B CA 1
ATOM 2530 C C . LEU B 1 36 ? -9.859 -19.484 4.25 1 96.12 36 LEU B C 1
ATOM 2532 O O . LEU B 1 36 ? -10.344 -18.969 5.258 1 96.12 36 LEU B O 1
ATOM 2536 N N . SER B 1 37 ? -10.031 -20.797 3.953 1 94.56 37 SER B N 1
ATOM 2537 C CA . SER B 1 37 ? -10.828 -21.703 4.781 1 94.56 37 SER B CA 1
ATOM 2538 C C . SER B 1 37 ? -12.234 -21.156 5 1 94.56 37 SER B C 1
ATOM 2540 O O . SER B 1 37 ? -12.711 -21.078 6.133 1 94.56 37 SER B O 1
ATOM 2542 N N . GLN B 1 38 ? -12.805 -20.703 3.924 1 92.94 38 GLN B N 1
ATOM 2543 C CA . GLN B 1 38 ? -14.164 -20.156 3.947 1 92.94 38 GLN B CA 1
ATOM 2544 C C . GLN B 1 38 ? -14.898 -20.469 2.646 1 92.94 38 GLN B C 1
ATOM 2546 O O . GLN B 1 38 ? -14.367 -21.141 1.768 1 92.94 38 GLN B O 1
ATOM 2551 N N . ASN B 1 39 ? -16.172 -20.141 2.645 1 91.62 39 ASN B N 1
ATOM 2552 C CA . ASN B 1 39 ? -16.953 -20.141 1.407 1 91.62 39 ASN B CA 1
ATOM 2553 C C . ASN B 1 39 ? -17.078 -18.734 0.823 1 91.62 39 ASN B C 1
ATOM 2555 O O . ASN B 1 39 ? -17.891 -17.938 1.286 1 91.62 39 ASN B O 1
ATOM 2559 N N . THR B 1 40 ? -16.266 -18.453 -0.178 1 89.88 40 THR B N 1
ATOM 2560 C CA . THR B 1 40 ? -16.234 -17.125 -0.769 1 89.88 40 THR B CA 1
ATOM 2561 C C . THR B 1 40 ? -17.359 -16.938 -1.781 1 89.88 40 THR B C 1
ATOM 2563 O O . THR B 1 40 ? -17.531 -17.781 -2.67 1 89.88 40 THR B O 1
ATOM 2566 N N . ASN B 1 41 ? -18.125 -15.906 -1.566 1 89.69 41 ASN B N 1
ATOM 2567 C CA . ASN B 1 41 ? -19.172 -15.57 -2.529 1 89.69 41 ASN B CA 1
ATOM 2568 C C . ASN B 1 41 ? -18.672 -14.555 -3.555 1 89.69 41 ASN B C 1
ATOM 2570 O O . ASN B 1 41 ? -18.828 -13.344 -3.361 1 89.69 41 ASN B O 1
ATOM 2574 N N . LEU B 1 42 ? -18.172 -15.031 -4.598 1 89 42 LEU B N 1
ATOM 2575 C CA . LEU B 1 42 ? -17.594 -14.156 -5.613 1 89 42 LEU B CA 1
ATOM 2576 C C . LEU B 1 42 ? -18.688 -13.492 -6.449 1 89 42 LEU B C 1
ATOM 2578 O O . LEU B 1 42 ? -19.719 -14.109 -6.734 1 89 42 LEU B O 1
ATOM 2582 N N . LYS B 1 43 ? -18.484 -12.172 -6.676 1 83.19 43 LYS B N 1
ATOM 2583 C CA . LYS B 1 43 ? -19.375 -11.492 -7.609 1 83.19 43 LYS B CA 1
ATOM 2584 C C . LYS B 1 43 ? -19.188 -12.016 -9.031 1 83.19 43 LYS B C 1
ATOM 2586 O O . LYS B 1 43 ? -18.062 -12.32 -9.445 1 83.19 43 LYS B O 1
ATOM 2591 N N . HIS B 1 44 ? -20.203 -12.391 -9.648 1 63.38 44 HIS B N 1
ATOM 2592 C CA . HIS B 1 44 ? -20.203 -12.945 -10.992 1 63.38 44 HIS B CA 1
ATOM 2593 C C . HIS B 1 44 ? -20.328 -11.844 -12.047 1 63.38 44 HIS B C 1
ATOM 2595 O O . HIS B 1 44 ? -21.062 -10.875 -11.844 1 63.38 44 HIS B O 1
ATOM 2601 N N . PRO B 1 45 ? -19.453 -11.961 -13.148 1 55.72 45 PRO B N 1
ATOM 2602 C CA . PRO B 1 45 ? -18.266 -12.727 -13.531 1 55.72 45 PRO B CA 1
ATOM 2603 C C . PRO B 1 45 ? -16.984 -12.164 -12.914 1 55.72 45 PRO B C 1
ATOM 2605 O O . PRO B 1 45 ? -16.891 -10.969 -12.641 1 55.72 45 PRO B O 1
ATOM 2608 N N . PRO B 1 46 ? -16.25 -13.086 -12.328 1 51.03 46 PRO B N 1
ATOM 2609 C CA . PRO B 1 46 ? -14.961 -12.562 -11.898 1 51.03 46 PRO B CA 1
ATOM 2610 C C . PRO B 1 46 ? -14.328 -11.625 -12.922 1 51.03 46 PRO B C 1
ATOM 2612 O O . PRO B 1 46 ? -14.453 -11.852 -14.133 1 51.03 46 PRO B O 1
ATOM 2615 N N . GLN B 1 47 ? -14.445 -10.352 -12.797 1 48.75 47 GLN B N 1
ATOM 2616 C CA . GLN B 1 47 ? -13.742 -9.453 -13.711 1 48.75 47 GLN B CA 1
ATOM 2617 C C . GLN B 1 47 ? -12.266 -9.812 -13.812 1 48.75 47 GLN B C 1
ATOM 2619 O O . GLN B 1 47 ? -11.484 -9.531 -12.898 1 48.75 47 GLN B O 1
ATOM 2624 N N . THR B 1 48 ? -11.992 -11.086 -14.188 1 45.06 48 THR B N 1
ATOM 2625 C CA . THR B 1 48 ? -10.578 -11.234 -14.508 1 45.06 48 THR B CA 1
ATOM 2626 C C . THR B 1 48 ? -10.109 -10.094 -15.406 1 45.06 48 THR B C 1
ATOM 2628 O O . THR B 1 48 ? -10.508 -10.008 -16.562 1 45.06 48 THR B O 1
ATOM 2631 N N . GLU B 1 49 ? -10.438 -8.93 -15.055 1 40.94 49 GLU B N 1
ATOM 2632 C CA . GLU B 1 49 ? -9.891 -7.914 -15.953 1 40.94 49 GLU B CA 1
ATOM 2633 C C . GLU B 1 49 ? -8.414 -8.164 -16.234 1 40.94 49 GLU B C 1
ATOM 2635 O O . GLU B 1 49 ? -7.566 -7.945 -15.359 1 40.94 49 GLU B O 1
ATOM 2640 N N . LYS B 1 50 ? -8.188 -9.242 -17.062 1 43.06 50 LYS B N 1
ATOM 2641 C CA . LYS B 1 50 ? -6.852 -9.188 -17.656 1 43.06 50 LYS B CA 1
ATOM 2642 C C . LYS B 1 50 ? -6.551 -7.785 -18.188 1 43.06 50 LYS B C 1
ATOM 2644 O O . LYS B 1 50 ? -7.188 -7.324 -19.125 1 43.06 50 LYS B O 1
ATOM 2649 N N . GLU B 1 51 ? -6.707 -6.879 -17.422 1 38.41 51 GLU B N 1
ATOM 2650 C CA . GLU B 1 51 ? -6.266 -5.641 -18.062 1 38.41 51 GLU B CA 1
ATOM 2651 C C . GLU B 1 51 ? -5.062 -5.887 -18.969 1 38.41 51 GLU B C 1
ATOM 2653 O O . GLU B 1 51 ? -4.031 -6.391 -18.516 1 38.41 51 GLU B O 1
ATOM 2658 N N . GLN B 1 52 ? -5.461 -6.254 -20.172 1 34.5 52 GLN B N 1
ATOM 2659 C CA . GLN B 1 52 ? -4.531 -6.5 -21.266 1 34.5 52 GLN B CA 1
ATOM 2660 C C . GLN B 1 52 ? -3.408 -5.465 -21.281 1 34.5 52 GLN B C 1
ATOM 2662 O O . GLN B 1 52 ? -3.641 -4.285 -21 1 34.5 52 GLN B O 1
ATOM 2667 N N . ARG B 1 53 ? -2.211 -6.004 -21.5 1 36.78 53 ARG B N 1
ATOM 2668 C CA . ARG B 1 53 ? -0.919 -5.414 -21.844 1 36.78 53 ARG B CA 1
ATOM 2669 C C . ARG B 1 53 ? -1.035 -4.504 -23.062 1 36.78 53 ARG B C 1
ATOM 2671 O O . ARG B 1 53 ? -0.562 -4.848 -24.141 1 36.78 53 ARG B O 1
ATOM 2678 N N . THR B 1 54 ? -2.123 -4.031 -23.406 1 31.14 54 THR B N 1
ATOM 2679 C CA . THR B 1 54 ? -1.948 -3.58 -24.797 1 31.14 54 THR B CA 1
ATOM 2680 C C . THR B 1 54 ? -0.791 -2.592 -24.891 1 31.14 54 THR B C 1
ATOM 2682 O O . THR B 1 54 ? -0.117 -2.52 -25.922 1 31.14 54 THR B O 1
ATOM 2685 N N . SER B 1 55 ? -0.988 -1.228 -24.391 1 31.44 55 SER B N 1
ATOM 2686 C CA . SER B 1 55 ? -0.201 -0.277 -25.172 1 31.44 55 SER B CA 1
ATOM 2687 C C . SER B 1 55 ? 1.275 -0.344 -24.797 1 31.44 55 SER B C 1
ATOM 2689 O O . SER B 1 55 ? 1.617 -0.581 -23.641 1 31.44 55 SER B O 1
ATOM 2691 N N . THR B 1 56 ? 2.244 -0.495 -25.719 1 34.75 56 THR B N 1
ATOM 2692 C CA . THR B 1 56 ? 3.699 -0.401 -25.734 1 34.75 56 THR B CA 1
ATOM 2693 C C . THR B 1 56 ? 4.199 0.529 -24.641 1 34.75 56 THR B C 1
ATOM 2695 O O . THR B 1 56 ? 5.262 0.296 -24.062 1 34.75 56 THR B O 1
ATOM 2698 N N . ASP B 1 57 ? 3.666 1.723 -24.5 1 38.44 57 ASP B N 1
ATOM 2699 C CA . ASP B 1 57 ? 4.125 2.859 -23.719 1 38.44 57 ASP B CA 1
ATOM 2700 C C . ASP B 1 57 ? 3.801 2.666 -22.234 1 38.44 57 ASP B C 1
ATOM 2702 O O . ASP B 1 57 ? 4.234 3.451 -21.391 1 38.44 57 ASP B O 1
ATOM 2706 N N . ASN B 1 58 ? 2.621 1.763 -21.812 1 36 58 ASN B N 1
ATOM 2707 C CA . ASN B 1 58 ? 2.158 1.643 -20.438 1 36 58 ASN B CA 1
ATOM 2708 C C . ASN B 1 58 ? 2.26 0.205 -19.922 1 36 58 ASN B C 1
ATOM 2710 O O . ASN B 1 58 ? 1.309 -0.568 -20.047 1 36 58 ASN B O 1
ATOM 2714 N N . ARG B 1 59 ? 3.33 -0.486 -19.875 1 39.66 59 ARG B N 1
ATOM 2715 C CA . ARG B 1 59 ? 3.447 -1.832 -19.312 1 39.66 59 ARG B CA 1
ATOM 2716 C C . ARG B 1 59 ? 2.621 -1.976 -18.047 1 39.66 59 ARG B C 1
ATOM 2718 O O . ARG B 1 59 ? 2.961 -1.4 -17.016 1 39.66 59 ARG B O 1
ATOM 2725 N N . GLN B 1 60 ? 1.399 -2.098 -18.25 1 43.88 60 GLN B N 1
ATOM 2726 C CA . GLN B 1 60 ? 0.425 -2.352 -17.203 1 43.88 60 GLN B CA 1
ATOM 2727 C C . GLN B 1 60 ? 0.721 -3.666 -16.484 1 43.88 60 GLN B C 1
ATOM 2729 O O . GLN B 1 60 ? 1.022 -4.676 -17.125 1 43.88 60 GLN B O 1
ATOM 2734 N N . ILE B 1 61 ? 1.323 -3.549 -15.305 1 50.12 61 ILE B N 1
ATOM 2735 C CA . ILE B 1 61 ? 1.447 -4.727 -14.453 1 50.12 61 ILE B CA 1
ATOM 2736 C C . ILE B 1 61 ? 0.159 -5.547 -14.516 1 50.12 61 ILE B C 1
ATOM 2738 O O . ILE B 1 61 ? -0.934 -5.012 -14.312 1 50.12 61 ILE B O 1
ATOM 2742 N N . ARG B 1 62 ? 0.259 -6.645 -15.289 1 53.66 62 ARG B N 1
ATOM 2743 C CA . ARG B 1 62 ? -0.882 -7.555 -15.32 1 53.66 62 ARG B CA 1
ATOM 2744 C C . ARG B 1 62 ? -1.01 -8.312 -14 1 53.66 62 ARG B C 1
ATOM 2746 O O . ARG B 1 62 ? -0.031 -8.875 -13.508 1 53.66 62 ARG B O 1
ATOM 2753 N N . LEU B 1 63 ? -2.074 -7.859 -13.344 1 59.72 63 LEU B N 1
ATOM 2754 C CA . LEU B 1 63 ? -2.404 -8.688 -12.188 1 59.72 63 LEU B CA 1
ATOM 2755 C C . LEU B 1 63 ? -3.016 -10.016 -12.625 1 59.72 63 LEU B C 1
ATOM 2757 O O . LEU B 1 63 ? -3.812 -10.055 -13.562 1 59.72 63 LEU B O 1
ATOM 2761 N N . ASP B 1 64 ? -2.432 -11.07 -12.25 1 65.81 64 ASP B N 1
ATOM 2762 C CA . ASP B 1 64 ? -2.775 -12.414 -12.695 1 65.81 64 ASP B CA 1
ATOM 2763 C C . ASP B 1 64 ? -4.25 -12.719 -12.453 1 65.81 64 ASP B C 1
ATOM 2765 O O . ASP B 1 64 ? -4.992 -13.031 -13.383 1 65.81 64 ASP B O 1
ATOM 2769 N N . VAL B 1 65 ? -4.633 -12.859 -11.242 1 66.94 65 VAL B N 1
ATOM 2770 C CA . VAL B 1 65 ? -6.016 -13.219 -10.938 1 66.94 65 VAL B CA 1
ATOM 2771 C C . VAL B 1 65 ? -6.594 -12.242 -9.922 1 66.94 65 VAL B C 1
ATOM 2773 O O . VAL B 1 65 ? -6.004 -12.016 -8.859 1 66.94 65 VAL B O 1
ATOM 2776 N N . TYR B 1 66 ? -7.645 -11.492 -10.398 1 77.19 66 TYR B N 1
ATOM 2777 C CA . TYR B 1 66 ? -8.336 -10.672 -9.414 1 77.19 66 TYR B CA 1
ATOM 2778 C C . TYR B 1 66 ? -9.82 -11.023 -9.359 1 77.19 66 TYR B C 1
ATOM 2780 O O . TYR B 1 66 ? -10.43 -11.344 -10.383 1 77.19 66 TYR B O 1
ATOM 2788 N N . ALA B 1 67 ? -10.305 -11.289 -8.18 1 85.31 67 ALA B N 1
ATOM 2789 C CA . ALA B 1 67 ? -11.711 -11.594 -7.898 1 85.31 67 ALA B CA 1
ATOM 2790 C C . ALA B 1 67 ? -12.273 -10.641 -6.848 1 85.31 67 ALA B C 1
ATOM 2792 O O . ALA B 1 67 ? -11.523 -10.086 -6.039 1 85.31 67 ALA B O 1
ATOM 2793 N N . ILE B 1 68 ? -13.531 -10.367 -6.957 1 88.88 68 ILE B N 1
ATOM 2794 C CA . ILE B 1 68 ? -14.242 -9.555 -5.977 1 88.88 68 ILE B CA 1
ATOM 2795 C C . ILE B 1 68 ? -15.414 -10.344 -5.402 1 88.88 68 ILE B C 1
ATOM 2797 O O . ILE B 1 68 ? -16.141 -11.016 -6.141 1 88.88 68 ILE B O 1
ATOM 2801 N N . ASP B 1 69 ? -15.531 -10.32 -4.164 1 91.38 69 ASP B N 1
ATOM 2802 C CA . ASP B 1 69 ? -16.641 -11.07 -3.576 1 91.38 69 ASP B CA 1
ATOM 2803 C C . ASP B 1 69 ? -17.828 -10.156 -3.283 1 91.38 69 ASP B C 1
ATOM 2805 O O . ASP B 1 69 ? -17.812 -8.977 -3.623 1 91.38 69 ASP B O 1
ATOM 2809 N N . GLU B 1 70 ? -18.875 -10.68 -2.664 1 90.31 70 GLU B N 1
ATOM 2810 C CA . GLU B 1 70 ? -20.125 -9.953 -2.436 1 90.31 70 GLU B CA 1
ATOM 2811 C C . GLU B 1 70 ? -19.953 -8.867 -1.381 1 90.31 70 GLU B C 1
ATOM 2813 O O . GLU B 1 70 ? -20.75 -7.93 -1.311 1 90.31 70 GLU B O 1
ATOM 2818 N N . ASP B 1 71 ? -18.969 -8.969 -0.607 1 90.56 71 ASP B N 1
ATOM 2819 C CA . ASP B 1 71 ? -18.656 -7.941 0.382 1 90.56 71 ASP B CA 1
ATOM 2820 C C . ASP B 1 71 ? -17.656 -6.926 -0.173 1 90.56 71 ASP B C 1
ATOM 2822 O O . ASP B 1 71 ? -17.125 -6.094 0.57 1 90.56 71 ASP B O 1
ATOM 2826 N N . ASP B 1 72 ? -17.266 -7.043 -1.403 1 88.88 72 ASP B N 1
ATOM 2827 C CA . ASP B 1 72 ? -16.422 -6.121 -2.158 1 88.88 72 ASP B CA 1
ATOM 2828 C C . ASP B 1 72 ? -14.953 -6.254 -1.739 1 88.88 72 ASP B C 1
ATOM 2830 O O . ASP B 1 72 ? -14.188 -5.289 -1.827 1 88.88 72 ASP B O 1
ATOM 2834 N N . VAL B 1 73 ? -14.68 -7.406 -1.208 1 93.06 73 VAL B N 1
ATOM 2835 C CA . VAL B 1 73 ? -13.273 -7.707 -0.955 1 93.06 73 VAL B CA 1
ATOM 2836 C C . VAL B 1 73 ? -12.586 -8.102 -2.26 1 93.06 73 VAL B C 1
ATOM 2838 O O . VAL B 1 73 ? -13.141 -8.875 -3.051 1 93.06 73 VAL B O 1
ATOM 2841 N N . ILE B 1 74 ? -11.414 -7.531 -2.488 1 92.31 74 ILE B N 1
ATOM 2842 C CA . ILE B 1 74 ? -10.648 -7.828 -3.693 1 92.31 74 ILE B CA 1
ATOM 2843 C C . ILE B 1 74 ? -9.562 -8.852 -3.375 1 92.31 74 ILE B C 1
ATOM 2845 O O . ILE B 1 74 ? -8.836 -8.703 -2.389 1 92.31 74 ILE B O 1
ATOM 2849 N N . TYR B 1 75 ? -9.469 -9.883 -4.227 1 92.81 75 TYR B N 1
ATOM 2850 C CA . TYR B 1 75 ? -8.453 -10.922 -4.078 1 92.81 75 TYR B CA 1
ATOM 2851 C C . TYR B 1 75 ? -7.52 -10.953 -5.281 1 92.81 75 TYR B C 1
ATOM 2853 O O . TYR B 1 75 ? -7.977 -10.961 -6.43 1 92.81 75 TYR B O 1
ATOM 2861 N N . GLU B 1 76 ? -6.254 -10.883 -5.023 1 91.81 76 GLU B N 1
ATOM 2862 C CA . GLU B 1 76 ? -5.227 -11.102 -6.039 1 91.81 76 GLU B CA 1
ATOM 2863 C C . GLU B 1 76 ? -4.352 -12.297 -5.691 1 91.81 76 GLU B C 1
ATOM 2865 O O . GLU B 1 76 ? -3.771 -12.359 -4.605 1 91.81 76 GLU B O 1
ATOM 2870 N N . VAL B 1 77 ? -4.297 -13.289 -6.586 1 93.12 77 VAL B N 1
ATOM 2871 C CA . VAL B 1 77 ? -3.508 -14.492 -6.344 1 93.12 77 VAL B CA 1
ATOM 2872 C C . VAL B 1 77 ? -2.469 -14.664 -7.449 1 93.12 77 VAL B C 1
ATOM 2874 O O . VAL B 1 77 ? -2.785 -14.516 -8.633 1 93.12 77 VAL B O 1
ATOM 2877 N N . GLU B 1 78 ? -1.253 -14.938 -7.023 1 91.62 78 GLU B N 1
ATOM 2878 C CA . GLU B 1 78 ? -0.16 -15.133 -7.973 1 91.62 78 GLU B CA 1
ATOM 2879 C C . GLU B 1 78 ? 0.683 -16.344 -7.602 1 91.62 78 GLU B C 1
ATOM 2881 O O . GLU B 1 78 ? 1.027 -16.547 -6.438 1 91.62 78 GLU B O 1
ATOM 2886 N N . ALA B 1 79 ? 0.892 -17.234 -8.586 1 93.44 79 ALA B N 1
ATOM 2887 C CA . ALA B 1 79 ? 1.878 -18.297 -8.438 1 93.44 79 ALA B CA 1
ATOM 2888 C C . ALA B 1 79 ? 3.266 -17.828 -8.867 1 93.44 79 ALA B C 1
ATOM 2890 O O . ALA B 1 79 ? 3.428 -17.266 -9.945 1 93.44 79 ALA B O 1
ATOM 2891 N N . GLN B 1 80 ? 4.18 -17.938 -7.984 1 93.5 80 GLN B N 1
ATOM 2892 C CA . GLN B 1 80 ? 5.559 -17.531 -8.242 1 93.5 80 GLN B CA 1
ATOM 2893 C C . GLN B 1 80 ? 6.52 -18.688 -8.055 1 93.5 80 GLN B C 1
ATOM 2895 O O . GLN B 1 80 ? 6.93 -19 -6.934 1 93.5 80 GLN B O 1
ATOM 2900 N N . LYS B 1 81 ? 6.961 -19.172 -9.148 1 93.94 81 LYS B N 1
ATOM 2901 C CA . LYS B 1 81 ? 7.762 -20.406 -9.133 1 93.94 81 LYS B CA 1
ATOM 2902 C C . LYS B 1 81 ? 9.203 -20.109 -8.727 1 93.94 81 LYS B C 1
ATOM 2904 O O . LYS B 1 81 ? 9.797 -20.844 -7.941 1 93.94 81 LYS B O 1
ATOM 2909 N N . GLU B 1 82 ? 9.758 -19.016 -9.258 1 92.94 82 GLU B N 1
ATOM 2910 C CA . GLU B 1 82 ? 11.148 -18.672 -9 1 92.94 82 GLU B CA 1
ATOM 2911 C C . GLU B 1 82 ? 11.25 -17.5 -8.023 1 92.94 82 GLU B C 1
ATOM 2913 O O . GLU B 1 82 ? 10.43 -16.578 -8.062 1 92.94 82 GLU B O 1
ATOM 2918 N N . ASN B 1 83 ? 12.289 -17.578 -7.156 1 94.31 83 ASN B N 1
ATOM 2919 C CA . ASN B 1 83 ? 12.555 -16.453 -6.273 1 94.31 83 ASN B CA 1
ATOM 2920 C C . ASN B 1 83 ? 13.234 -15.305 -7.016 1 94.31 83 ASN B C 1
ATOM 2922 O O . ASN B 1 83 ? 14.43 -15.367 -7.305 1 94.31 83 ASN B O 1
ATOM 2926 N N . THR B 1 84 ? 12.523 -14.328 -7.316 1 90.31 84 THR B N 1
ATOM 2927 C CA . THR B 1 84 ? 13.039 -13.156 -8.023 1 90.31 84 THR B CA 1
ATOM 2928 C C . THR B 1 84 ? 13.688 -12.18 -7.051 1 90.31 84 THR B C 1
ATOM 2930 O O . THR B 1 84 ? 14.266 -11.172 -7.465 1 90.31 84 THR B O 1
ATOM 2933 N N . HIS B 1 85 ? 13.602 -12.445 -5.711 1 93.19 85 HIS B N 1
ATOM 2934 C CA . HIS B 1 85 ? 14.211 -11.672 -4.641 1 93.19 85 HIS B CA 1
ATOM 2935 C C . HIS B 1 85 ? 13.617 -10.266 -4.57 1 93.19 85 HIS B C 1
ATOM 2937 O O . HIS B 1 85 ? 14.336 -9.305 -4.285 1 93.19 85 HIS B O 1
ATOM 2943 N N . ASN B 1 86 ? 12.312 -10.156 -4.965 1 93.06 86 ASN B N 1
ATOM 2944 C CA . ASN B 1 86 ? 11.664 -8.844 -4.961 1 93.06 86 ASN B CA 1
ATOM 2945 C C . ASN B 1 86 ? 10.195 -8.945 -4.555 1 93.06 86 ASN B C 1
ATOM 2947 O O . ASN B 1 86 ? 9.445 -7.984 -4.695 1 93.06 86 ASN B O 1
ATOM 2951 N N . LEU B 1 87 ? 9.82 -10.086 -4.016 1 95.06 87 LEU B N 1
ATOM 2952 C CA . LEU B 1 87 ? 8.406 -10.398 -3.812 1 95.06 87 LEU B CA 1
ATOM 2953 C C . LEU B 1 87 ? 7.781 -9.453 -2.791 1 95.06 87 LEU B C 1
ATOM 2955 O O . LEU B 1 87 ? 6.645 -9.016 -2.965 1 95.06 87 LEU B O 1
ATOM 2959 N N . PRO B 1 88 ? 8.57 -9.055 -1.715 1 96.62 88 PRO B N 1
ATOM 2960 C CA . PRO B 1 88 ? 7.965 -8.102 -0.777 1 96.62 88 PRO B CA 1
ATOM 2961 C C . PRO B 1 88 ? 7.609 -6.77 -1.435 1 96.62 88 PRO B C 1
ATOM 2963 O O . PRO B 1 88 ? 6.473 -6.301 -1.312 1 96.62 88 PRO B O 1
ATOM 2966 N N . LYS B 1 89 ? 8.461 -6.199 -2.191 1 94.38 89 LYS B N 1
ATOM 2967 C CA . LYS B 1 89 ? 8.203 -4.926 -2.863 1 94.38 89 LYS B CA 1
ATOM 2968 C C . LYS B 1 89 ? 7.191 -5.094 -3.992 1 94.38 89 LYS B C 1
ATOM 2970 O O . LYS B 1 89 ? 6.383 -4.199 -4.246 1 94.38 89 LYS B O 1
ATOM 2975 N N . ARG B 1 90 ? 7.23 -6.246 -4.637 1 91.31 90 ARG B N 1
ATOM 2976 C CA . ARG B 1 90 ? 6.262 -6.523 -5.691 1 91.31 90 ARG B CA 1
ATOM 2977 C C . ARG B 1 90 ? 4.844 -6.559 -5.137 1 91.31 90 ARG B C 1
ATOM 2979 O O . ARG B 1 90 ? 3.924 -5.992 -5.727 1 91.31 90 ARG B O 1
ATOM 2986 N N . SER B 1 91 ? 4.672 -7.211 -3.98 1 94.12 91 SER B N 1
ATOM 2987 C CA . SER B 1 91 ? 3.352 -7.27 -3.365 1 94.12 91 SER B CA 1
ATOM 2988 C C . SER B 1 91 ? 2.857 -5.879 -2.98 1 94.12 91 SER B C 1
ATOM 2990 O O . SER B 1 91 ? 1.661 -5.594 -3.062 1 94.12 91 SER B O 1
ATOM 2992 N N . ARG B 1 92 ? 3.736 -4.996 -2.557 1 95.25 92 ARG B N 1
ATOM 2993 C CA . ARG B 1 92 ? 3.389 -3.609 -2.266 1 95.25 92 ARG B CA 1
ATOM 2994 C C . ARG B 1 92 ? 2.896 -2.895 -3.52 1 95.25 92 ARG B C 1
ATOM 2996 O O . ARG B 1 92 ? 1.879 -2.199 -3.484 1 95.25 92 ARG B O 1
ATOM 3003 N N . LEU B 1 93 ? 3.676 -3.055 -4.559 1 90.44 93 LEU B N 1
ATOM 3004 C CA . LEU B 1 93 ? 3.311 -2.4 -5.812 1 90.44 93 LEU B CA 1
ATOM 3005 C C . LEU B 1 93 ? 1.94 -2.869 -6.293 1 90.44 93 LEU B C 1
ATOM 3007 O O . LEU B 1 93 ? 1.133 -2.064 -6.762 1 90.44 93 LEU B O 1
ATOM 3011 N N . TYR B 1 94 ? 1.697 -4.195 -6.184 1 89.25 94 TYR B N 1
ATOM 3012 C CA . TYR B 1 94 ? 0.39 -4.719 -6.562 1 89.25 94 TYR B CA 1
ATOM 3013 C C . TYR B 1 94 ? -0.721 -4.043 -5.77 1 89.25 94 TYR B C 1
ATOM 3015 O O . TYR B 1 94 ? -1.737 -3.633 -6.332 1 89.25 94 TYR B O 1
ATOM 3023 N N . GLN B 1 95 ? -0.475 -3.893 -4.492 1 92.12 95 GLN B N 1
ATOM 3024 C CA . GLN B 1 95 ? -1.431 -3.197 -3.635 1 92.12 95 GLN B CA 1
ATOM 3025 C C . GLN B 1 95 ? -1.666 -1.769 -4.117 1 92.12 95 GLN B C 1
ATOM 3027 O O . GLN B 1 95 ? -2.811 -1.322 -4.219 1 92.12 95 GLN B O 1
ATOM 3032 N N . GLY B 1 96 ? -0.598 -1.097 -4.406 1 88.19 96 GLY B N 1
ATOM 3033 C CA . GLY B 1 96 ? -0.693 0.278 -4.871 1 88.19 96 GLY B CA 1
ATOM 3034 C C . GLY B 1 96 ? -1.468 0.418 -6.168 1 88.19 96 GLY B C 1
ATOM 3035 O O . GLY B 1 96 ? -2.293 1.322 -6.309 1 88.19 96 GLY B O 1
ATOM 3036 N N . ILE B 1 97 ? -1.225 -0.436 -7.074 1 84.69 97 ILE B N 1
ATOM 3037 C CA . ILE B 1 97 ? -1.894 -0.416 -8.367 1 84.69 97 ILE B CA 1
ATOM 3038 C C . ILE B 1 97 ? -3.389 -0.661 -8.18 1 84.69 97 ILE B C 1
ATOM 3040 O O . ILE B 1 97 ? -4.219 0.055 -8.75 1 84.69 97 ILE B O 1
ATOM 3044 N N . ILE B 1 98 ? -3.744 -1.597 -7.363 1 86.38 98 ILE B N 1
ATOM 3045 C CA . ILE B 1 98 ? -5.141 -1.903 -7.086 1 86.38 98 ILE B CA 1
ATOM 3046 C C . ILE B 1 98 ? -5.816 -0.699 -6.43 1 86.38 98 ILE B C 1
ATOM 3048 O O . ILE B 1 98 ? -6.871 -0.247 -6.879 1 86.38 98 ILE B O 1
ATOM 3052 N N . ASP B 1 99 ? -5.184 -0.132 -5.453 1 86.81 99 ASP B N 1
ATOM 3053 C CA . ASP B 1 99 ? -5.754 0.974 -4.691 1 86.81 99 ASP B CA 1
ATOM 3054 C C . ASP B 1 99 ? -5.953 2.203 -5.574 1 86.81 99 ASP B C 1
ATOM 3056 O O . ASP B 1 99 ? -6.941 2.924 -5.426 1 86.81 99 ASP B O 1
ATOM 3060 N N . SER B 1 100 ? -5.047 2.445 -6.414 1 79.44 100 SER B N 1
ATOM 3061 C CA . SER B 1 100 ? -5.098 3.639 -7.254 1 79.44 100 SER B CA 1
ATOM 3062 C C . SER B 1 100 ? -6.262 3.57 -8.242 1 79.44 100 SER B C 1
ATOM 3064 O O . SER B 1 100 ? -6.715 4.602 -8.742 1 79.44 100 SER B O 1
ATOM 3066 N N . LYS B 1 101 ? -6.766 2.395 -8.469 1 76.44 101 LYS B N 1
ATOM 3067 C CA . LYS B 1 101 ? -7.855 2.207 -9.422 1 76.44 101 LYS B CA 1
ATOM 3068 C C . LYS B 1 101 ? -9.211 2.193 -8.711 1 76.44 101 LYS B C 1
ATOM 3070 O O . LYS B 1 101 ? -10.25 2.355 -9.352 1 76.44 101 LYS B O 1
ATOM 3075 N N . LEU B 1 102 ? -9.242 1.843 -7.488 1 74.88 102 LEU B N 1
ATOM 3076 C CA . LEU B 1 102 ? -10.484 1.646 -6.75 1 74.88 102 LEU B CA 1
ATOM 3077 C C . LEU B 1 102 ? -11.133 2.982 -6.406 1 74.88 102 LEU B C 1
ATOM 3079 O O . LEU B 1 102 ? -12.352 3.061 -6.234 1 74.88 102 LEU B O 1
ATOM 3083 N N . LEU B 1 103 ? -10.383 3.988 -6.07 1 65.94 103 LEU B N 1
ATOM 3084 C CA . LEU B 1 103 ? -11.062 5.227 -5.707 1 65.94 103 LEU B CA 1
ATOM 3085 C C . LEU B 1 103 ? -11.008 6.234 -6.848 1 65.94 103 LEU B C 1
ATOM 3087 O O . LEU B 1 103 ? -9.93 6.738 -7.184 1 65.94 103 LEU B O 1
ATOM 3091 N N . PRO B 1 104 ? -12.172 6.148 -7.57 1 57.03 104 PRO B N 1
ATOM 3092 C CA . PRO B 1 104 ? -12.258 7.168 -8.617 1 57.03 104 PRO B CA 1
ATOM 3093 C C . PRO B 1 104 ? -11.891 8.562 -8.109 1 57.03 104 PRO B C 1
ATOM 3095 O O . PRO B 1 104 ? -12.008 8.836 -6.914 1 57.03 104 PRO B O 1
ATOM 3098 N N . PRO B 1 105 ? -11.375 9.219 -9 1 56.09 105 PRO B N 1
ATOM 3099 C CA . PRO B 1 105 ? -11.125 10.617 -8.633 1 56.09 105 PRO B CA 1
ATOM 3100 C C . PRO B 1 105 ? -12.336 11.289 -8.008 1 56.09 105 PRO B C 1
ATOM 3102 O O . PRO B 1 105 ? -13.469 11.078 -8.453 1 56.09 105 PRO B O 1
ATOM 3105 N N . GLY B 1 106 ? -12.234 11.867 -6.863 1 55.44 106 GLY B N 1
ATOM 3106 C CA . GLY B 1 106 ? -13.312 12.648 -6.273 1 55.44 106 GLY B CA 1
ATOM 3107 C C . GLY B 1 106 ? -13.906 12.016 -5.031 1 55.44 106 GLY B C 1
ATOM 3108 O O . GLY B 1 106 ? -14.688 12.641 -4.32 1 55.44 106 GLY B O 1
ATOM 3109 N N . VAL B 1 107 ? -13.539 10.703 -4.938 1 57.56 107 VAL B N 1
ATOM 3110 C CA . VAL B 1 107 ? -14.125 10.062 -3.764 1 57.56 107 VAL B CA 1
ATOM 3111 C C . VAL B 1 107 ? -13.508 10.641 -2.494 1 57.56 107 VAL B C 1
ATOM 3113 O O . VAL B 1 107 ? -12.281 10.734 -2.383 1 57.56 107 VAL B O 1
ATOM 3116 N N . ILE B 1 108 ? -14.445 11.102 -1.574 1 63.31 108 ILE B N 1
ATOM 3117 C CA . ILE B 1 108 ? -14 11.781 -0.364 1 63.31 108 ILE B CA 1
ATOM 3118 C C . ILE B 1 108 ? -13.945 10.797 0.798 1 63.31 108 ILE B C 1
ATOM 3120 O O . ILE B 1 108 ? -13.148 10.953 1.724 1 63.31 108 ILE B O 1
ATOM 3124 N N . ASP B 1 109 ? -14.711 9.695 0.643 1 75.62 109 ASP B N 1
ATOM 3125 C CA . ASP B 1 109 ? -14.734 8.781 1.779 1 75.62 109 ASP B CA 1
ATOM 3126 C C . ASP B 1 109 ? -13.766 7.617 1.566 1 75.62 109 ASP B C 1
ATOM 3128 O O . ASP B 1 109 ? -14.086 6.664 0.853 1 75.62 109 ASP B O 1
ATOM 3132 N N . PHE B 1 110 ? -12.68 7.637 2.273 1 79.25 110 PHE B N 1
ATOM 3133 C CA . PHE B 1 110 ? -11.625 6.645 2.131 1 79.25 110 PHE B CA 1
ATOM 3134 C C . PHE B 1 110 ? -12.047 5.316 2.746 1 79.25 110 PHE B C 1
ATOM 3136 O O . PHE B 1 110 ? -11.422 4.281 2.488 1 79.25 110 PHE B O 1
ATOM 3143 N N . ASN B 1 111 ? -13.109 5.387 3.471 1 80 111 ASN B N 1
ATOM 3144 C CA . ASN B 1 111 ? -13.586 4.141 4.059 1 80 111 ASN B CA 1
ATOM 3145 C C . ASN B 1 111 ? -14.219 3.227 3.01 1 80 111 ASN B C 1
ATOM 3147 O O . ASN B 1 111 ? -14.43 2.041 3.262 1 80 111 ASN B O 1
ATOM 3151 N N . LEU B 1 112 ? -14.367 3.787 1.877 1 80.88 112 LEU B N 1
ATOM 3152 C CA . LEU B 1 112 ? -14.953 3.008 0.791 1 80.88 112 LEU B CA 1
ATOM 3153 C C . LEU B 1 112 ? -13.891 2.154 0.103 1 80.88 112 LEU B C 1
ATOM 3155 O O . LEU B 1 112 ? -14.219 1.31 -0.735 1 80.88 112 LEU B O 1
ATOM 3159 N N . LEU B 1 113 ? -12.695 2.348 0.502 1 87.69 113 LEU B N 1
ATOM 3160 C CA . LEU B 1 113 ? -11.633 1.518 -0.061 1 87.69 113 LEU B CA 1
ATOM 3161 C C . LEU B 1 113 ? -11.859 0.047 0.272 1 87.69 113 LEU B C 1
ATOM 3163 O O . LEU B 1 113 ? -12.07 -0.305 1.435 1 87.69 113 LEU B O 1
ATOM 3167 N N . ASN B 1 114 ? -11.852 -0.759 -0.7 1 90.56 114 ASN B N 1
ATOM 3168 C CA . ASN B 1 114 ? -12.07 -2.191 -0.528 1 90.56 114 ASN B CA 1
ATOM 3169 C C . ASN B 1 114 ? -10.977 -2.83 0.325 1 90.56 114 ASN B C 1
ATOM 3171 O O . ASN B 1 114 ? -9.836 -2.367 0.327 1 90.56 114 ASN B O 1
ATOM 3175 N N . GLU B 1 115 ? -11.461 -3.852 1.035 1 94.69 115 GLU B N 1
ATOM 3176 C CA . GLU B 1 115 ? -10.438 -4.75 1.562 1 94.69 115 GLU B CA 1
ATOM 3177 C C . GLU B 1 115 ? -9.719 -5.496 0.436 1 94.69 115 GLU B C 1
ATOM 3179 O O . GLU B 1 115 ? -10.352 -5.898 -0.545 1 94.69 115 GLU B O 1
ATOM 3184 N N . VAL B 1 116 ? -8.43 -5.555 0.558 1 95.19 116 VAL B N 1
ATOM 3185 C CA . VAL B 1 116 ? -7.641 -6.211 -0.479 1 95.19 116 VAL B CA 1
ATOM 3186 C C . VAL B 1 116 ? -6.773 -7.305 0.143 1 95.19 116 VAL B C 1
ATOM 3188 O O . VAL B 1 116 ? -6.105 -7.074 1.152 1 95.19 116 VAL B O 1
ATOM 3191 N N . LEU B 1 117 ? -6.828 -8.469 -0.4 1 96.62 117 LEU B N 1
ATOM 3192 C CA . LEU B 1 117 ? -5.977 -9.586 -0.022 1 96.62 117 LEU B CA 1
ATOM 3193 C C . LEU B 1 117 ? -5.113 -10.039 -1.197 1 96.62 117 LEU B C 1
ATOM 3195 O O . LEU B 1 117 ? -5.641 -10.422 -2.246 1 96.62 117 LEU B O 1
ATOM 3199 N N . ILE B 1 118 ? -3.816 -9.945 -1.068 1 96.5 118 ILE B N 1
ATOM 3200 C CA . ILE B 1 118 ? -2.869 -10.406 -2.078 1 96.5 118 ILE B CA 1
ATOM 3201 C C . ILE B 1 118 ? -2.195 -11.688 -1.605 1 96.5 118 ILE B C 1
ATOM 3203 O O . ILE B 1 118 ? -1.626 -11.734 -0.512 1 96.5 118 ILE B O 1
ATOM 3207 N N . VAL B 1 119 ? -2.258 -12.688 -2.424 1 96.81 119 VAL B N 1
ATOM 3208 C CA . VAL B 1 119 ? -1.694 -13.984 -2.08 1 96.81 119 VAL B CA 1
ATOM 3209 C C . VAL B 1 119 ? -0.62 -14.367 -3.096 1 96.81 119 VAL B C 1
ATOM 3211 O O . VAL B 1 119 ? -0.864 -14.344 -4.305 1 96.81 119 VAL B O 1
ATOM 3214 N N . MET B 1 120 ? 0.519 -14.672 -2.621 1 96.5 120 MET B N 1
ATOM 3215 C CA . MET B 1 120 ? 1.583 -15.211 -3.463 1 96.5 120 MET B CA 1
ATOM 3216 C C . MET B 1 120 ? 1.936 -16.641 -3.053 1 96.5 120 MET B C 1
ATOM 3218 O O . MET B 1 120 ? 2.207 -16.906 -1.879 1 96.5 120 MET B O 1
ATOM 3222 N N . ILE B 1 121 ? 1.893 -17.531 -3.977 1 97.12 121 ILE B N 1
ATOM 3223 C CA . ILE B 1 121 ? 2.176 -18.938 -3.725 1 97.12 121 ILE B CA 1
ATOM 3224 C C . ILE B 1 121 ? 3.529 -19.312 -4.328 1 97.12 121 ILE B C 1
ATOM 3226 O O . ILE B 1 121 ? 3.75 -19.141 -5.527 1 97.12 121 ILE B O 1
ATOM 3230 N N . THR B 1 122 ? 4.398 -19.844 -3.523 1 98.06 122 THR B N 1
ATOM 3231 C CA . THR B 1 122 ? 5.762 -20.125 -3.957 1 98.06 122 THR B CA 1
ATOM 3232 C C . THR B 1 122 ? 6.188 -21.531 -3.541 1 98.06 122 THR B C 1
ATOM 3234 O O . THR B 1 122 ? 5.707 -22.047 -2.535 1 98.06 122 THR B O 1
ATOM 3237 N N . PRO B 1 123 ? 7.09 -22.156 -4.289 1 98.25 123 PRO B N 1
ATOM 3238 C CA . PRO B 1 123 ? 7.637 -23.453 -3.879 1 98.25 123 PRO B CA 1
ATOM 3239 C C . PRO B 1 123 ? 8.914 -23.312 -3.059 1 98.25 123 PRO B C 1
ATOM 3241 O O . PRO B 1 123 ? 9.781 -24.188 -3.115 1 98.25 123 PRO B O 1
ATOM 3244 N N . PHE B 1 124 ? 9.156 -22.172 -2.424 1 98.06 124 PHE B N 1
ATOM 3245 C CA . PHE B 1 124 ? 10.289 -21.938 -1.54 1 98.06 124 PHE B CA 1
ATOM 3246 C C . PHE B 1 124 ? 9.859 -21.109 -0.334 1 98.06 124 PHE B C 1
ATOM 3248 O O . PHE B 1 124 ? 8.875 -20.359 -0.397 1 98.06 124 PHE B O 1
ATOM 3255 N N . ASP B 1 125 ? 10.602 -21.281 0.681 1 98.25 125 ASP B N 1
ATOM 3256 C CA . ASP B 1 125 ? 10.32 -20.547 1.906 1 98.25 125 ASP B CA 1
ATOM 3257 C C . ASP B 1 125 ? 10.992 -19.172 1.886 1 98.25 125 ASP B C 1
ATOM 3259 O O . ASP B 1 125 ? 12.172 -19.047 2.215 1 98.25 125 ASP B O 1
ATOM 3263 N N . LEU B 1 126 ? 10.273 -18.188 1.582 1 97.69 126 LEU B N 1
ATOM 3264 C CA . LEU B 1 126 ? 10.805 -16.844 1.403 1 97.69 126 LEU B CA 1
ATOM 3265 C C . LEU B 1 126 ? 11.391 -16.312 2.709 1 97.69 126 LEU B C 1
ATOM 3267 O O . LEU B 1 126 ? 12.328 -15.516 2.693 1 97.69 126 LEU B O 1
ATOM 3271 N N . PHE B 1 127 ? 10.906 -16.812 3.889 1 98.12 127 PHE B N 1
ATOM 3272 C CA . PHE B 1 127 ? 11.227 -16.156 5.152 1 98.12 127 PHE B CA 1
ATOM 3273 C C . PHE B 1 127 ? 12.023 -17.078 6.059 1 98.12 127 PHE B C 1
ATOM 3275 O O . PHE B 1 127 ? 12.594 -16.656 7.062 1 98.12 127 PHE B O 1
ATOM 3282 N N . GLY B 1 128 ? 12.016 -18.375 5.816 1 97.81 128 GLY B N 1
ATOM 3283 C CA . GLY B 1 128 ? 12.938 -19.297 6.453 1 97.81 128 GLY B CA 1
ATOM 3284 C C . GLY B 1 128 ? 12.43 -19.828 7.777 1 97.81 128 GLY B C 1
ATOM 3285 O O . GLY B 1 128 ? 13.211 -20.312 8.594 1 97.81 128 GLY B O 1
ATOM 3286 N N . HIS B 1 129 ? 11.141 -19.766 8.039 1 98.25 129 HIS B N 1
ATOM 3287 C CA . HIS B 1 129 ? 10.609 -20.25 9.312 1 98.25 129 HIS B CA 1
ATOM 3288 C C . HIS B 1 129 ? 9.898 -21.594 9.141 1 98.25 129 HIS B C 1
ATOM 3290 O O . HIS B 1 129 ? 9.312 -22.109 10.094 1 98.25 129 HIS B O 1
ATOM 3296 N N . GLY B 1 130 ? 9.828 -22.078 7.875 1 98.38 130 GLY B N 1
ATOM 3297 C CA . GLY B 1 130 ? 9.266 -23.391 7.598 1 98.38 130 GLY B CA 1
ATOM 3298 C C . GLY B 1 130 ? 7.75 -23.406 7.617 1 98.38 130 GLY B C 1
ATOM 3299 O O . GLY B 1 130 ? 7.137 -24.469 7.742 1 98.38 130 GLY B O 1
ATOM 3300 N N . LEU B 1 131 ? 7.066 -22.266 7.609 1 98.62 131 LEU B N 1
ATOM 3301 C CA . LEU B 1 131 ? 5.609 -22.219 7.691 1 98.62 131 LEU B CA 1
ATOM 3302 C C . LEU B 1 131 ? 4.984 -22.375 6.309 1 98.62 131 LEU B C 1
ATOM 3304 O O . LEU B 1 131 ? 5.598 -22 5.301 1 98.62 131 LEU B O 1
ATOM 3308 N N . TYR B 1 132 ? 3.777 -22.891 6.258 1 98.75 132 TYR B N 1
ATOM 3309 C CA . TYR B 1 132 ? 3.008 -22.969 5.023 1 98.75 132 TYR B CA 1
ATOM 3310 C C . TYR B 1 132 ? 2.418 -21.594 4.672 1 98.75 132 TYR B C 1
ATOM 3312 O O . TYR B 1 132 ? 2.191 -21.297 3.496 1 98.75 132 TYR B O 1
ATOM 3320 N N . ARG B 1 133 ? 2.209 -20.844 5.711 1 98.81 133 ARG B N 1
ATOM 3321 C CA . ARG B 1 133 ? 1.492 -19.594 5.527 1 98.81 133 ARG B CA 1
ATOM 3322 C C . ARG B 1 133 ? 2.129 -18.469 6.344 1 98.81 133 ARG B C 1
ATOM 3324 O O . ARG B 1 133 ? 2.42 -18.641 7.527 1 98.81 133 ARG B O 1
ATOM 3331 N N . TYR B 1 134 ? 2.434 -17.406 5.746 1 98.75 134 TYR B N 1
ATOM 3332 C CA . TYR B 1 134 ? 2.826 -16.141 6.355 1 98.75 134 TYR B CA 1
ATOM 3333 C C . TYR B 1 134 ? 1.816 -15.039 6.035 1 98.75 134 TYR B C 1
ATOM 3335 O O . TYR B 1 134 ? 1.601 -14.711 4.863 1 98.75 134 TYR B O 1
ATOM 3343 N N . THR B 1 135 ? 1.162 -14.508 7.039 1 98.69 135 THR B N 1
ATOM 3344 C CA . THR B 1 135 ? 0.174 -13.453 6.863 1 98.69 135 THR B CA 1
ATOM 3345 C C . THR B 1 135 ? 0.715 -12.117 7.367 1 98.69 135 THR B C 1
ATOM 3347 O O . THR B 1 135 ? 1.124 -12.008 8.523 1 98.69 135 THR B O 1
ATOM 3350 N N . PHE B 1 136 ? 0.72 -11.156 6.508 1 98.75 136 PHE B N 1
ATOM 3351 C CA . PHE B 1 136 ? 1.271 -9.859 6.871 1 98.75 136 PHE B CA 1
ATOM 3352 C C . PHE B 1 136 ? 0.183 -8.789 6.871 1 98.75 13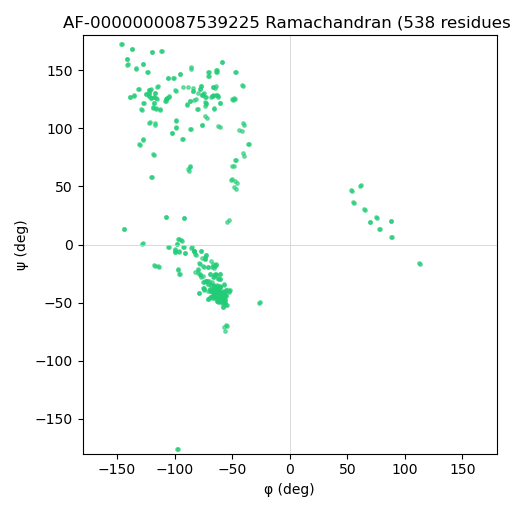6 PHE B C 1
ATOM 3354 O O . PHE B 1 136 ? -0.643 -8.742 5.957 1 98.75 136 PHE B O 1
ATOM 3361 N N . GLN B 1 137 ? 0.189 -7.992 7.852 1 98.56 137 GLN B N 1
ATOM 3362 C CA . GLN B 1 137 ? -0.624 -6.789 8 1 98.56 137 GLN B CA 1
ATOM 3363 C C . GLN B 1 137 ? 0.174 -5.664 8.656 1 98.56 137 GLN B C 1
ATOM 3365 O O . GLN B 1 137 ? 1.233 -5.902 9.234 1 98.56 137 GLN B O 1
ATOM 3370 N N . MET B 1 138 ? -0.285 -4.438 8.469 1 98.62 138 MET B N 1
ATOM 3371 C CA . MET B 1 138 ? 0.355 -3.32 9.156 1 98.62 138 MET B CA 1
ATOM 3372 C C . MET B 1 138 ? 0.159 -3.428 10.664 1 98.62 138 MET B C 1
ATOM 3374 O O . MET B 1 138 ? -0.974 -3.414 11.148 1 98.62 138 MET B O 1
ATOM 3378 N N . ARG B 1 139 ? 1.259 -3.57 11.359 1 98.25 139 ARG B N 1
ATOM 3379 C CA . ARG B 1 139 ? 1.234 -3.666 12.812 1 98.25 139 ARG B CA 1
ATOM 3380 C C . ARG B 1 139 ? 2.184 -2.652 13.445 1 98.25 139 ARG B C 1
ATOM 3382 O O . ARG B 1 139 ? 3.164 -2.24 12.828 1 98.25 139 ARG B O 1
ATOM 3389 N N . CYS B 1 140 ? 1.868 -2.336 14.609 1 98.25 140 CYS B N 1
ATOM 3390 C CA . CYS B 1 140 ? 2.561 -1.255 15.305 1 98.25 140 CYS B CA 1
ATOM 3391 C C . CYS B 1 140 ? 3.84 -1.76 15.961 1 98.25 140 CYS B C 1
ATOM 3393 O O . CYS B 1 140 ? 3.836 -2.809 16.609 1 98.25 140 CYS B O 1
ATOM 3395 N N . GLU B 1 141 ? 4.891 -1.065 15.766 1 97.06 141 GLU B N 1
ATOM 3396 C CA . GLU B 1 141 ? 6.172 -1.407 16.375 1 97.06 141 GLU B CA 1
ATOM 3397 C C . GLU B 1 141 ? 6.129 -1.216 17.891 1 97.06 141 GLU B C 1
ATOM 3399 O O . GLU B 1 141 ? 6.602 -2.07 18.641 1 97.06 141 GLU B O 1
ATOM 3404 N N . GLU B 1 142 ? 5.555 -0.101 18.344 1 97.38 142 GLU B N 1
ATOM 3405 C CA . GLU B 1 142 ? 5.527 0.273 19.75 1 97.38 142 GLU B CA 1
ATOM 3406 C C . GLU B 1 142 ? 4.516 -0.567 20.531 1 97.38 142 GLU B C 1
ATOM 3408 O O . GLU B 1 142 ? 4.695 -0.813 21.719 1 97.38 142 GLU B O 1
ATOM 3413 N N . VAL B 1 143 ? 3.424 -0.974 19.891 1 97 143 VAL B N 1
ATOM 3414 C CA . VAL B 1 143 ? 2.383 -1.835 20.438 1 97 143 VAL B CA 1
ATOM 3415 C C . VAL B 1 143 ? 2.137 -3.016 19.5 1 97 143 VAL B C 1
ATOM 3417 O O . VAL B 1 143 ? 1.221 -2.982 18.672 1 97 143 VAL B O 1
ATOM 3420 N N . PRO B 1 144 ? 2.848 -4.109 19.719 1 93.12 144 PRO B N 1
ATOM 3421 C CA . PRO B 1 144 ? 2.859 -5.199 18.734 1 93.12 144 PRO B CA 1
ATOM 3422 C C . PRO B 1 144 ? 1.472 -5.789 18.5 1 93.12 144 PRO B C 1
ATOM 3424 O O . PRO B 1 144 ? 1.191 -6.289 17.406 1 93.12 144 PRO B O 1
ATOM 3427 N N . GLU B 1 145 ? 0.557 -5.688 19.453 1 94.88 145 GLU B N 1
ATOM 3428 C CA . GLU B 1 145 ? -0.773 -6.27 19.312 1 94.88 145 GLU B CA 1
ATOM 3429 C C . GLU B 1 145 ? -1.691 -5.355 18.516 1 94.88 145 GLU B C 1
ATOM 3431 O O . GLU B 1 145 ? -2.775 -5.766 18.094 1 94.88 145 GLU B O 1
ATOM 3436 N N . LEU B 1 146 ? -1.241 -4.148 18.234 1 97.56 146 LEU B N 1
ATOM 3437 C CA . LEU B 1 146 ? -2.072 -3.15 17.562 1 97.56 146 LEU B CA 1
ATOM 3438 C C . LEU B 1 146 ? -1.938 -3.258 16.047 1 97.56 146 LEU B C 1
ATOM 3440 O O . LEU B 1 146 ? -0.833 -3.162 15.516 1 97.56 146 LEU B O 1
ATOM 3444 N N . LYS B 1 147 ? -3.084 -3.512 15.375 1 98 147 LYS B N 1
ATOM 3445 C CA . LYS B 1 147 ? -3.17 -3.492 13.922 1 98 147 LYS B CA 1
ATOM 3446 C C . LYS B 1 147 ? -3.664 -2.141 13.414 1 98 147 LYS B C 1
ATOM 3448 O O . LYS B 1 147 ? -4.512 -1.509 14.047 1 98 147 LYS B O 1
ATOM 3453 N N . LEU B 1 148 ? -3.205 -1.705 12.281 1 98.25 148 LEU B N 1
ATOM 3454 C CA . LEU B 1 148 ? -3.625 -0.432 11.711 1 98.25 148 LEU B CA 1
ATOM 3455 C C . LEU B 1 148 ? -5.051 -0.523 11.172 1 98.25 148 LEU B C 1
ATOM 3457 O O . LEU B 1 148 ? -5.773 0.473 11.148 1 98.25 148 LEU B O 1
ATOM 3461 N N . ASP B 1 149 ? -5.43 -1.722 10.688 1 96.75 149 ASP B N 1
ATOM 3462 C CA . ASP B 1 149 ? -6.754 -1.989 10.133 1 96.75 149 ASP B CA 1
ATOM 3463 C C . ASP B 1 149 ? -7.02 -1.116 8.906 1 96.75 149 ASP B C 1
ATOM 3465 O O . ASP B 1 149 ? -8.047 -0.442 8.836 1 96.75 149 ASP B O 1
ATOM 3469 N N . ASP B 1 150 ? -6.098 -1.147 8.016 1 97.31 150 ASP B N 1
ATOM 3470 C CA . ASP B 1 150 ? -6.238 -0.371 6.789 1 97.31 150 ASP B CA 1
ATOM 3471 C C . ASP B 1 150 ? -6.879 -1.205 5.684 1 97.31 150 ASP B C 1
ATOM 3473 O O . ASP B 1 150 ? -7 -0.747 4.547 1 97.31 150 ASP B O 1
ATOM 3477 N N . GLY B 1 151 ? -7.184 -2.477 5.93 1 97 151 GLY B N 1
ATOM 3478 C CA . GLY B 1 151 ? -7.898 -3.332 4.996 1 97 151 GLY B CA 1
ATOM 3479 C C . GLY B 1 151 ? -6.98 -4.051 4.027 1 97 151 GLY B C 1
ATOM 3480 O O . GLY B 1 151 ? -7.445 -4.699 3.088 1 97 151 GLY B O 1
ATOM 3481 N N . ALA B 1 152 ? -5.672 -3.939 4.219 1 97.69 152 ALA B N 1
ATOM 3482 C CA . ALA B 1 152 ? -4.707 -4.594 3.338 1 97.69 152 ALA B CA 1
ATOM 3483 C C . ALA B 1 152 ? -4.086 -5.812 4.016 1 97.69 152 ALA B C 1
ATOM 3485 O O . ALA B 1 152 ? -3.6 -5.723 5.145 1 97.69 152 ALA B O 1
ATOM 3486 N N . THR B 1 153 ? -4.117 -6.906 3.402 1 98.31 153 THR B N 1
ATOM 3487 C CA . THR B 1 153 ? -3.488 -8.133 3.879 1 98.31 153 THR B CA 1
ATOM 3488 C C . THR B 1 153 ? -2.67 -8.789 2.771 1 98.31 153 THR B C 1
ATOM 3490 O O . THR B 1 153 ? -3.111 -8.852 1.622 1 98.31 153 THR B O 1
ATOM 3493 N N . ARG B 1 154 ? -1.47 -9.195 3.072 1 98.38 154 ARG B N 1
ATOM 3494 C CA . ARG B 1 154 ? -0.604 -9.945 2.172 1 98.38 154 ARG B CA 1
ATOM 3495 C C . ARG B 1 154 ? -0.307 -11.336 2.732 1 98.38 154 ARG B C 1
ATOM 3497 O O . ARG B 1 154 ? 0.067 -11.469 3.9 1 98.38 154 ARG B O 1
ATOM 3504 N N . ILE B 1 155 ? -0.493 -12.297 1.92 1 98.56 155 ILE B N 1
ATOM 3505 C CA . ILE B 1 155 ? -0.258 -13.672 2.336 1 98.56 155 ILE B CA 1
ATOM 3506 C C . ILE B 1 155 ? 0.774 -14.32 1.417 1 98.56 155 ILE B C 1
ATOM 3508 O O . ILE B 1 155 ? 0.679 -14.219 0.192 1 98.56 155 ILE B O 1
ATOM 3512 N N . PHE B 1 156 ? 1.735 -14.914 1.986 1 98.75 156 PHE B N 1
ATOM 3513 C CA . PHE B 1 156 ? 2.707 -15.727 1.264 1 98.75 156 PHE B CA 1
ATOM 3514 C C . PHE B 1 156 ? 2.574 -17.203 1.642 1 98.75 156 PHE B C 1
ATOM 3516 O O . PHE B 1 156 ? 2.723 -17.562 2.811 1 98.75 156 PHE B O 1
ATOM 3523 N N . LEU B 1 157 ? 2.232 -17.969 0.685 1 98.69 157 LEU B N 1
ATOM 3524 C CA . LEU B 1 157 ? 2.109 -19.406 0.89 1 98.69 157 LEU B CA 1
ATOM 3525 C C . LEU B 1 157 ? 3.336 -20.141 0.354 1 98.69 157 LEU B C 1
ATOM 3527 O O . LEU B 1 157 ? 3.867 -19.781 -0.7 1 98.69 157 LEU B O 1
ATOM 3531 N N . ASN B 1 158 ? 3.686 -21.109 1.035 1 98.12 158 ASN B N 1
ATOM 3532 C CA . ASN B 1 158 ? 4.879 -21.906 0.771 1 98.12 158 ASN B CA 1
ATOM 3533 C C . ASN B 1 158 ? 4.551 -23.391 0.672 1 98.12 158 ASN B C 1
ATOM 3535 O O . ASN B 1 158 ? 4.027 -23.984 1.619 1 98.12 158 ASN B O 1
ATOM 3539 N N . THR B 1 159 ? 4.875 -24.031 -0.469 1 98.19 159 THR B N 1
ATOM 3540 C CA . THR B 1 159 ? 4.516 -25.438 -0.665 1 98.19 159 THR B CA 1
ATOM 3541 C C . THR B 1 159 ? 5.461 -26.359 0.109 1 98.19 159 THR B C 1
ATOM 3543 O O . THR B 1 159 ? 5.219 -27.562 0.215 1 98.19 159 THR B O 1
ATOM 3546 N N . LYS B 1 160 ? 6.512 -25.812 0.734 1 97.94 160 LYS B N 1
ATOM 3547 C CA . LYS B 1 160 ? 7.52 -26.594 1.437 1 97.94 160 LYS B CA 1
ATOM 3548 C C . LYS B 1 160 ? 7.391 -26.438 2.949 1 97.94 160 LYS B C 1
ATOM 3550 O O . LYS B 1 160 ? 8.367 -26.609 3.684 1 97.94 160 LYS B O 1
ATOM 3555 N N . GLY B 1 161 ? 6.27 -26.094 3.402 1 98.06 161 GLY B N 1
ATOM 3556 C CA . GLY B 1 161 ? 6.055 -25.906 4.832 1 98.06 161 GLY B CA 1
ATOM 3557 C C . GLY B 1 161 ? 6.344 -27.156 5.641 1 98.06 161 GLY B C 1
ATOM 3558 O O . GLY B 1 161 ? 6.266 -28.266 5.121 1 98.06 161 GLY B O 1
ATOM 3559 N N . LYS B 1 162 ? 6.633 -26.969 6.922 1 98.25 162 LYS B N 1
ATOM 3560 C CA . LYS B 1 162 ? 6.98 -28.078 7.805 1 98.25 162 LYS B CA 1
ATOM 3561 C C . LYS B 1 162 ? 6.121 -28.062 9.062 1 98.25 162 LYS B C 1
ATOM 3563 O O . LYS B 1 162 ? 6.32 -28.891 9.961 1 98.25 162 LYS B O 1
ATOM 3568 N N . HIS B 1 163 ? 5.246 -27.141 9.156 1 97.94 163 HIS B N 1
ATOM 3569 C CA . HIS B 1 163 ? 4.391 -27.031 10.328 1 97.94 163 HIS B CA 1
ATOM 3570 C C . HIS B 1 163 ? 2.922 -27.188 9.961 1 97.94 163 HIS B C 1
ATOM 3572 O O . HIS B 1 163 ? 2.178 -26.203 9.914 1 97.94 163 HIS B O 1
ATOM 3578 N N . PRO B 1 164 ? 2.506 -28.422 9.742 1 97.25 164 PRO B N 1
ATOM 3579 C CA . PRO B 1 164 ? 1.14 -28.672 9.281 1 97.25 164 PRO B CA 1
ATOM 3580 C C . PRO B 1 164 ? 0.09 -28.344 10.336 1 97.25 164 PRO B C 1
ATOM 3582 O O . PRO B 1 164 ? -1.083 -28.141 10.008 1 97.25 164 PRO B O 1
ATOM 3585 N N . GLU B 1 165 ? 0.48 -28.156 11.617 1 96.88 165 GLU B N 1
ATOM 3586 C CA . GLU B 1 165 ? -0.453 -27.938 12.719 1 96.88 165 GLU B CA 1
ATOM 3587 C C . GLU B 1 165 ? -1.002 -26.516 12.688 1 96.88 165 GLU B C 1
ATOM 3589 O O . GLU B 1 165 ? -2.006 -26.219 13.344 1 96.88 165 GLU B O 1
ATOM 3594 N N . LEU B 1 166 ? -0.451 -25.656 11.898 1 96.44 166 LEU B N 1
ATOM 3595 C CA . LEU B 1 166 ? -0.811 -24.234 11.945 1 96.44 166 LEU B CA 1
ATOM 3596 C C . LEU B 1 166 ? -1.792 -23.891 10.828 1 96.44 166 LEU B C 1
ATOM 3598 O O . LEU B 1 166 ? -2.277 -22.75 10.758 1 96.44 166 LEU B O 1
ATOM 3602 N N . VAL B 1 167 ? -2.053 -24.859 9.93 1 97.75 167 VAL B N 1
ATOM 3603 C CA . VAL B 1 167 ? -2.943 -24.594 8.805 1 97.75 167 VAL B CA 1
ATOM 3604 C C . VAL B 1 167 ? -3.883 -25.781 8.594 1 97.75 167 VAL B C 1
ATOM 3606 O O . VAL B 1 167 ? -3.697 -26.828 9.195 1 97.75 167 VAL B O 1
ATOM 3609 N N . SER B 1 168 ? -4.914 -25.625 7.777 1 97.25 168 SER B N 1
ATOM 3610 C CA . SER B 1 168 ? -5.844 -26.703 7.48 1 97.25 168 SER B CA 1
ATOM 3611 C C . SER B 1 168 ? -5.188 -27.781 6.613 1 97.25 168 SER B C 1
ATOM 3613 O O . SER B 1 168 ? -4.363 -27.469 5.75 1 97.25 168 SER B O 1
ATOM 3615 N N . PRO B 1 169 ? -5.543 -28.984 6.824 1 97.56 169 PRO B N 1
ATOM 3616 C CA . PRO B 1 169 ? -5.012 -30.047 5.969 1 97.56 169 PRO B CA 1
ATOM 3617 C C . PRO B 1 169 ? -5.309 -29.828 4.488 1 97.56 169 PRO B C 1
ATOM 3619 O O . PRO B 1 169 ? -4.488 -30.156 3.633 1 97.56 169 PRO B O 1
ATOM 3622 N N . GLU B 1 170 ? -6.426 -29.266 4.227 1 98.12 170 GLU B N 1
ATOM 3623 C CA . GLU B 1 170 ? -6.816 -29.016 2.842 1 98.12 170 GLU B CA 1
ATOM 3624 C C . GLU B 1 170 ? -5.863 -28.047 2.16 1 98.12 170 GLU B C 1
ATOM 3626 O O . GLU B 1 170 ? -5.559 -28.188 0.975 1 98.12 170 GLU B O 1
ATOM 3631 N N . LEU B 1 171 ? -5.438 -27.062 2.912 1 98.62 171 LEU B N 1
ATOM 3632 C CA . LEU B 1 171 ? -4.473 -26.125 2.354 1 98.62 171 LEU B CA 1
ATOM 3633 C C . LEU B 1 171 ? -3.172 -26.828 1.988 1 98.62 171 LEU B C 1
ATOM 3635 O O . LEU B 1 171 ? -2.592 -26.578 0.931 1 98.62 171 LEU B O 1
ATOM 3639 N N . ILE B 1 172 ? -2.748 -27.703 2.814 1 98.5 172 ILE B N 1
ATOM 3640 C CA . ILE B 1 172 ? -1.526 -28.469 2.561 1 98.5 172 ILE B CA 1
ATOM 3641 C C . ILE B 1 172 ? -1.688 -29.297 1.287 1 98.5 172 ILE B C 1
ATOM 3643 O O . ILE B 1 172 ? -0.792 -29.328 0.44 1 98.5 172 ILE B O 1
ATOM 3647 N N . GLU B 1 173 ? -2.816 -29.906 1.139 1 98.44 173 GLU B N 1
ATOM 3648 C CA . GLU B 1 173 ? -3.094 -30.688 -0.057 1 98.44 173 GLU B CA 1
ATOM 3649 C C . GLU B 1 173 ? -3.07 -29.812 -1.311 1 98.44 173 GLU B C 1
ATOM 3651 O O . GLU B 1 173 ? -2.51 -30.219 -2.336 1 98.44 173 GLU B O 1
ATOM 3656 N N . LEU B 1 174 ? -3.701 -28.672 -1.197 1 98.5 174 LEU B N 1
ATOM 3657 C CA . LEU B 1 174 ? -3.719 -27.766 -2.338 1 98.5 174 LEU B CA 1
ATOM 3658 C C . LEU B 1 174 ? -2.303 -27.359 -2.738 1 98.5 174 LEU B C 1
ATOM 3660 O O . LEU B 1 174 ? -1.961 -27.375 -3.924 1 98.5 174 LEU B O 1
ATOM 3664 N N . LEU B 1 175 ? -1.493 -27.016 -1.743 1 98.56 175 LEU B N 1
ATOM 3665 C CA . LEU B 1 175 ? -0.131 -26.562 -2.014 1 98.56 175 LEU B CA 1
ATOM 3666 C C . LEU B 1 175 ? 0.691 -27.672 -2.648 1 98.56 175 LEU B C 1
ATOM 3668 O O . LEU B 1 175 ? 1.459 -27.438 -3.582 1 98.56 175 LEU B O 1
ATOM 3672 N N . LYS B 1 176 ? 0.562 -28.844 -2.184 1 97.81 176 LYS B N 1
ATOM 3673 C CA . LYS B 1 176 ? 1.226 -29.984 -2.795 1 97.81 176 LYS B CA 1
ATOM 3674 C C . LYS B 1 176 ? 0.752 -30.203 -4.23 1 97.81 176 LYS B C 1
ATOM 3676 O O . LYS B 1 176 ? 1.562 -30.438 -5.129 1 97.81 176 LYS B O 1
ATOM 3681 N N . TYR B 1 177 ? -0.532 -30.125 -4.391 1 98.12 177 TYR B N 1
ATOM 3682 C CA . TYR B 1 177 ? -1.115 -30.312 -5.715 1 98.12 177 TYR B CA 1
ATOM 3683 C C . TYR B 1 177 ? -0.614 -29.234 -6.68 1 98.12 177 TYR B C 1
ATOM 3685 O O . TYR B 1 177 ? -0.383 -29.516 -7.859 1 98.12 177 TYR B O 1
ATOM 3693 N N . MET B 1 178 ? -0.472 -28 -6.254 1 97.12 178 MET B N 1
ATOM 3694 C CA . MET B 1 178 ? 0.006 -26.906 -7.102 1 97.12 178 MET B CA 1
ATOM 3695 C C . MET B 1 178 ? 1.413 -27.188 -7.613 1 97.12 178 MET B C 1
ATOM 3697 O O . MET B 1 178 ? 1.748 -26.844 -8.75 1 97.12 178 MET B O 1
ATOM 3701 N N . GLU B 1 179 ? 2.145 -27.797 -6.773 1 95.69 179 GLU B N 1
ATOM 3702 C CA . GLU B 1 179 ? 3.512 -28.125 -7.164 1 95.69 179 GLU B CA 1
ATOM 3703 C C . GLU B 1 179 ? 3.537 -29.312 -8.133 1 95.69 179 GLU B C 1
ATOM 3705 O O . GLU B 1 179 ? 4.375 -29.359 -9.031 1 95.69 179 GLU B O 1
ATOM 3710 N N . HIS B 1 180 ? 2.615 -30.234 -7.836 1 96.5 180 HIS B N 1
ATOM 3711 C CA . HIS B 1 180 ? 2.492 -31.422 -8.656 1 96.5 180 HIS B CA 1
ATOM 3712 C C . HIS B 1 180 ? 1.043 -31.672 -9.062 1 96.5 180 HIS B C 1
ATOM 3714 O O . HIS B 1 180 ? 0.359 -32.5 -8.461 1 96.5 180 HIS B O 1
ATOM 3720 N N . SER B 1 181 ? 0.631 -31.062 -10.141 1 97.31 181 SER B N 1
ATOM 3721 C CA . SER B 1 181 ? -0.753 -31.141 -10.602 1 97.31 181 SER B CA 1
ATOM 3722 C C . SER B 1 181 ? -0.977 -32.344 -11.477 1 97.31 181 SER B C 1
ATOM 3724 O O . SER B 1 181 ? -1.297 -32.219 -12.664 1 97.31 181 SER B O 1
ATOM 3726 N N . THR B 1 182 ? -0.879 -33.531 -10.883 1 96.88 182 THR B N 1
ATOM 3727 C CA . THR B 1 182 ? -0.962 -34.812 -11.586 1 96.88 182 THR B CA 1
ATOM 3728 C C . THR B 1 182 ? -2.127 -35.656 -11.062 1 96.88 182 THR B C 1
ATOM 3730 O O . THR B 1 182 ? -2.678 -35.344 -10 1 96.88 182 THR B O 1
ATOM 3733 N N . ASP B 1 183 ? -2.41 -36.656 -11.852 1 97.06 183 ASP B N 1
ATOM 3734 C CA . ASP B 1 183 ? -3.439 -37.594 -11.445 1 97.06 183 ASP B CA 1
ATOM 3735 C C . ASP B 1 183 ? -3.078 -38.25 -10.125 1 97.06 183 ASP B C 1
ATOM 3737 O O . ASP B 1 183 ? -3.934 -38.406 -9.25 1 97.06 183 ASP B O 1
ATOM 3741 N N . GLU B 1 184 ? -1.883 -38.625 -9.984 1 96.94 184 GLU B N 1
ATOM 3742 C CA . GLU B 1 184 ? -1.415 -39.312 -8.797 1 96.94 184 GLU B CA 1
ATOM 3743 C C . GLU B 1 184 ? -1.65 -38.5 -7.535 1 96.94 184 GLU B C 1
ATOM 3745 O O . GLU B 1 184 ? -2.176 -39 -6.543 1 96.94 184 GLU B O 1
ATOM 3750 N N . VAL B 1 185 ? -1.294 -37.25 -7.586 1 97.38 185 VAL B N 1
ATOM 3751 C CA . VAL B 1 185 ? -1.437 -36.375 -6.426 1 97.38 185 VAL B CA 1
ATOM 3752 C C . VAL B 1 185 ? -2.916 -36.125 -6.152 1 97.38 185 VAL B C 1
ATOM 3754 O O . VAL B 1 185 ? -3.348 -36.094 -5 1 97.38 185 VAL B O 1
ATOM 3757 N N . SER B 1 186 ? -3.686 -35.812 -7.203 1 97.12 186 SER B N 1
ATOM 3758 C CA . SER B 1 186 ? -5.121 -35.594 -7.059 1 97.12 186 SER B CA 1
ATOM 3759 C C . SER B 1 186 ? -5.801 -36.812 -6.398 1 97.12 186 SER B C 1
ATOM 3761 O O . SER B 1 186 ? -6.672 -36.625 -5.543 1 97.12 186 SER B O 1
ATOM 3763 N N . GLU B 1 187 ? -5.41 -38 -6.719 1 95.38 187 GLU B N 1
ATOM 3764 C CA . GLU B 1 187 ? -6.031 -39.219 -6.223 1 95.38 187 GLU B CA 1
ATOM 3765 C C . GLU B 1 187 ? -5.781 -39.406 -4.73 1 95.38 187 GLU B C 1
ATOM 3767 O O . GLU B 1 187 ? -6.617 -39.969 -4.016 1 95.38 187 GLU B O 1
ATOM 3772 N N . ILE B 1 188 ? -4.672 -39 -4.266 1 94.88 188 ILE B N 1
ATOM 3773 C CA . ILE B 1 188 ? -4.297 -39.156 -2.865 1 94.88 188 ILE B CA 1
ATOM 3774 C C . ILE B 1 188 ? -4.973 -38.062 -2.031 1 94.88 188 ILE B C 1
ATOM 3776 O O . ILE B 1 188 ? -5.113 -38.219 -0.814 1 94.88 188 ILE B O 1
ATOM 3780 N N . CYS B 1 189 ? -5.363 -36.938 -2.703 1 94.75 189 CYS B N 1
ATOM 3781 C CA . CYS B 1 189 ? -6.02 -35.844 -2 1 94.75 189 CYS B CA 1
ATOM 3782 C C . CYS B 1 189 ? -7.359 -36.281 -1.429 1 94.75 189 CYS B C 1
ATOM 3784 O O . CYS B 1 189 ? -8.117 -37 -2.086 1 94.75 189 CYS B O 1
ATOM 3786 N N . LYS B 1 190 ? -7.691 -35.938 -0.224 1 96.19 190 LYS B N 1
ATOM 3787 C CA . LYS B 1 190 ? -8.984 -36.219 0.404 1 96.19 190 LYS B CA 1
ATOM 3788 C C . LYS B 1 190 ? -10.023 -35.156 -0.018 1 96.19 190 LYS B C 1
ATOM 3790 O O . LYS B 1 190 ? -11.219 -35.469 -0.04 1 96.19 190 LYS B O 1
ATOM 3795 N N . SER B 1 191 ? -9.594 -34.031 -0.4 1 97 191 SER B N 1
ATOM 3796 C CA . SER B 1 191 ? -10.484 -32.938 -0.749 1 97 191 SER B CA 1
ATOM 3797 C C . SER B 1 191 ? -11.172 -33.188 -2.088 1 97 191 SER B C 1
ATOM 3799 O O . SER B 1 191 ? -10.523 -33.188 -3.135 1 97 191 SER B O 1
ATOM 3801 N N . GLU B 1 192 ? -12.422 -33.219 -2.061 1 96.56 192 GLU B N 1
ATOM 3802 C CA . GLU B 1 192 ? -13.195 -33.406 -3.283 1 96.56 192 GLU B CA 1
ATOM 3803 C C . GLU B 1 192 ? -13.102 -32.156 -4.172 1 96.56 192 GLU B C 1
ATOM 3805 O O . GLU B 1 192 ? -13.148 -32.25 -5.398 1 96.56 192 GLU B O 1
ATOM 3810 N N . ARG B 1 193 ? -12.977 -31.078 -3.533 1 96.38 193 ARG B N 1
ATOM 3811 C CA . ARG B 1 193 ? -12.859 -29.828 -4.277 1 96.38 193 ARG B CA 1
ATOM 3812 C C . ARG B 1 193 ? -11.602 -29.828 -5.145 1 96.38 193 ARG B C 1
ATOM 3814 O O . ARG B 1 193 ? -11.633 -29.375 -6.289 1 96.38 193 ARG B O 1
ATOM 3821 N N . ILE B 1 194 ? -10.547 -30.344 -4.562 1 98 194 ILE B N 1
ATOM 3822 C CA . ILE B 1 194 ? -9.289 -30.391 -5.301 1 98 194 ILE B CA 1
ATOM 3823 C C . ILE B 1 194 ? -9.398 -31.391 -6.441 1 98 194 ILE B C 1
ATOM 3825 O O . ILE B 1 194 ? -8.922 -31.141 -7.547 1 98 194 ILE B O 1
ATOM 3829 N N . GLN B 1 195 ? -10.055 -32.469 -6.207 1 98.12 195 GLN B N 1
ATOM 3830 C CA . GLN B 1 195 ? -10.25 -33.469 -7.238 1 98.12 195 GLN B CA 1
ATOM 3831 C C . GLN B 1 195 ? -11.07 -32.938 -8.398 1 98.12 195 GLN B C 1
ATOM 3833 O O . GLN B 1 195 ? -10.742 -33.156 -9.57 1 98.12 195 GLN B O 1
ATOM 3838 N N . LYS B 1 196 ? -12.102 -32.25 -8.062 1 97.62 196 LYS B N 1
ATOM 3839 C CA . LYS B 1 196 ? -12.922 -31.609 -9.102 1 97.62 196 LYS B CA 1
ATOM 3840 C C . LYS B 1 196 ? -12.117 -30.578 -9.883 1 97.62 196 LYS B C 1
ATOM 3842 O O . LYS B 1 196 ? -12.227 -30.5 -11.109 1 97.62 196 LYS B O 1
ATOM 3847 N N . MET B 1 197 ? -11.352 -29.781 -9.18 1 97.56 197 MET B N 1
ATOM 3848 C CA . MET B 1 197 ? -10.492 -28.812 -9.844 1 97.56 197 MET B CA 1
ATOM 3849 C C . MET B 1 197 ? -9.5 -29.5 -10.773 1 97.56 197 MET B C 1
ATOM 3851 O O . MET B 1 197 ? -9.25 -29.031 -11.883 1 97.56 197 MET B O 1
ATOM 3855 N N . HIS B 1 198 ? -8.922 -30.625 -10.32 1 98.12 198 HIS B N 1
ATOM 3856 C CA . HIS B 1 198 ? -7.996 -31.391 -11.148 1 98.12 198 HIS B CA 1
ATOM 3857 C C . HIS B 1 198 ? -8.656 -31.828 -12.453 1 98.12 198 HIS B C 1
ATOM 3859 O O . HIS B 1 198 ? -8.039 -31.781 -13.516 1 98.12 198 HIS B O 1
ATOM 3865 N N . SER B 1 199 ? -9.883 -32.219 -12.328 1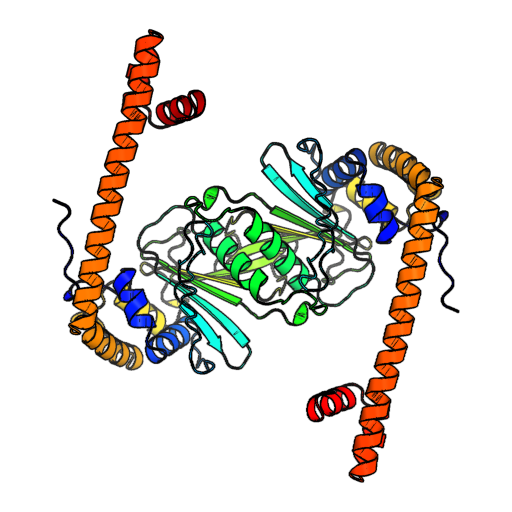 97.75 199 SER B N 1
ATOM 3866 C CA . SER B 1 199 ? -10.602 -32.625 -13.531 1 97.75 199 SER B CA 1
ATOM 3867 C C . SER B 1 199 ? -10.695 -31.469 -14.523 1 97.75 199 SER B C 1
ATOM 3869 O O . SER B 1 199 ? -10.5 -31.656 -15.727 1 97.75 199 SER B O 1
ATOM 3871 N N . ARG B 1 200 ? -10.977 -30.312 -14.039 1 97.38 200 ARG B N 1
ATOM 3872 C CA . ARG B 1 200 ? -11.055 -29.141 -14.891 1 97.38 200 ARG B CA 1
ATOM 3873 C C . ARG B 1 200 ? -9.688 -28.797 -15.469 1 97.38 200 ARG B C 1
ATOM 3875 O O . ARG B 1 200 ? -9.578 -28.391 -16.625 1 97.38 200 ARG B O 1
ATOM 3882 N N . ILE B 1 201 ? -8.68 -28.938 -14.688 1 97.44 201 ILE B N 1
ATOM 3883 C CA . ILE B 1 201 ? -7.324 -28.641 -15.133 1 97.44 201 ILE B CA 1
ATOM 3884 C C . ILE B 1 201 ? -6.906 -29.609 -16.234 1 97.44 201 ILE B C 1
ATOM 3886 O O . ILE B 1 201 ? -6.262 -29.219 -17.203 1 97.44 201 ILE B O 1
ATOM 3890 N N . CYS B 1 202 ? -7.27 -30.844 -16.062 1 97.31 202 CYS B N 1
ATOM 3891 C CA . CYS B 1 202 ? -6.992 -31.844 -17.094 1 97.31 202 CYS B CA 1
ATOM 3892 C C . CYS B 1 202 ? -7.664 -31.484 -18.406 1 97.31 202 CYS B C 1
ATOM 3894 O O . CYS B 1 202 ? -7.09 -31.672 -19.484 1 97.31 202 CYS B O 1
ATOM 3896 N N . GLN B 1 203 ? -8.82 -30.938 -18.312 1 97 203 GLN B N 1
ATOM 3897 C CA . GLN B 1 203 ? -9.516 -30.484 -19.516 1 97 203 GLN B CA 1
ATOM 3898 C C . GLN B 1 203 ? -8.758 -29.344 -20.188 1 97 203 GLN B C 1
ATOM 3900 O O . GLN B 1 203 ? -8.664 -29.297 -21.422 1 97 203 GLN B O 1
ATOM 3905 N N . VAL B 1 204 ? -8.273 -28.453 -19.391 1 96.31 204 VAL B N 1
ATOM 3906 C CA . VAL B 1 204 ? -7.488 -27.344 -19.906 1 96.31 204 VAL B CA 1
ATOM 3907 C C . VAL B 1 204 ? -6.246 -27.875 -20.625 1 96.31 204 VAL B C 1
ATOM 3909 O O . VAL B 1 204 ? -5.922 -27.438 -21.734 1 96.31 204 VAL B O 1
ATOM 3912 N N . LYS B 1 205 ? -5.574 -28.859 -20.062 1 96.19 205 LYS B N 1
ATOM 3913 C CA . LYS B 1 205 ? -4.352 -29.438 -20.609 1 96.19 205 LYS B CA 1
ATOM 3914 C C . LYS B 1 205 ? -4.641 -30.219 -21.891 1 96.19 205 LYS B C 1
ATOM 3916 O O . LYS B 1 205 ? -3.773 -30.328 -22.766 1 96.19 205 LYS B O 1
ATOM 3921 N N . ALA B 1 206 ? -5.84 -30.672 -21.984 1 95.56 206 ALA B N 1
ATOM 3922 C CA . ALA B 1 206 ? -6.207 -31.5 -23.125 1 95.56 206 ALA B CA 1
ATOM 3923 C C . ALA B 1 206 ? -6.762 -30.656 -24.266 1 95.56 206 ALA B C 1
ATOM 3925 O O . ALA B 1 206 ? -6.957 -31.156 -25.375 1 95.56 206 ALA B O 1
ATOM 3926 N N . SER B 1 207 ? -6.957 -29.453 -24.016 1 94.62 207 SER B N 1
ATOM 3927 C CA . SER B 1 207 ? -7.586 -28.562 -24.984 1 94.62 207 SER B CA 1
ATOM 3928 C C . SER B 1 207 ? -6.617 -28.203 -26.109 1 94.62 207 SER B C 1
ATOM 3930 O O . SER B 1 207 ? -5.523 -27.703 -25.859 1 94.62 207 SER B O 1
ATOM 3932 N N . GLU B 1 208 ? -7.043 -28.328 -27.344 1 93.38 208 GLU B N 1
ATOM 3933 C CA . GLU B 1 208 ? -6.246 -27.938 -28.5 1 93.38 208 GLU B CA 1
ATOM 3934 C C . GLU B 1 208 ? -6.023 -26.422 -28.531 1 93.38 208 GLU B C 1
ATOM 3936 O O . GLU B 1 208 ? -4.934 -25.953 -28.875 1 93.38 208 GLU B O 1
ATOM 3941 N N . LYS B 1 209 ? -7.066 -25.859 -28.203 1 94.31 209 LYS B N 1
ATOM 3942 C CA . LYS B 1 209 ? -6.973 -24.406 -28.172 1 94.31 209 LYS B CA 1
ATOM 3943 C C . LYS B 1 209 ? -5.887 -23.953 -27.188 1 94.31 209 LYS B C 1
ATOM 3945 O O . LYS B 1 209 ? -5.09 -23.062 -27.516 1 94.31 209 LYS B O 1
ATOM 3950 N N . THR B 1 210 ? -5.855 -24.547 -26.062 1 94.44 210 THR B N 1
ATOM 3951 C CA . THR B 1 210 ? -4.859 -24.203 -25.062 1 94.44 210 THR B CA 1
ATOM 3952 C C . THR B 1 210 ? -3.455 -24.562 -25.531 1 94.44 210 THR B C 1
ATOM 3954 O O . THR B 1 210 ? -2.5 -23.812 -25.281 1 94.44 210 THR B O 1
ATOM 3957 N N . GLU B 1 211 ? -3.363 -25.641 -26.156 1 93.38 211 GLU B N 1
ATOM 3958 C CA . GLU B 1 211 ? -2.072 -26.062 -26.688 1 93.38 211 GLU B CA 1
ATOM 3959 C C . GLU B 1 211 ? -1.521 -25.047 -27.672 1 93.38 211 GLU B C 1
ATOM 3961 O O . GLU B 1 211 ? -0.329 -24.734 -27.656 1 93.38 211 GLU B O 1
ATOM 3966 N N . VAL B 1 212 ? -2.326 -24.578 -28.531 1 93.88 212 VAL B N 1
ATOM 3967 C CA . VAL B 1 212 ? -1.91 -23.578 -29.516 1 93.88 212 VAL B CA 1
ATOM 3968 C C . VAL B 1 212 ? -1.448 -22.312 -28.781 1 93.88 212 VAL B C 1
ATOM 3970 O O . VAL B 1 212 ? -0.389 -21.766 -29.094 1 93.88 212 VAL B O 1
ATOM 3973 N N . LYS B 1 213 ? -2.242 -21.938 -27.844 1 93 213 LYS B N 1
ATOM 3974 C CA . LYS B 1 213 ? -1.874 -20.766 -27.062 1 93 213 LYS B CA 1
ATOM 3975 C C . LYS B 1 213 ? -0.519 -20.953 -26.391 1 93 213 LYS B C 1
ATOM 3977 O O . LYS B 1 213 ? 0.292 -20.031 -26.344 1 93 213 LYS B O 1
ATOM 3982 N N . TYR B 1 214 ? -0.357 -22.109 -25.891 1 93 214 TYR B N 1
ATOM 3983 C CA . TYR B 1 214 ? 0.892 -22.422 -25.219 1 93 214 TYR B CA 1
ATOM 3984 C C . TYR B 1 214 ? 2.074 -22.328 -26.172 1 93 214 TYR B C 1
ATOM 3986 O O . TYR B 1 214 ? 3.1 -21.734 -25.844 1 93 214 TYR B O 1
ATOM 3994 N N . MET B 1 215 ? 1.935 -22.859 -27.25 1 92.25 215 MET B N 1
ATOM 3995 C CA . MET B 1 215 ? 2.992 -22.844 -28.25 1 92.25 215 MET B CA 1
ATOM 3996 C C . MET B 1 215 ? 3.303 -21.422 -28.688 1 92.25 215 MET B C 1
ATOM 3998 O O . MET B 1 215 ? 4.469 -21.047 -28.844 1 92.25 215 MET B O 1
ATOM 4002 N N . GLN B 1 216 ? 2.322 -20.719 -28.891 1 91.38 216 GLN B N 1
ATOM 4003 C CA . GLN B 1 216 ? 2.51 -19.328 -29.281 1 91.38 216 GLN B CA 1
ATOM 4004 C C . GLN B 1 216 ? 3.25 -18.531 -28.203 1 91.38 216 GLN B C 1
ATOM 4006 O O . GLN B 1 216 ? 4.156 -17.766 -28.516 1 91.38 216 GLN B O 1
ATOM 4011 N N . SER B 1 217 ? 2.789 -18.75 -27.031 1 89.5 217 SER B N 1
ATOM 4012 C CA . SER B 1 217 ? 3.457 -18.094 -25.906 1 89.5 217 SER B CA 1
ATOM 4013 C C . SER B 1 217 ? 4.93 -18.484 -25.844 1 89.5 217 SER B C 1
ATOM 4015 O O . SER B 1 217 ? 5.789 -17.656 -25.547 1 89.5 217 SER B O 1
ATOM 4017 N N . TRP B 1 218 ? 5.215 -19.703 -26.016 1 87.88 218 TRP B N 1
ATOM 4018 C CA . TRP B 1 218 ? 6.582 -20.203 -25.984 1 87.88 218 TRP B CA 1
ATOM 4019 C C . TRP B 1 218 ? 7.418 -19.578 -27.094 1 87.88 218 TRP B C 1
ATOM 4021 O O . TRP B 1 218 ? 8.555 -19.172 -26.875 1 87.88 218 TRP B O 1
ATOM 4031 N N . GLU B 1 219 ? 6.844 -19.547 -28.25 1 87.25 219 GLU B N 1
ATOM 4032 C CA . GLU B 1 219 ? 7.535 -18.938 -29.375 1 87.25 219 GLU B CA 1
ATOM 4033 C C . GLU B 1 219 ? 7.871 -17.484 -29.078 1 87.25 219 GLU B C 1
ATOM 4035 O O . GLU B 1 219 ? 8.977 -17.016 -29.375 1 87.25 219 GLU B O 1
ATOM 4040 N N . GLU B 1 220 ? 6.914 -16.844 -28.609 1 85.94 220 GLU B N 1
ATOM 4041 C CA . GLU B 1 220 ? 7.133 -15.453 -28.25 1 85.94 220 GLU B CA 1
ATOM 4042 C C . GLU B 1 220 ? 8.266 -15.312 -27.234 1 85.94 220 GLU B C 1
ATOM 4044 O O . GLU B 1 220 ? 9.094 -14.414 -27.344 1 85.94 220 GLU B O 1
ATOM 4049 N N . LYS B 1 221 ? 8.289 -16.172 -26.328 1 85.81 221 LYS B N 1
ATOM 4050 C CA . LYS B 1 221 ? 9.328 -16.141 -25.312 1 85.81 221 LYS B CA 1
ATOM 4051 C C . LYS B 1 221 ? 10.703 -16.391 -25.922 1 85.81 221 LYS B C 1
ATOM 4053 O O . LYS B 1 221 ? 11.688 -15.75 -25.531 1 85.81 221 LYS B O 1
ATOM 4058 N N . ILE B 1 222 ? 10.789 -17.297 -26.781 1 86.69 222 ILE B N 1
ATOM 4059 C CA . ILE B 1 222 ? 12.047 -17.594 -27.453 1 86.69 222 ILE B CA 1
ATOM 4060 C C . ILE B 1 222 ? 12.523 -16.375 -28.234 1 86.69 222 ILE B C 1
ATOM 4062 O O . ILE B 1 222 ? 13.703 -16.016 -28.188 1 86.69 222 ILE B O 1
ATOM 4066 N N . LEU B 1 223 ? 11.609 -15.828 -28.953 1 85.75 223 LEU B N 1
ATOM 4067 C CA . LEU B 1 223 ? 11.945 -14.641 -29.719 1 85.75 223 LEU B CA 1
ATOM 4068 C C . LEU B 1 223 ? 12.445 -13.523 -28.812 1 85.75 223 LEU B C 1
ATOM 4070 O O . LEU B 1 223 ? 13.43 -12.852 -29.141 1 85.75 223 LEU B O 1
ATOM 4074 N N . ILE B 1 224 ? 11.773 -13.344 -27.781 1 83.25 224 ILE B N 1
ATOM 4075 C CA . ILE B 1 224 ? 12.148 -12.312 -26.828 1 83.25 224 ILE B CA 1
ATOM 4076 C C . ILE B 1 224 ? 13.539 -12.625 -26.25 1 83.25 224 ILE B C 1
ATOM 4078 O O . ILE B 1 224 ? 14.367 -11.727 -26.109 1 83.25 224 ILE B O 1
ATOM 4082 N N . LYS B 1 225 ? 13.766 -13.82 -25.953 1 87.31 225 LYS B N 1
ATOM 4083 C CA . LYS B 1 225 ? 15.062 -14.242 -25.453 1 87.31 225 LYS B CA 1
ATOM 4084 C C . LYS B 1 225 ? 16.172 -13.977 -26.469 1 87.31 225 LYS B C 1
ATOM 4086 O O . LYS B 1 225 ? 17.234 -13.477 -26.125 1 87.31 225 LYS B O 1
ATOM 4091 N N . GLN B 1 226 ? 15.859 -14.359 -27.578 1 86.81 226 GLN B N 1
ATOM 4092 C CA . GLN B 1 226 ? 16.828 -14.133 -28.641 1 86.81 226 GLN B CA 1
ATOM 4093 C 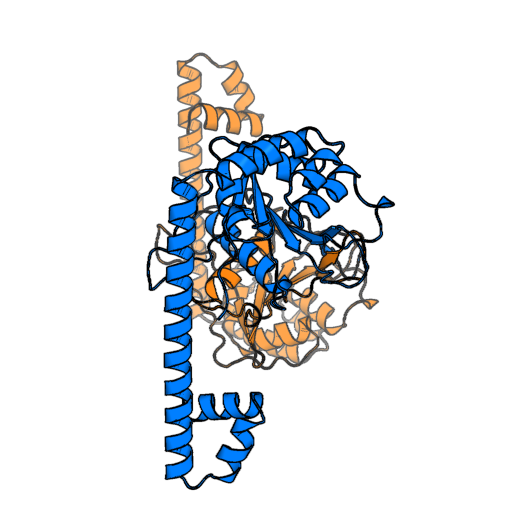C . GLN B 1 226 ? 17.109 -12.641 -28.812 1 86.81 226 GLN B C 1
ATOM 4095 O O . GLN B 1 226 ? 18.266 -12.242 -28.969 1 86.81 226 GLN B O 1
ATOM 4100 N N . GLU B 1 227 ? 16.078 -11.945 -28.891 1 87.5 227 GLU B N 1
ATOM 4101 C CA . GLU B 1 227 ? 16.234 -10.492 -28.969 1 87.5 227 GLU B CA 1
ATOM 4102 C C . GLU B 1 227 ? 17.062 -9.961 -27.797 1 87.5 227 GLU B C 1
ATOM 4104 O O . GLU B 1 227 ? 17.922 -9.094 -27.984 1 87.5 227 GLU B O 1
ATOM 4109 N N . GLY B 1 228 ? 16.766 -10.469 -26.688 1 86.81 228 GLY B N 1
ATOM 4110 C CA . GLY B 1 228 ? 17.531 -10.086 -25.516 1 86.81 228 GLY B CA 1
ATOM 4111 C C . GLY B 1 228 ? 19 -10.438 -25.609 1 86.81 228 GLY B C 1
ATOM 4112 O O . GLY B 1 228 ? 19.859 -9.656 -25.219 1 86.81 228 GLY B O 1
ATOM 4113 N N . GLU B 1 229 ? 19.172 -11.578 -26.031 1 89.06 229 GLU B N 1
ATOM 4114 C CA . GLU B 1 229 ? 20.547 -12.008 -26.266 1 89.06 229 GLU B CA 1
ATOM 4115 C C . GLU B 1 229 ? 21.266 -11.094 -27.25 1 89.06 229 GLU B C 1
ATOM 4117 O O . GLU B 1 229 ? 22.422 -10.711 -27.047 1 89.06 229 GLU B O 1
ATOM 4122 N N . ARG B 1 230 ? 20.578 -10.844 -28.312 1 88.88 230 ARG B N 1
ATOM 4123 C CA . ARG B 1 230 ? 21.125 -9.945 -29.312 1 88.88 230 ARG B CA 1
ATOM 4124 C C . ARG B 1 230 ? 21.438 -8.578 -28.719 1 88.88 230 ARG B C 1
ATOM 4126 O O . ARG B 1 230 ? 22.531 -8.047 -28.906 1 88.88 230 ARG B O 1
ATOM 4133 N N . ILE B 1 231 ? 20.531 -7.992 -28.047 1 87.88 231 ILE B N 1
ATOM 4134 C CA . ILE B 1 231 ? 20.688 -6.688 -27.422 1 87.88 231 ILE B CA 1
ATOM 4135 C C . ILE B 1 231 ? 21.859 -6.734 -26.453 1 87.88 231 ILE B C 1
ATOM 4137 O O . ILE B 1 231 ? 22.688 -5.82 -26.422 1 87.88 231 ILE B O 1
ATOM 4141 N N . GLY B 1 232 ? 21.906 -7.793 -25.703 1 89.06 232 GLY B N 1
ATOM 4142 C CA . GLY B 1 232 ? 23.016 -7.949 -24.766 1 89.06 232 GLY B CA 1
ATOM 4143 C C . GLY B 1 232 ? 24.375 -7.992 -25.453 1 89.06 232 GLY B C 1
ATOM 4144 O O . GLY B 1 232 ? 25.312 -7.332 -25.016 1 89.06 232 GLY B O 1
ATOM 4145 N N . LEU B 1 233 ? 24.375 -8.766 -26.391 1 89.88 233 LEU B N 1
ATOM 4146 C CA . LEU B 1 233 ? 25.594 -8.867 -27.172 1 89.88 233 LEU B CA 1
ATOM 4147 C C . LEU B 1 233 ? 25.984 -7.512 -27.75 1 89.88 233 LEU B C 1
ATOM 4149 O O . LEU B 1 233 ? 27.156 -7.125 -27.703 1 89.88 233 LEU B O 1
ATOM 4153 N N . GLU B 1 234 ? 25.047 -6.891 -28.297 1 92.06 234 GLU B N 1
ATOM 4154 C CA . GLU B 1 234 ? 25.297 -5.582 -28.891 1 92.06 234 GLU B CA 1
ATOM 4155 C C . GLU B 1 234 ? 25.797 -4.59 -27.828 1 92.06 234 GLU B C 1
ATOM 4157 O O . GLU B 1 234 ? 26.719 -3.811 -28.094 1 92.06 234 GLU B O 1
ATOM 4162 N N . ARG B 1 235 ? 25.203 -4.602 -26.703 1 91.44 235 ARG B N 1
ATOM 4163 C CA . ARG B 1 235 ? 25.578 -3.699 -25.625 1 91.44 235 ARG B CA 1
ATOM 4164 C C . ARG B 1 235 ? 27.016 -3.967 -25.172 1 91.44 235 ARG B C 1
ATOM 4166 O O . ARG B 1 235 ? 27.797 -3.035 -25 1 91.44 235 ARG B O 1
ATOM 4173 N N . ILE B 1 236 ? 27.344 -5.223 -25.047 1 92.12 236 ILE B N 1
ATOM 41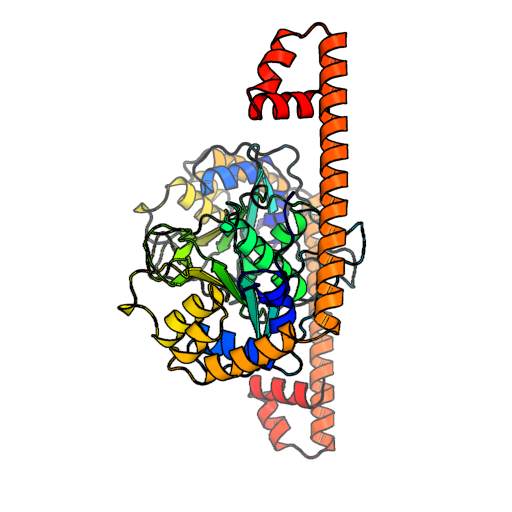74 C CA . ILE B 1 236 ? 28.672 -5.59 -24.594 1 92.12 236 ILE B CA 1
ATOM 4175 C C . ILE B 1 236 ? 29.703 -5.273 -25.688 1 92.12 236 ILE B C 1
ATOM 4177 O O . ILE B 1 236 ? 30.812 -4.812 -25.391 1 92.12 236 ILE B O 1
ATOM 4181 N N . ASN B 1 237 ? 29.297 -5.539 -26.859 1 92.12 237 ASN B N 1
ATOM 4182 C CA . ASN B 1 237 ? 30.203 -5.199 -27.953 1 92.12 237 ASN B CA 1
ATOM 4183 C C . ASN B 1 237 ? 30.469 -3.699 -28.031 1 92.12 237 ASN B C 1
ATOM 4185 O O . ASN B 1 237 ? 31.609 -3.279 -28.234 1 92.12 237 ASN B O 1
ATOM 4189 N N . ARG B 1 238 ? 29.484 -2.969 -27.828 1 93.88 238 ARG B N 1
ATOM 4190 C CA . ARG B 1 238 ? 29.641 -1.518 -27.797 1 93.88 238 ARG B CA 1
ATOM 4191 C C . ARG B 1 238 ? 30.562 -1.088 -26.656 1 93.88 238 ARG B C 1
ATOM 4193 O O . ARG B 1 238 ? 31.406 -0.212 -26.828 1 93.88 238 ARG B O 1
ATOM 4200 N N . LEU B 1 239 ? 30.375 -1.717 -25.531 1 94.06 239 LEU B N 1
ATOM 4201 C CA . LEU B 1 239 ? 31.219 -1.425 -24.375 1 94.06 239 LEU B CA 1
ATOM 4202 C C . LEU B 1 239 ? 32.656 -1.771 -24.672 1 94.06 239 LEU B C 1
ATOM 4204 O O . LEU B 1 239 ? 33.562 -0.965 -24.422 1 94.06 239 LEU B O 1
ATOM 4208 N N . ASN B 1 240 ? 32.844 -2.912 -25.219 1 93.19 240 ASN B N 1
ATOM 4209 C CA . ASN B 1 240 ? 34.188 -3.363 -25.547 1 93.19 240 ASN B CA 1
ATOM 4210 C C . ASN B 1 240 ? 34.875 -2.43 -26.547 1 93.19 240 ASN B C 1
ATOM 4212 O O . ASN B 1 240 ? 36.031 -2.094 -26.391 1 93.19 240 ASN B O 1
ATOM 4216 N N . GLN B 1 241 ? 34.156 -2.045 -27.5 1 94.31 241 GLN B N 1
ATOM 4217 C CA . GLN B 1 241 ? 34.688 -1.124 -28.516 1 94.31 241 GLN B CA 1
ATOM 4218 C C . GLN B 1 241 ? 35.125 0.19 -27.875 1 94.31 241 GLN B C 1
ATOM 4220 O O . GLN B 1 241 ? 36.188 0.708 -28.188 1 94.31 241 GLN B O 1
ATOM 4225 N N . LYS B 1 242 ? 34.312 0.694 -26.984 1 95.19 242 LYS B N 1
ATOM 4226 C CA . LYS B 1 242 ? 34.594 1.955 -26.312 1 95.19 242 LYS B CA 1
ATOM 4227 C C . LYS B 1 242 ? 35.844 1.82 -25.422 1 95.19 242 LYS B C 1
ATOM 4229 O O . LYS B 1 242 ? 36.688 2.719 -25.391 1 95.19 242 LYS B O 1
ATOM 4234 N N . LEU B 1 243 ? 35.938 0.773 -24.766 1 94.75 243 LEU B N 1
ATOM 4235 C CA . LEU B 1 243 ? 37.094 0.547 -23.875 1 94.75 243 LEU B CA 1
ATOM 4236 C C . LEU B 1 243 ? 38.375 0.362 -24.672 1 94.75 243 LEU B C 1
ATOM 4238 O O . LEU B 1 243 ? 39.438 0.865 -24.281 1 94.75 243 LEU B O 1
ATOM 4242 N N . ILE B 1 244 ? 38.344 -0.326 -25.766 1 94.06 244 ILE B N 1
ATOM 4243 C CA . ILE B 1 244 ? 39.5 -0.542 -26.641 1 94.06 244 ILE B CA 1
ATOM 4244 C C . ILE B 1 244 ? 39.938 0.788 -27.234 1 94.06 244 ILE B C 1
ATOM 4246 O O . ILE B 1 244 ? 41.156 1.095 -27.234 1 94.06 244 ILE B O 1
ATOM 4250 N N . GLU B 1 245 ? 39 1.55 -27.641 1 94.81 245 GLU B N 1
ATOM 4251 C CA . GLU B 1 245 ? 39.312 2.855 -28.219 1 94.81 245 GLU B CA 1
ATOM 4252 C C . GLU B 1 245 ? 40 3.756 -27.219 1 94.81 245 GLU B C 1
ATOM 4254 O O . GLU B 1 245 ? 40.875 4.562 -27.578 1 94.81 245 GLU B O 1
ATOM 4259 N N . GLN B 1 246 ? 39.719 3.562 -25.938 1 95.12 246 GLN B N 1
ATOM 4260 C CA . GLN B 1 246 ? 40.281 4.422 -24.891 1 95.12 246 GLN B CA 1
ATOM 4261 C C . GLN B 1 246 ? 41.5 3.775 -24.25 1 95.12 246 GLN B C 1
ATOM 4263 O O . GLN B 1 246 ? 42.062 4.32 -23.312 1 95.12 246 GLN B O 1
ATOM 4268 N N . GLY B 1 247 ? 41.875 2.611 -24.703 1 93.19 247 GLY B N 1
ATOM 4269 C CA . GLY B 1 247 ? 43.031 1.908 -24.188 1 93.19 247 GLY B CA 1
ATOM 4270 C C . GLY B 1 247 ? 42.844 1.385 -22.781 1 93.19 247 GLY B C 1
ATOM 4271 O O . GLY B 1 247 ? 43.812 1.195 -22.047 1 93.19 247 GLY B O 1
ATOM 4272 N N . ARG B 1 248 ? 41.625 1.258 -22.328 1 94.81 248 ARG B N 1
ATOM 4273 C CA . ARG B 1 248 ? 41.344 0.796 -20.969 1 94.81 248 ARG B CA 1
ATOM 4274 C C . ARG B 1 248 ? 41.25 -0.726 -20.922 1 94.81 248 ARG B C 1
ATOM 4276 O O . ARG B 1 248 ? 40.219 -1.287 -20.562 1 94.81 248 ARG B O 1
ATOM 4283 N N . PHE B 1 249 ? 42.312 -1.431 -21.188 1 93.38 249 PHE B N 1
ATOM 4284 C CA . PHE B 1 249 ? 42.375 -2.881 -21.328 1 93.38 249 PHE B CA 1
ATOM 4285 C C . PHE B 1 249 ? 42.219 -3.562 -19.969 1 93.38 249 PHE B C 1
ATOM 4287 O O . PHE B 1 249 ? 41.656 -4.66 -19.891 1 93.38 249 PHE B O 1
ATOM 4294 N N . ASP B 1 250 ? 42.688 -2.871 -18.953 1 94.06 250 ASP B N 1
ATOM 4295 C CA . ASP B 1 250 ? 42.5 -3.414 -17.625 1 94.06 250 ASP B CA 1
ATOM 4296 C C . ASP B 1 250 ? 41 -3.479 -17.266 1 94.06 250 ASP B C 1
ATOM 4298 O O . ASP B 1 250 ? 40.531 -4.461 -16.672 1 94.06 250 ASP B O 1
ATOM 4302 N N . ASP B 1 251 ? 40.281 -2.455 -17.656 1 94.44 251 ASP B N 1
ATOM 4303 C CA . ASP B 1 251 ? 38.812 -2.418 -17.438 1 94.44 251 ASP B CA 1
ATOM 4304 C C . ASP B 1 251 ? 38.125 -3.506 -18.25 1 94.44 251 ASP B C 1
ATOM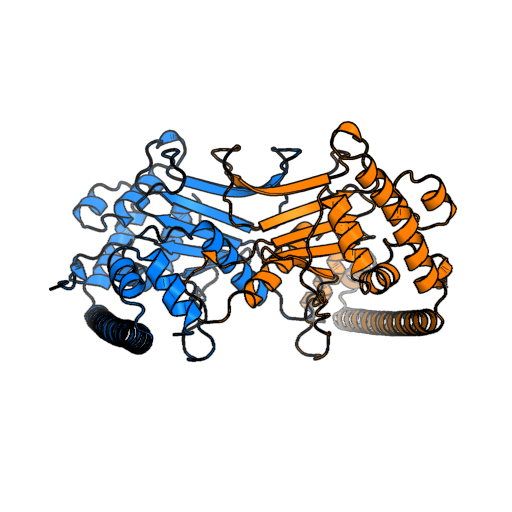 4306 O O . ASP B 1 251 ? 37.156 -4.125 -17.766 1 94.44 251 ASP B O 1
ATOM 4310 N N . LEU B 1 252 ? 38.562 -3.693 -19.453 1 92.56 252 LEU B N 1
ATOM 4311 C CA . LEU B 1 252 ? 38.031 -4.73 -20.312 1 92.56 252 LEU B CA 1
ATOM 4312 C C . LEU B 1 252 ? 38.188 -6.105 -19.688 1 92.56 252 LEU B C 1
ATOM 4314 O O . LEU B 1 252 ? 37.219 -6.883 -19.641 1 92.56 252 LEU B O 1
ATOM 4318 N N . THR B 1 253 ? 39.375 -6.383 -19.156 1 93.25 253 THR B N 1
ATOM 4319 C CA . THR B 1 253 ? 39.656 -7.664 -18.516 1 93.25 253 THR B CA 1
ATOM 4320 C C . THR B 1 253 ? 38.812 -7.828 -17.25 1 93.25 253 THR B C 1
ATOM 4322 O O . THR B 1 253 ? 38.188 -8.875 -17.047 1 93.25 253 THR B O 1
ATOM 4325 N N . LYS B 1 254 ? 38.781 -6.836 -16.531 1 93.69 254 LYS B N 1
ATOM 4326 C CA . LYS B 1 254 ? 38.031 -6.879 -15.266 1 93.69 254 LYS B CA 1
ATOM 4327 C C . LYS B 1 254 ? 36.531 -7.031 -15.516 1 93.69 254 LYS B C 1
ATOM 4329 O O . LYS B 1 254 ? 35.844 -7.711 -14.758 1 93.69 254 LYS B O 1
ATOM 4334 N N . ALA B 1 255 ? 36.031 -6.438 -16.547 1 91.12 255 ALA B N 1
ATOM 4335 C CA . ALA B 1 255 ? 34.625 -6.445 -16.875 1 91.12 255 ALA B CA 1
ATOM 4336 C C . ALA B 1 255 ? 34.156 -7.848 -17.234 1 91.12 255 ALA B C 1
ATOM 4338 O O . ALA B 1 255 ? 32.969 -8.18 -17.062 1 91.12 255 ALA B O 1
ATOM 4339 N N . THR B 1 256 ? 35 -8.703 -17.75 1 89.38 256 THR B N 1
ATOM 4340 C CA . THR B 1 256 ? 34.594 -10.047 -18.172 1 89.38 256 THR B CA 1
ATOM 4341 C C . THR B 1 256 ? 34.375 -10.953 -16.969 1 89.38 256 THR B C 1
ATOM 4343 O O . THR B 1 256 ? 33.656 -11.938 -17.047 1 89.38 256 THR B O 1
ATOM 4346 N N . SER B 1 257 ? 34.969 -10.547 -15.805 1 90.75 257 SER B N 1
ATOM 4347 C CA . SER B 1 257 ? 34.906 -11.43 -14.648 1 90.75 257 SER B CA 1
ATOM 4348 C C . SER B 1 257 ? 34.062 -10.812 -13.531 1 90.75 257 SER B C 1
ATOM 4350 O O . SER B 1 257 ? 33.625 -11.508 -12.609 1 90.75 257 SER B O 1
ATOM 4352 N N . ASP B 1 258 ? 33.875 -9.609 -13.57 1 91.94 258 ASP B N 1
ATOM 4353 C CA . ASP B 1 258 ? 33.156 -8.883 -12.539 1 91.94 258 ASP B CA 1
ATOM 4354 C C . ASP B 1 258 ? 31.891 -8.242 -13.109 1 91.94 258 ASP B C 1
ATOM 4356 O O . ASP B 1 258 ? 31.938 -7.145 -13.664 1 91.94 258 ASP B O 1
ATOM 4360 N N . SER B 1 259 ? 30.797 -8.859 -12.82 1 89.75 259 SER B N 1
ATOM 4361 C CA . SER B 1 259 ? 29.531 -8.422 -13.398 1 89.75 259 SER B CA 1
ATOM 4362 C C . SER B 1 259 ? 29.141 -7.043 -12.875 1 89.75 259 SER B C 1
ATOM 4364 O O . SER B 1 259 ? 28.609 -6.223 -13.617 1 89.75 259 SER B O 1
ATOM 4366 N N . ASN B 1 260 ? 29.391 -6.836 -11.688 1 89.5 260 ASN B N 1
ATOM 4367 C CA . ASN B 1 260 ? 29.078 -5.535 -11.109 1 89.5 260 ASN B CA 1
ATOM 4368 C C . ASN B 1 260 ? 29.906 -4.426 -11.75 1 89.5 260 ASN B C 1
ATOM 4370 O O . ASN B 1 260 ? 29.406 -3.336 -12.016 1 89.5 260 ASN B O 1
ATOM 4374 N N . TYR B 1 261 ? 31.125 -4.789 -11.859 1 91.38 261 TYR B N 1
ATOM 4375 C CA . TYR B 1 261 ? 32.031 -3.818 -12.492 1 91.38 261 TYR B CA 1
ATOM 4376 C C . TYR B 1 261 ? 31.594 -3.555 -13.938 1 91.38 261 TYR B C 1
ATOM 4378 O O . TYR B 1 261 ? 31.641 -2.414 -14.406 1 91.38 261 TYR B O 1
ATOM 4386 N N . GLN B 1 262 ? 31.156 -4.586 -14.617 1 91.62 262 GLN B N 1
ATOM 4387 C CA . GLN B 1 262 ? 30.656 -4.441 -15.984 1 91.62 262 GLN B CA 1
ATOM 4388 C C . GLN B 1 262 ? 29.438 -3.525 -16.031 1 91.62 262 GLN B C 1
ATOM 4390 O O . GLN B 1 262 ? 29.344 -2.676 -16.922 1 91.62 262 GLN B O 1
ATOM 4395 N N . LYS B 1 263 ? 28.562 -3.693 -15.133 1 89.81 263 LYS B N 1
ATOM 4396 C CA . LYS B 1 263 ? 27.375 -2.854 -15.055 1 89.81 263 LYS B CA 1
ATOM 4397 C C . LYS B 1 263 ? 27.734 -1.391 -14.836 1 89.81 263 LYS B C 1
ATOM 4399 O O . LYS B 1 263 ? 27.125 -0.495 -15.422 1 89.81 263 LYS B O 1
ATOM 4404 N N . LYS B 1 264 ? 28.688 -1.188 -13.969 1 91.88 264 LYS B N 1
ATOM 4405 C CA . LYS B 1 264 ? 29.156 0.165 -13.711 1 91.88 264 LYS B CA 1
ATOM 4406 C C . LYS B 1 264 ? 29.688 0.812 -14.984 1 91.88 264 LYS B C 1
ATOM 4408 O O . LYS B 1 264 ? 29.438 1.989 -15.242 1 91.88 264 LYS B O 1
ATOM 4413 N N . LEU B 1 265 ? 30.453 0.038 -15.695 1 92.81 265 LEU B N 1
ATOM 4414 C CA . LEU B 1 265 ? 31.016 0.54 -16.938 1 92.81 265 LEU B CA 1
ATOM 4415 C C . LEU B 1 265 ? 29.922 0.846 -17.953 1 92.81 265 LEU B C 1
ATOM 4417 O O . LEU B 1 265 ? 30.016 1.84 -18.688 1 92.81 265 LEU B O 1
ATOM 4421 N N . LEU B 1 266 ? 28.938 0.008 -18 1 93.12 266 LEU B N 1
ATOM 4422 C CA . LEU B 1 266 ? 27.812 0.229 -18.906 1 93.12 266 LEU B CA 1
ATOM 4423 C C . LEU B 1 266 ? 27.109 1.537 -18.578 1 93.12 266 LEU B C 1
ATOM 4425 O O . LEU B 1 266 ? 26.75 2.293 -19.484 1 93.12 266 LEU B O 1
ATOM 4429 N N . LYS B 1 267 ? 26.938 1.818 -17.328 1 90.88 267 LYS B N 1
ATOM 4430 C CA . LYS B 1 267 ? 26.312 3.064 -16.891 1 90.88 267 LYS B CA 1
ATOM 4431 C C . LYS B 1 267 ? 27.188 4.266 -17.234 1 90.88 267 LYS B C 1
ATOM 4433 O O . LYS B 1 267 ? 26.688 5.297 -17.688 1 90.88 267 LYS B O 1
ATOM 4438 N N . GLU B 1 268 ? 28.484 4.09 -16.953 1 92.25 268 GLU B N 1
ATOM 4439 C CA . GLU B 1 268 ? 29.438 5.148 -17.266 1 92.25 268 GLU B CA 1
ATOM 4440 C C . GLU B 1 268 ? 29.328 5.586 -18.719 1 92.25 268 GLU B C 1
ATOM 4442 O O . GLU B 1 268 ? 29.359 6.781 -19.016 1 92.25 268 GLU B O 1
ATOM 4447 N N . PHE B 1 269 ? 29.156 4.609 -19.578 1 93.25 269 PHE B N 1
ATOM 4448 C CA . PHE B 1 269 ? 29.156 4.906 -21 1 93.25 269 PHE B CA 1
ATOM 4449 C C . PHE B 1 269 ? 27.734 5.078 -21.531 1 93.25 269 PHE B C 1
ATOM 4451 O O . PHE B 1 269 ? 27.516 5.203 -22.734 1 93.25 269 PHE B O 1
ATOM 4458 N N . LYS B 1 270 ? 26.719 5.031 -20.578 1 90.69 270 LYS B N 1
ATOM 4459 C CA . LYS B 1 270 ? 25.312 5.207 -20.891 1 90.69 270 LYS B CA 1
ATOM 4460 C C . LYS B 1 270 ? 24.844 4.211 -21.953 1 90.69 270 LYS B C 1
ATOM 4462 O O . LYS B 1 270 ? 24.219 4.594 -22.938 1 90.69 270 LYS B O 1
ATOM 4467 N N . ILE B 1 271 ? 25.344 3.125 -21.891 1 87 271 ILE B N 1
ATOM 4468 C CA . ILE B 1 271 ? 24.953 2.025 -22.766 1 87 271 ILE B CA 1
ATOM 4469 C C . ILE B 1 271 ? 23.844 1.21 -22.125 1 87 271 ILE B C 1
ATOM 4471 O O . ILE B 1 271 ? 23.875 0.947 -20.922 1 87 271 ILE B O 1
#

Radius of gyration: 28.22 Å; Cα contacts (8 Å, |Δi|>4): 795; chains: 2; bounding box: 91×79×57 Å

Secondary structure (DSSP, 8-state):
--PPPPGGG--TTSHHHHHHHTTSHHHHHHHHHHHHTS---BPSS----------TT------SEEEEBTT--EEEEEE--S--S-HHHHHHHHHHHHHHHHS-TT---GGGPPPEEEEEEESS-SSSS--SEEEEEEEESSSTT-B---SEEEEEEETT-S-GGGS-HHHHHHHHHHH--SHHHHHH---HHHHHHHHHHHHHHH-HHHHHHHHHHHHHHHHHHHHHHHHHHHHHHHHHHHHHHTT-HHHHHHHHH-HHHHHHHHHHTT-/--PPPPGGG--TTSHHHHHHHTTSHHHHHHHHHHHHTS---BPSS----------TT------SEEEEBTT--EEEEEE--S--S-HHHHHHHHHHHHHHHHS-TT---GGGPPPEEEEEEESS-SSSS--SEEEEEEEESSSTT-B---SEEEEEEETT-S-GGGS-HHHHHHHHHHH--SHHHHHH---HHHHHHHHHHHHHHH-HHHHHHHHHHHHHHHHHHHHHHHHHHHHHHHHHHHHHHTT-HHHHHHHHH-HHHHHHHHHHTT-

Foldseek 3Di:
DPDDDALLQDFCLPLLLVLLLVQDVLLVQLLCCQVVVHRFAWDPPFCLVQVDCPDPVPRPPGQRGWIATPQREIEGEERDEDCPVCVVVVQVVVVVVQQVPQDPPPDPDLVSGHQYEYEYEYQDDPPPPQAQKDKDFAADPVHRVDGPPSRYMYMYGHLRHDCPVVGDPSSNLVSVCRVPVDPVSLVVDPDPSSVVSSVSSVVCSVDPVNSVVSVVVVVVVVVVVVVVVVVVVVLLVVLVVVCVVVVVVVLVVCVVPDVVSVVVSSVVVVD/DPDDDALLQDFCLPLLLVLLLVQDVLLVQLLCCQVVVHRFAWDPPFCLVQVDCPDPVPRPPRQRGWTATPQREIEGEERDEDCPVCVVVVLVVVVVVQQVPQDPPPDPDLVSGHQYEYEYEYQDDPPPPQAQKDKDFAADPVHRVDGPPSRYIYMYGHLRHDCPVVGDPSSNLVSVCRVPVDPVSLVVDPDVSSVVSSVSSVVCSVDPVNSVVVVVVVVVVVVVVVVVVVVVVVLVVVLLVVCVVVVVVVLVVCVVPDVVSVVVSSVVVVD

Nearest PDB structures (foldseek):
  6n1d-assembly1_AL13  TM=2.765E-01  e=1.953E-01  Thermus thermophilus HB27
  6ntv-assembly3_C  TM=2.619E-01  e=1.034E+00  Severe fever with thrombocytopenia syndrome virus
  4qlb-assembly2_B  TM=3.798E-01  e=2.953E+00  Caenorhabditis elegans
  4qlb-assembly1_A  TM=3.763E-01  e=7.008E+00  Caenorhabditis elegans
  6n1d-assembly1_AL13  TM=2.766E-01  e=2.321E-01  Thermus thermophilus HB27

Sequence (542 aa):
MNQRKPLKELNLLDKFLFDEAMDDPENVKTMLDIILSQNTNLKHPPQTEKEQRTSTDNRQIRLDVYAIDEDDVIYEVEAQKENTHNLPKRSRLYQGIIDSKLLPPGVIDFNLLNEVLIVMITPFDLFGHGLYRYTFQMRCEEVPELKLDDGATRIFLNTKGKHPELVSPELIELLKYMEHSTDEVSEICKSERIQKMHSRICQVKASEKTEVKYMQSWEEKILIKQEGERIGLERINRLNQKLIEQGRFDDLTKATSDSNYQKKLLKEFKIMNQRKPLKELNLLDKFLFDEAMDDPENVKTMLDIILSQNTNLKHPPQTEKEQRTSTDNRQIRLDVYAIDEDDVIYEVEAQKENTHNLPKRSRLYQGIIDSKLLPPGVIDFNLLNEVLIVMITPFDLFGHGLYRYTFQMRCEEVPELKLDDGATRIFLNTKGKHPELVSPELIELLKYMEHSTDEVSEICKSERIQKMHSRICQVKASEKTEVKYMQSWEEKILIKQEGERIGLERINRLNQKLIEQGRFDDLTKATSDSNYQKKLLKEFKI